Protein AF-A0A7T0LMD0-F1 (afdb_monomer_lite)

Secondary structure (DSSP, 8-state):
-----PPPPEETTEE-HHHHHHHHHHHHHHHHHHHHHHHHHHHHHHHHHHHHHHHHHHHHTTS---TTHHHHHHHHHHHHHHHHHHHHHHHHHHHHHHHHHHHHHHHHHHHHHHHHHHHHHHHHHHHHHHHHHHHHHHHHHHHHHHHHHHHHHHHHHHHHHHHHHHHHHHHHHHHHHHHHHHHHHHHHHHHHHHHHHHHHHHHHHHHHHHHHHHHHHHHHHHHHHHHHHHHHHHHHHHHHHHHHHHHHHHHHHHHHHHHHHHHHHHHHHHHHHHHHHHHHHHHHHHHHHHHHHHHHHHHHHHHHHHHHHHHHHHHHHHHHHHHHHHHHHHHHHHHHHHHHHHHHHHHHHHHHS-SHHHHHHHHHHHHHHHT-THHHHGGGSSTTGGGS--S---SSS-----------------------------------------------

Sequence (444 aa):
MSEGTEEFAISMRGYDRAQVDQRIESLTRSLAEARREVGSLDQRALTLAGELAEAQRRLREADKPTYSGLGSRIEQLLRSAEEQSASILSKATSEADALAARAAANASRVSERATSEAATLLADARREAAELRSNAEAEASTVLSNARSRADELIGSAERQAAQVAADATSQATTTTAGAEREAELLLAQARKSAAEIRVSSEREAARTREEATAEAESLRSSSTSEATGLLERARAEASTLLDNARTESETLRRQAQDMADAARAEATELRHQASLEIAAAHEAAATEDSRAHDETAARVREMNEEARSQAAEAEARLQEAVDRAESVRMQTDAAARARQEEAEQQAEELLRQARTEAEALVEDARVNAEARIVAATRQVEELERQRDSVAGYLEEMRGVLGAAGAQVQVYSDAITEVADGTEQTQEAEQTDSEAPAPAQPKK

Foldseek 3Di:
DDPDPDDFPDDDPGGDPVVVVVVVVVVVVVVVVVVVVVVVVVVVVVVVVVVVVVVVVVVVVPPDDDPPCPVVVVVVVVVVVVVVVVVVVVVVVVVVVVVVVVVVVVVVVVVVVVVVVVVVVVVVVVVVVVVVVVVVVVVVVVVVVVVVVVVVVVVVVVVVVVVVVVVVVVVVVVVVVVVVVVVVVVVVVVVVVVVVVVVVVVVVVVVVVVVVVVVVVVVVVVVVVVVVVVVVVVVVVVVVVVVVVVVVVVVVVVVVVVVVVVVVVVVVVVVVVVVVVVVVVVVVVVVVVVVVVVVVVVVVVVVVVVVVVVVVVVVVVVVVVVVVVVVVVVVVVVVVVVVVVVVVVVVVVVQVVDVPVVVVVVVVVVVVPVVDPPVVVVVPPPVVCCPPDDDDDDDPVDDDDDDDDDDDDDDDDDDDDDDDDDDDDDDDDDDDYDDDDDDDDDDD

pLDDT: mean 76.79, std 21.25, range [29.31, 98.5]

Structure (mmCIF, N/CA/C/O backbone):
data_AF-A0A7T0LMD0-F1
#
_entry.id   AF-A0A7T0LMD0-F1
#
loop_
_atom_site.group_PDB
_atom_site.id
_atom_site.type_symbol
_atom_site.label_atom_id
_atom_site.label_alt_id
_atom_site.label_comp_id
_atom_site.label_asym_id
_atom_site.label_entity_id
_atom_site.label_seq_id
_atom_site.pdbx_PDB_ins_code
_atom_site.Cartn_x
_atom_site.Cartn_y
_atom_site.Cartn_z
_atom_site.occupancy
_atom_site.B_iso_or_equiv
_atom_site.auth_seq_id
_atom_site.auth_comp_id
_atom_site.auth_asym_id
_atom_site.auth_atom_id
_atom_site.pdbx_PDB_model_num
ATOM 1 N N . MET A 1 1 ? 127.062 1.816 -160.411 1.00 36.25 1 MET A N 1
ATOM 2 C CA . MET A 1 1 ? 126.590 0.536 -160.980 1.00 36.25 1 MET A CA 1
ATOM 3 C C . MET A 1 1 ? 127.642 0.042 -161.951 1.00 36.25 1 MET A C 1
ATOM 5 O O . MET A 1 1 ? 128.197 0.868 -162.663 1.00 36.25 1 MET A O 1
ATOM 9 N N . SER A 1 2 ? 127.953 -1.250 -161.938 1.00 35.59 2 SER A N 1
ATOM 10 C CA . SER A 1 2 ? 128.887 -1.886 -162.873 1.00 35.59 2 SER A CA 1
ATOM 11 C C . SER A 1 2 ? 128.123 -2.461 -164.064 1.00 35.59 2 SER A C 1
ATOM 13 O O . SER A 1 2 ? 127.265 -3.323 -163.871 1.00 35.59 2 SER A O 1
ATOM 15 N N . GLU A 1 3 ? 128.441 -2.029 -165.282 1.00 36.75 3 GLU A N 1
ATOM 16 C CA . GLU A 1 3 ? 127.913 -2.656 -166.498 1.00 36.75 3 GLU A CA 1
ATOM 17 C C . GLU A 1 3 ? 128.759 -3.881 -166.859 1.00 36.75 3 GLU A C 1
ATOM 19 O O . GLU A 1 3 ? 129.712 -3.811 -167.630 1.00 36.75 3 GLU A O 1
ATOM 24 N N . GLY A 1 4 ? 128.415 -5.019 -166.252 1.00 44.53 4 GLY A N 1
ATOM 25 C CA . GLY A 1 4 ? 128.872 -6.326 -166.711 1.00 44.53 4 GLY A CA 1
ATOM 26 C C . GLY A 1 4 ? 128.039 -6.774 -167.909 1.00 44.53 4 GLY A C 1
ATOM 27 O O . GLY A 1 4 ? 126.852 -7.070 -167.763 1.00 44.53 4 GLY A O 1
ATOM 28 N N . THR A 1 5 ? 128.646 -6.826 -169.093 1.00 46.44 5 THR A N 1
ATOM 29 C CA . THR A 1 5 ? 128.064 -7.488 -170.268 1.00 46.44 5 THR A CA 1
ATOM 30 C C . THR A 1 5 ? 128.242 -8.997 -170.145 1.00 46.44 5 THR A C 1
ATOM 32 O O . THR A 1 5 ? 129.257 -9.544 -170.571 1.00 46.44 5 THR A O 1
ATOM 35 N N . GLU A 1 6 ? 127.261 -9.663 -169.543 1.00 56.53 6 GLU A N 1
ATOM 36 C CA . GLU A 1 6 ? 127.149 -11.125 -169.556 1.00 56.53 6 GLU A CA 1
ATOM 37 C C . GLU A 1 6 ? 126.542 -11.587 -170.894 1.00 56.53 6 GLU A C 1
ATOM 39 O O . GLU A 1 6 ? 125.594 -10.982 -171.402 1.00 56.53 6 GLU A O 1
ATOM 44 N N . GLU A 1 7 ? 127.128 -12.621 -171.500 1.00 53.91 7 GLU A N 1
ATOM 45 C CA . GLU A 1 7 ? 126.859 -13.010 -172.890 1.00 53.91 7 GLU A CA 1
ATOM 46 C C . GLU A 1 7 ? 125.640 -13.940 -173.030 1.00 53.91 7 GLU A C 1
ATOM 48 O O . GLU A 1 7 ? 125.429 -14.852 -172.230 1.00 53.91 7 GLU A O 1
ATOM 53 N N . PHE A 1 8 ? 124.850 -13.741 -174.091 1.00 62.88 8 PHE A N 1
ATOM 54 C CA . PHE A 1 8 ? 123.726 -14.618 -174.436 1.00 62.88 8 PHE A CA 1
ATOM 55 C C . PHE A 1 8 ? 124.201 -15.882 -175.165 1.00 62.88 8 PHE A C 1
ATOM 57 O O . PHE A 1 8 ? 125.000 -15.805 -176.102 1.00 62.88 8 PHE A O 1
ATOM 64 N N . ALA A 1 9 ? 123.636 -17.038 -174.813 1.00 59.34 9 ALA A N 1
ATOM 65 C CA . ALA A 1 9 ? 123.866 -18.291 -175.525 1.00 59.34 9 ALA A CA 1
ATOM 66 C C . ALA A 1 9 ? 123.376 -18.211 -176.986 1.00 59.34 9 ALA A C 1
ATOM 68 O O . ALA A 1 9 ? 122.388 -17.542 -177.295 1.00 59.34 9 ALA A O 1
ATOM 69 N N . ILE A 1 10 ? 124.063 -18.908 -177.897 1.00 56.31 10 ILE A N 1
ATOM 70 C CA . ILE A 1 10 ? 123.785 -18.868 -179.341 1.00 56.31 10 ILE A CA 1
ATOM 71 C C . ILE A 1 10 ? 123.210 -20.210 -179.805 1.00 56.31 10 ILE A C 1
ATOM 73 O O . ILE A 1 10 ? 123.807 -21.266 -179.610 1.00 56.31 10 ILE A O 1
ATOM 77 N N . SER A 1 11 ? 122.061 -20.144 -180.472 1.00 59.25 11 SER A N 1
ATOM 78 C CA . SER A 1 11 ? 121.401 -21.248 -181.165 1.00 59.25 11 SER A CA 1
ATOM 79 C C . SER A 1 11 ? 121.621 -21.159 -182.682 1.00 59.25 11 SER A C 1
ATOM 81 O O . SER A 1 11 ? 122.079 -20.148 -183.223 1.00 59.25 11 SER A O 1
ATOM 83 N N . MET A 1 12 ? 121.287 -22.229 -183.404 1.00 52.47 12 MET A N 1
ATOM 84 C CA . MET A 1 12 ? 121.466 -22.345 -184.855 1.00 52.47 12 MET A CA 1
ATOM 85 C C . MET A 1 12 ? 120.599 -21.318 -185.611 1.00 52.47 12 MET A C 1
ATOM 87 O O . MET A 1 12 ? 119.479 -21.621 -186.019 1.00 52.47 12 MET A O 1
ATOM 91 N N . ARG A 1 13 ? 121.188 -20.133 -185.862 1.00 50.78 13 ARG A N 1
ATOM 92 C CA . ARG A 1 13 ? 120.638 -18.918 -186.517 1.00 50.78 13 ARG A CA 1
ATOM 93 C C . ARG A 1 13 ? 119.993 -17.866 -185.585 1.00 50.78 13 ARG A C 1
ATOM 95 O O . ARG A 1 13 ? 119.208 -17.055 -186.070 1.00 50.78 13 ARG A O 1
ATOM 102 N N . GLY A 1 14 ? 120.360 -17.800 -184.299 1.00 64.62 14 GLY A N 1
ATOM 103 C CA . GLY A 1 14 ? 120.002 -16.664 -183.425 1.00 64.62 14 GLY A CA 1
ATOM 104 C C . GLY A 1 14 ? 120.463 -16.806 -181.969 1.00 64.62 14 GLY A C 1
ATOM 105 O O . GLY A 1 14 ? 120.890 -17.881 -181.564 1.00 64.62 14 GLY A O 1
ATOM 106 N N . TYR A 1 15 ? 120.361 -15.739 -181.170 1.00 62.78 15 TYR A N 1
ATOM 107 C CA . TYR A 1 15 ? 120.510 -15.822 -179.706 1.00 62.78 15 TYR A CA 1
ATOM 108 C C . TYR A 1 15 ? 119.408 -16.698 -179.084 1.00 62.78 15 TYR A C 1
ATOM 110 O O . TYR A 1 15 ? 118.323 -16.827 -179.661 1.00 62.78 15 TYR A O 1
ATOM 118 N N . ASP A 1 16 ? 119.653 -17.271 -177.903 1.00 68.06 16 ASP A N 1
ATOM 119 C CA . ASP A 1 16 ? 118.621 -17.980 -177.146 1.00 68.06 16 ASP A CA 1
ATOM 120 C C . ASP A 1 16 ? 117.501 -17.014 -176.738 1.00 68.06 16 ASP A C 1
ATOM 122 O O . ASP A 1 16 ? 117.644 -16.149 -175.869 1.00 68.06 16 ASP A O 1
ATOM 126 N N . ARG A 1 17 ? 116.354 -17.202 -177.387 1.00 68.94 17 ARG A N 1
ATOM 127 C CA . ARG A 1 17 ? 115.150 -16.410 -177.189 1.00 68.94 17 ARG A CA 1
ATOM 128 C C . ARG A 1 17 ? 114.646 -16.453 -175.747 1.00 68.94 17 ARG A C 1
ATOM 130 O O . ARG A 1 17 ? 114.179 -15.427 -175.274 1.00 68.94 17 ARG A O 1
ATOM 137 N N . ALA A 1 18 ? 114.764 -17.577 -175.036 1.00 73.44 18 ALA A N 1
ATOM 138 C CA . ALA A 1 18 ? 114.315 -17.652 -173.645 1.00 73.44 18 ALA A CA 1
ATOM 139 C C . ALA A 1 18 ? 115.168 -16.750 -172.737 1.00 73.44 18 ALA A C 1
ATOM 141 O O . ALA A 1 18 ? 114.639 -16.025 -171.894 1.00 73.44 18 ALA A O 1
ATOM 142 N N . GLN A 1 19 ? 116.484 -16.744 -172.961 1.00 71.06 19 GLN A N 1
ATOM 143 C CA . GLN A 1 19 ? 117.441 -15.937 -172.206 1.00 71.06 19 GLN A CA 1
ATOM 144 C C . GLN A 1 19 ? 117.311 -14.436 -172.535 1.00 71.06 19 GLN A C 1
ATOM 146 O O . GLN A 1 19 ? 117.364 -13.590 -171.639 1.00 71.06 19 GLN A O 1
ATOM 151 N N . VAL A 1 20 ? 117.072 -14.102 -173.810 1.00 70.75 20 VAL A N 1
ATOM 152 C CA . VAL A 1 20 ? 116.821 -12.724 -174.267 1.00 70.75 20 VAL A CA 1
ATOM 153 C C . VAL A 1 20 ? 115.476 -12.194 -173.761 1.00 70.75 20 VAL A C 1
ATOM 155 O O . VAL A 1 20 ? 115.453 -11.110 -173.180 1.00 70.75 20 VAL A O 1
ATOM 158 N N . ASP A 1 21 ? 114.378 -12.944 -173.906 1.00 72.94 21 ASP A N 1
ATOM 159 C CA . ASP A 1 21 ? 113.044 -12.524 -173.448 1.00 72.94 21 ASP A CA 1
ATOM 160 C C . ASP A 1 21 ? 113.049 -12.282 -171.921 1.00 72.94 21 ASP A C 1
ATOM 162 O O . ASP A 1 21 ? 112.564 -11.250 -171.450 1.00 72.94 21 ASP A O 1
ATOM 166 N N . GLN A 1 22 ? 113.703 -13.153 -171.138 1.00 76.44 22 GLN A N 1
ATOM 167 C CA . GLN A 1 22 ? 113.840 -12.992 -169.683 1.00 76.44 22 GLN A CA 1
ATOM 168 C C . GLN A 1 22 ? 114.706 -11.775 -169.289 1.00 76.44 22 GLN A C 1
ATOM 170 O O . GLN A 1 22 ? 114.410 -11.090 -168.302 1.00 76.44 22 GLN A O 1
ATOM 175 N N . ARG A 1 23 ? 115.747 -11.442 -170.069 1.00 74.44 23 ARG A N 1
ATOM 176 C CA . ARG A 1 23 ? 116.569 -10.237 -169.843 1.00 74.44 23 ARG A CA 1
ATOM 177 C C . ARG A 1 23 ? 115.854 -8.950 -170.264 1.00 74.44 23 ARG A C 1
ATOM 179 O O . ARG A 1 23 ? 115.973 -7.944 -169.563 1.00 74.44 23 ARG A O 1
ATOM 186 N N . ILE A 1 24 ? 115.073 -8.979 -171.343 1.00 77.19 24 ILE A N 1
ATOM 187 C CA . ILE A 1 24 ? 114.190 -7.872 -171.736 1.00 77.19 24 ILE A CA 1
ATOM 188 C C . ILE A 1 24 ? 113.143 -7.630 -170.646 1.00 77.19 24 ILE A C 1
ATOM 190 O O . ILE A 1 24 ? 112.909 -6.477 -170.283 1.00 77.19 24 ILE A O 1
ATOM 194 N N . GLU A 1 25 ? 112.566 -8.678 -170.053 1.00 79.06 25 GLU A N 1
ATOM 195 C CA . GLU A 1 25 ? 111.624 -8.517 -168.944 1.00 79.06 25 GLU A CA 1
ATOM 196 C C . GLU A 1 25 ? 112.301 -7.918 -167.693 1.00 79.06 25 GLU A C 1
ATOM 198 O O . GLU A 1 25 ? 111.781 -6.972 -167.101 1.00 79.06 25 GLU A O 1
ATOM 203 N N . SER A 1 26 ? 113.506 -8.385 -167.341 1.00 78.75 26 SER A N 1
ATOM 204 C CA . SER A 1 26 ? 114.354 -7.819 -166.272 1.00 78.75 26 SER A CA 1
ATOM 205 C C . SER A 1 26 ? 114.621 -6.313 -166.451 1.00 78.75 26 SER A C 1
ATOM 207 O O . SER A 1 26 ? 114.480 -5.531 -165.502 1.00 78.75 26 SER A O 1
ATOM 209 N N . LEU A 1 27 ? 114.967 -5.887 -167.669 1.00 78.50 27 LEU A N 1
ATOM 210 C CA . LEU A 1 27 ? 115.219 -4.480 -167.996 1.00 78.50 27 LEU A CA 1
ATOM 211 C C . LEU A 1 27 ? 113.921 -3.660 -168.066 1.00 78.50 27 LEU A C 1
ATOM 213 O O . LEU A 1 27 ? 113.894 -2.508 -167.644 1.00 78.50 27 LEU A O 1
ATOM 217 N N . THR A 1 28 ? 112.817 -4.256 -168.520 1.00 80.19 28 THR A N 1
ATOM 218 C CA . THR A 1 28 ? 111.507 -3.586 -168.582 1.00 80.19 28 THR A CA 1
ATOM 219 C C . THR A 1 28 ? 110.937 -3.339 -167.184 1.00 80.19 28 THR A C 1
ATOM 221 O O . THR A 1 28 ? 110.413 -2.256 -166.921 1.00 80.19 28 THR A O 1
ATOM 224 N N . ARG A 1 29 ? 111.084 -4.301 -166.260 1.00 81.75 29 ARG A N 1
ATOM 225 C CA . ARG A 1 29 ? 110.687 -4.144 -164.851 1.00 81.75 29 ARG A CA 1
ATOM 226 C C . ARG A 1 29 ? 111.494 -3.036 -164.166 1.00 81.75 29 ARG A C 1
ATOM 228 O O . ARG A 1 29 ? 110.892 -2.130 -163.599 1.00 81.75 29 ARG A O 1
ATOM 235 N N . SER A 1 30 ? 112.823 -3.044 -164.291 1.00 78.81 30 SER A N 1
ATOM 236 C CA . SER A 1 30 ? 113.678 -2.014 -163.672 1.00 78.81 30 SER A CA 1
ATOM 237 C C . SER A 1 30 ? 113.495 -0.619 -164.296 1.00 78.81 30 SER A C 1
ATOM 239 O O . SER A 1 30 ? 113.479 0.374 -163.570 1.00 78.81 30 SER A O 1
ATOM 241 N N . LEU A 1 31 ? 113.219 -0.517 -165.604 1.00 81.25 31 LEU A N 1
ATOM 242 C CA . LEU A 1 31 ? 112.811 0.743 -166.246 1.00 81.25 31 LEU A CA 1
ATOM 243 C C . LEU A 1 31 ? 111.458 1.262 -165.719 1.00 81.25 31 LEU A C 1
ATOM 245 O O . LEU A 1 31 ? 111.285 2.469 -165.540 1.00 81.25 31 LEU A O 1
ATOM 249 N N . ALA A 1 32 ? 110.487 0.376 -165.479 1.00 80.81 32 ALA A N 1
ATOM 250 C CA . ALA A 1 32 ? 109.186 0.747 -164.920 1.00 80.81 32 ALA A CA 1
ATOM 251 C C . ALA A 1 32 ? 109.282 1.174 -163.443 1.00 80.81 32 ALA A C 1
ATOM 253 O O . ALA A 1 32 ? 108.567 2.081 -163.018 1.00 80.81 32 ALA A O 1
ATOM 254 N N . GLU A 1 33 ? 110.180 0.555 -162.680 1.00 82.38 33 GLU A N 1
ATOM 255 C CA . GLU A 1 33 ? 110.457 0.877 -161.279 1.00 82.38 33 GLU A CA 1
ATOM 256 C C . GLU A 1 33 ? 111.144 2.244 -161.142 1.00 82.38 33 GLU A C 1
ATOM 258 O O . GLU A 1 33 ? 110.607 3.128 -160.474 1.00 82.38 33 GLU A O 1
ATOM 263 N N . ALA A 1 34 ? 112.215 2.495 -161.905 1.00 77.69 34 ALA A N 1
ATOM 264 C CA . ALA A 1 34 ? 112.877 3.802 -161.958 1.00 77.69 34 ALA A CA 1
ATOM 265 C C . ALA A 1 34 ? 111.926 4.936 -162.400 1.00 77.69 34 ALA A C 1
ATOM 267 O O . ALA A 1 34 ? 111.969 6.043 -161.864 1.00 77.69 34 ALA A O 1
ATOM 268 N N . ARG A 1 35 ? 111.005 4.669 -163.341 1.00 82.75 35 ARG A N 1
ATOM 269 C CA . ARG A 1 35 ? 109.975 5.643 -163.757 1.00 82.75 35 ARG A CA 1
ATOM 270 C C . ARG A 1 35 ? 108.962 5.959 -162.652 1.00 82.75 35 ARG A C 1
ATOM 272 O O . ARG A 1 35 ? 108.505 7.098 -162.573 1.00 82.75 35 ARG A O 1
ATOM 279 N N . ARG A 1 36 ? 108.614 4.989 -161.797 1.00 83.19 36 ARG A N 1
ATOM 280 C CA . ARG A 1 36 ? 107.768 5.229 -160.612 1.00 83.19 36 ARG A CA 1
ATOM 281 C C . ARG A 1 36 ? 108.503 6.050 -159.558 1.00 83.19 36 ARG A C 1
ATOM 283 O O . ARG A 1 36 ? 107.903 6.950 -158.977 1.00 83.19 36 ARG A O 1
ATOM 290 N N . GLU A 1 37 ? 109.786 5.771 -159.342 1.00 82.38 37 GLU A N 1
ATOM 291 C CA . GLU A 1 37 ? 110.611 6.510 -158.386 1.00 82.38 37 GLU A CA 1
ATOM 292 C C . GLU A 1 37 ? 110.751 7.987 -158.790 1.00 82.38 37 GLU A C 1
ATOM 294 O O . GLU A 1 37 ? 110.421 8.859 -157.985 1.00 82.38 37 GLU A O 1
ATOM 299 N N . VAL A 1 38 ? 111.090 8.277 -160.055 1.00 82.50 38 VAL A N 1
ATOM 300 C CA . VAL A 1 38 ? 111.122 9.652 -160.599 1.00 82.50 38 VAL A CA 1
ATOM 301 C C . VAL A 1 38 ? 109.777 10.363 -160.419 1.00 82.50 38 VAL A C 1
ATOM 303 O O . VAL A 1 38 ? 109.745 11.452 -159.853 1.00 82.50 38 VAL A O 1
ATOM 306 N N . GLY A 1 39 ? 108.656 9.729 -160.786 1.00 82.25 39 GLY A N 1
ATOM 307 C CA . GLY A 1 39 ? 107.327 10.325 -160.589 1.00 82.25 39 GLY A CA 1
ATOM 308 C C . GLY A 1 39 ? 106.999 10.631 -159.119 1.00 82.25 39 GLY A C 1
ATOM 309 O O . GLY A 1 39 ? 106.358 11.639 -158.822 1.00 82.25 39 GLY A O 1
ATOM 310 N N . SER A 1 40 ? 107.483 9.810 -158.180 1.00 83.62 40 SER A N 1
ATOM 311 C CA . SER A 1 40 ? 107.326 10.064 -156.740 1.00 83.62 40 SER A CA 1
ATOM 312 C C . SER A 1 40 ? 108.180 11.237 -156.233 1.00 83.62 40 SER A C 1
ATOM 314 O O . SER A 1 40 ? 107.783 11.930 -155.292 1.00 83.62 40 SER A O 1
ATOM 316 N N . LEU A 1 41 ? 109.332 11.487 -156.866 1.00 82.00 41 LEU A N 1
ATOM 317 C CA . LEU A 1 41 ? 110.216 12.610 -156.557 1.00 82.00 41 LEU A CA 1
ATOM 318 C C . LEU A 1 41 ? 109.670 13.923 -157.131 1.00 82.00 41 LEU A C 1
ATOM 320 O O . LEU A 1 41 ? 109.618 14.909 -156.397 1.00 82.00 41 LEU A O 1
ATOM 324 N N . ASP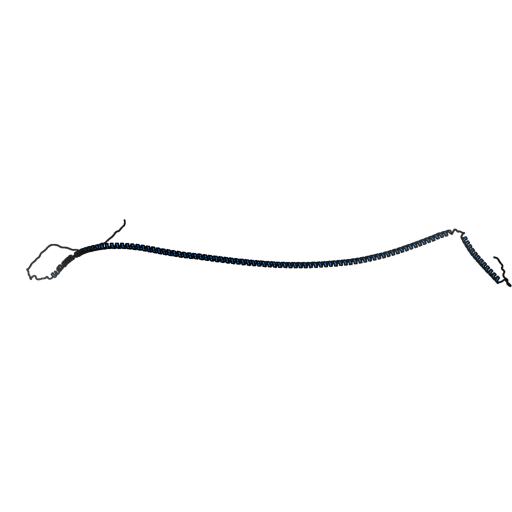 A 1 42 ? 109.166 13.924 -158.369 1.00 81.38 42 ASP A N 1
ATOM 325 C CA . ASP A 1 42 ? 108.492 15.087 -158.969 1.00 81.38 42 ASP A CA 1
ATOM 326 C C . ASP A 1 42 ? 107.260 15.508 -158.150 1.00 81.38 42 ASP A C 1
ATOM 328 O O . ASP A 1 42 ? 107.068 16.690 -157.853 1.00 81.38 42 ASP A O 1
ATOM 332 N N . GLN A 1 43 ? 106.447 14.543 -157.702 1.00 83.56 43 GLN A N 1
ATOM 333 C CA . GLN A 1 43 ? 105.277 14.839 -156.873 1.00 83.56 43 GLN A CA 1
ATOM 334 C C . GLN A 1 43 ? 105.663 15.414 -155.496 1.00 83.56 43 GLN A C 1
ATOM 336 O O . GLN A 1 43 ? 104.985 16.318 -155.006 1.00 83.56 43 GLN A O 1
ATOM 341 N N . ARG A 1 44 ? 106.780 14.964 -154.900 1.00 81.81 44 ARG A N 1
ATOM 342 C CA . ARG A 1 44 ? 107.343 15.551 -153.667 1.00 81.81 44 ARG A CA 1
ATOM 343 C C . ARG A 1 44 ? 107.905 16.958 -153.884 1.00 81.81 44 ARG A C 1
ATOM 345 O O . ARG A 1 44 ? 107.707 17.829 -153.034 1.00 81.81 44 ARG A O 1
ATOM 352 N N . ALA A 1 45 ? 108.575 17.196 -155.012 1.00 81.56 45 ALA A N 1
ATOM 353 C CA . ALA A 1 45 ? 109.094 18.511 -155.377 1.00 81.56 45 ALA A CA 1
ATOM 354 C C . ALA A 1 45 ? 107.960 19.537 -155.544 1.00 81.56 45 ALA A C 1
ATOM 356 O O . ALA A 1 45 ? 108.076 20.662 -155.058 1.00 81.56 45 ALA A O 1
ATOM 357 N N . LEU A 1 46 ? 106.832 19.133 -156.142 1.00 84.50 46 LEU A N 1
ATOM 358 C CA . LEU A 1 46 ? 105.636 19.972 -156.270 1.00 84.50 46 LEU A CA 1
ATOM 359 C C . LEU A 1 46 ? 105.017 20.348 -154.913 1.00 84.50 46 LEU A C 1
ATOM 361 O O . LEU A 1 46 ? 104.680 21.516 -154.717 1.00 84.50 46 LEU A O 1
ATOM 365 N N . THR A 1 47 ? 104.911 19.416 -153.957 1.00 82.25 47 THR A N 1
ATOM 366 C CA . THR A 1 47 ? 104.431 19.748 -152.599 1.00 82.25 47 THR A CA 1
ATOM 367 C C . THR A 1 47 ? 105.364 20.719 -151.874 1.00 82.25 47 THR A C 1
ATOM 369 O O . THR A 1 47 ? 104.896 21.731 -151.357 1.00 82.25 47 THR A O 1
ATOM 372 N N . LEU A 1 48 ? 106.682 20.486 -151.917 1.00 83.12 48 LEU A N 1
ATOM 373 C CA . LEU A 1 48 ? 107.671 21.364 -151.277 1.00 83.12 48 LEU A CA 1
ATOM 374 C C . LEU A 1 48 ? 107.699 22.768 -151.906 1.00 83.12 48 LEU A C 1
ATOM 376 O O . LEU A 1 48 ? 107.854 23.761 -151.196 1.00 83.12 48 LEU A O 1
ATOM 380 N N . ALA A 1 49 ? 107.500 22.878 -153.223 1.00 80.44 49 ALA A N 1
ATOM 381 C CA . ALA A 1 49 ? 107.366 24.168 -153.900 1.00 80.44 49 ALA A CA 1
ATOM 382 C C . ALA A 1 49 ? 106.102 24.933 -153.457 1.00 80.44 49 ALA A C 1
ATOM 384 O O . ALA A 1 49 ? 106.153 26.155 -153.293 1.00 80.44 49 ALA A O 1
ATOM 385 N N . GLY A 1 50 ? 104.990 24.227 -153.222 1.00 81.44 50 GLY A N 1
ATOM 386 C CA . GLY A 1 50 ? 103.757 24.801 -152.674 1.00 81.44 50 GLY A CA 1
ATOM 387 C C . GLY A 1 50 ? 103.937 25.334 -151.250 1.00 81.44 50 GLY A C 1
ATOM 388 O O . GLY A 1 50 ? 103.647 26.502 -150.990 1.00 81.44 50 GLY A O 1
ATOM 389 N N . GLU A 1 51 ? 104.491 24.514 -150.354 1.00 83.06 51 GLU A N 1
ATOM 390 C CA . GLU A 1 51 ? 104.794 24.897 -148.965 1.00 83.06 51 GLU A CA 1
ATOM 391 C C . GLU A 1 51 ? 105.738 26.109 -148.897 1.00 83.06 51 GLU A C 1
ATOM 393 O O . GLU A 1 51 ? 105.509 27.048 -148.130 1.00 83.06 51 GLU A O 1
ATOM 398 N N . LEU A 1 52 ? 106.772 26.139 -149.746 1.00 81.31 52 LEU A N 1
ATOM 399 C CA . LEU A 1 52 ? 107.735 27.239 -149.799 1.00 81.31 52 LEU A CA 1
ATOM 400 C C . LEU A 1 52 ? 107.114 28.539 -150.337 1.00 81.31 52 LEU A C 1
ATOM 402 O O . LEU A 1 52 ? 107.436 29.622 -149.842 1.00 81.31 52 LEU A O 1
ATOM 406 N N . ALA A 1 53 ? 106.187 28.458 -151.297 1.00 77.75 53 ALA A N 1
ATOM 407 C CA . ALA A 1 53 ? 105.422 29.615 -151.763 1.00 77.75 53 ALA A CA 1
ATOM 408 C C . ALA A 1 53 ? 104.476 30.161 -150.676 1.00 77.75 53 ALA A C 1
ATOM 410 O O . ALA A 1 53 ? 104.362 31.380 -150.511 1.00 77.75 53 ALA A O 1
ATOM 411 N N . GLU A 1 54 ? 103.837 29.284 -149.896 1.00 76.62 54 GLU A N 1
ATOM 412 C CA . GLU A 1 54 ? 102.959 29.696 -148.797 1.00 76.62 54 GLU A CA 1
ATOM 413 C C . GLU A 1 54 ? 103.750 30.322 -147.633 1.00 76.62 54 GLU A C 1
ATOM 415 O O . GLU A 1 54 ? 103.373 31.378 -147.117 1.00 76.62 54 GLU A O 1
ATOM 420 N N . ALA A 1 55 ? 104.906 29.749 -147.281 1.00 75.06 55 ALA A N 1
ATOM 421 C CA . ALA A 1 55 ? 105.829 30.322 -146.303 1.00 75.06 55 ALA A CA 1
ATOM 422 C C . ALA A 1 55 ? 106.341 31.710 -146.736 1.00 75.06 55 ALA A C 1
ATOM 424 O O . ALA A 1 55 ? 106.325 32.654 -145.942 1.00 75.06 55 ALA A O 1
ATOM 425 N N . GLN A 1 56 ? 106.720 31.876 -148.011 1.00 72.19 56 GLN A N 1
ATOM 426 C CA . GLN A 1 56 ? 107.113 33.183 -148.551 1.00 72.19 56 GLN A CA 1
ATOM 427 C C . GLN A 1 56 ? 105.983 34.216 -148.513 1.00 72.19 56 GLN A C 1
ATOM 429 O O . GLN A 1 56 ? 106.263 35.405 -148.352 1.00 72.19 56 GLN A O 1
ATOM 434 N N . ARG A 1 57 ? 104.718 33.805 -148.663 1.00 71.81 57 ARG A N 1
ATOM 435 C CA . ARG A 1 57 ? 103.579 34.720 -148.525 1.00 71.81 57 ARG A CA 1
ATOM 436 C C . ARG A 1 57 ? 103.451 35.227 -147.088 1.00 71.81 57 ARG A C 1
ATOM 438 O O . ARG A 1 57 ? 103.402 36.438 -146.891 1.00 71.81 57 ARG A O 1
ATOM 445 N N . ARG A 1 58 ? 103.478 34.321 -146.103 1.00 70.62 58 ARG A N 1
ATOM 446 C CA . ARG A 1 58 ? 103.393 34.667 -144.671 1.00 70.62 58 ARG A CA 1
ATOM 447 C C . ARG A 1 58 ? 104.516 35.622 -144.242 1.00 70.62 58 ARG A C 1
ATOM 449 O O . ARG A 1 58 ? 104.274 36.526 -143.452 1.00 70.62 58 ARG A O 1
ATOM 456 N N . LEU A 1 59 ? 105.718 35.484 -144.813 1.00 63.31 59 LEU A N 1
ATOM 457 C CA . LEU A 1 59 ? 106.840 36.390 -144.537 1.00 63.31 59 LEU A CA 1
ATOM 458 C C . LEU A 1 59 ? 106.616 37.810 -145.102 1.00 63.31 59 LEU A C 1
ATOM 460 O O . LEU A 1 59 ? 106.879 38.797 -144.421 1.00 63.31 59 LEU A O 1
ATOM 464 N N . ARG A 1 60 ? 106.056 37.939 -146.316 1.00 58.97 60 ARG A N 1
ATOM 465 C CA . ARG A 1 60 ? 105.743 39.251 -146.930 1.00 58.97 60 ARG A CA 1
ATOM 466 C C . ARG A 1 60 ? 104.628 40.014 -146.207 1.00 58.97 60 ARG A C 1
ATOM 468 O O . ARG A 1 60 ? 104.555 41.233 -146.340 1.00 58.97 60 ARG A O 1
ATOM 475 N N . GLU A 1 61 ? 103.769 39.311 -145.474 1.00 59.78 61 GLU A N 1
ATOM 476 C CA . GLU A 1 61 ? 102.702 39.898 -144.654 1.00 59.78 61 GLU A CA 1
ATOM 477 C C . GLU A 1 61 ? 103.232 40.433 -143.298 1.00 59.78 61 GLU A C 1
ATOM 479 O O . GLU A 1 61 ? 102.546 41.225 -142.656 1.00 59.78 61 GLU A O 1
ATOM 484 N N . ALA A 1 62 ? 104.464 40.084 -142.889 1.00 55.22 62 ALA A N 1
ATOM 485 C CA . ALA A 1 62 ? 105.083 40.547 -141.639 1.00 55.22 62 ALA A CA 1
ATOM 486 C C . ALA A 1 62 ? 105.861 41.878 -141.767 1.00 55.22 62 ALA A C 1
ATOM 488 O O . ALA A 1 62 ? 105.749 42.745 -140.900 1.00 55.22 62 ALA A O 1
ATOM 489 N N . ASP A 1 63 ? 106.618 42.077 -142.853 1.00 53.66 63 ASP A N 1
ATOM 490 C CA . ASP A 1 63 ? 107.638 43.142 -142.962 1.00 53.66 63 ASP A CA 1
ATOM 491 C C . ASP A 1 63 ? 107.126 44.532 -143.427 1.00 53.66 63 ASP A C 1
ATOM 493 O O . ASP A 1 63 ? 107.914 45.381 -143.855 1.00 53.66 63 ASP A O 1
ATOM 497 N N . LYS A 1 64 ? 105.813 44.816 -143.366 1.00 44.50 64 LYS A N 1
ATOM 498 C CA . LYS A 1 64 ? 105.245 46.139 -143.731 1.00 44.50 64 LYS A CA 1
ATOM 499 C C . LYS A 1 64 ? 104.149 46.642 -142.772 1.00 44.50 64 LYS A C 1
ATOM 501 O O . LYS A 1 64 ? 102.961 46.526 -143.079 1.00 44.50 64 LYS A O 1
ATOM 506 N N . PRO A 1 65 ? 104.512 47.267 -141.635 1.00 49.88 65 PRO A N 1
ATOM 507 C CA . PRO A 1 65 ? 103.544 47.838 -140.699 1.00 49.88 65 PRO A CA 1
ATOM 508 C C . PRO A 1 65 ? 102.895 49.123 -141.243 1.00 49.88 65 PRO A C 1
ATOM 510 O O . PRO A 1 65 ? 103.573 49.998 -141.775 1.00 49.88 65 PRO A O 1
ATOM 513 N N . THR A 1 66 ? 101.578 49.271 -141.056 1.00 45.22 66 THR A N 1
ATOM 514 C CA . THR A 1 66 ? 100.825 50.499 -141.384 1.00 45.22 66 THR A CA 1
ATOM 515 C C . THR A 1 66 ? 99.985 50.938 -140.181 1.00 45.22 66 THR A C 1
ATOM 517 O O . THR A 1 66 ? 99.207 50.155 -139.639 1.00 45.22 66 THR A O 1
ATOM 520 N N . TYR A 1 67 ? 100.131 52.195 -139.752 1.00 44.19 67 TYR A N 1
ATOM 521 C CA . TYR A 1 67 ? 99.664 52.690 -138.444 1.00 44.19 67 TYR A CA 1
ATOM 522 C C . TYR A 1 67 ? 98.146 52.960 -138.307 1.00 44.19 67 TYR A C 1
ATOM 524 O O . TYR A 1 67 ? 97.719 53.578 -137.335 1.00 44.19 67 TYR A O 1
ATOM 532 N N . SER A 1 68 ? 97.304 52.481 -139.227 1.00 60.72 68 SER A N 1
ATOM 533 C CA . SER A 1 68 ? 95.842 52.669 -139.176 1.00 60.72 68 SER A CA 1
ATOM 534 C C . SER A 1 68 ? 95.093 51.621 -138.334 1.00 60.72 68 SER A C 1
ATOM 536 O O . SER A 1 68 ? 94.046 51.929 -137.771 1.00 60.72 68 SER A O 1
ATOM 538 N N . GLY A 1 69 ? 95.618 50.397 -138.200 1.00 52.25 69 GLY A N 1
ATOM 539 C CA . GLY A 1 69 ? 94.924 49.283 -137.524 1.00 52.25 69 GLY A CA 1
ATOM 540 C C . GLY A 1 69 ? 94.944 49.302 -135.986 1.00 52.25 69 GLY A C 1
ATOM 541 O O . GLY A 1 69 ? 94.378 48.413 -135.354 1.00 52.25 69 GLY A O 1
ATOM 542 N N . LEU A 1 70 ? 95.616 50.275 -135.362 1.00 53.78 70 LEU A N 1
ATOM 543 C CA . LEU A 1 70 ? 95.757 50.337 -133.900 1.00 53.78 70 LEU A CA 1
ATOM 544 C C . LEU A 1 70 ? 94.485 50.841 -133.202 1.00 53.78 70 LEU A C 1
ATOM 546 O O . LEU A 1 70 ? 94.138 50.323 -132.143 1.00 53.78 70 LEU A O 1
ATOM 550 N N . GLY A 1 71 ? 93.761 51.783 -133.818 1.00 59.62 71 GLY A N 1
ATOM 551 C CA . GLY A 1 71 ? 92.480 52.274 -133.300 1.00 59.62 71 GLY A CA 1
ATOM 552 C C . GLY A 1 71 ? 91.432 51.164 -133.240 1.00 59.62 71 GLY A C 1
ATOM 553 O O . GLY A 1 71 ? 90.924 50.861 -132.165 1.00 59.62 71 GLY A O 1
ATOM 554 N N . SER A 1 72 ? 91.201 50.476 -134.364 1.00 66.19 72 SER A N 1
ATOM 555 C CA . SER A 1 72 ? 90.229 49.378 -134.441 1.00 66.19 72 SER A CA 1
ATOM 556 C C . SER A 1 72 ? 90.564 48.215 -133.508 1.00 66.19 72 SER A C 1
ATOM 558 O O . SER A 1 72 ? 89.653 47.595 -132.971 1.00 66.19 72 SER A O 1
ATOM 560 N N . ARG A 1 73 ? 91.849 47.924 -133.251 1.00 61.06 73 ARG A N 1
ATOM 561 C CA . ARG A 1 73 ? 92.237 46.852 -132.321 1.00 61.06 73 ARG A CA 1
ATOM 562 C C . ARG A 1 73 ? 92.056 47.233 -130.848 1.00 61.06 73 ARG A C 1
ATOM 564 O O . ARG A 1 73 ? 91.739 46.354 -130.053 1.00 61.06 73 ARG A O 1
ATOM 571 N N . ILE A 1 74 ? 92.225 48.505 -130.478 1.00 66.50 74 ILE A N 1
ATOM 572 C CA . ILE A 1 74 ? 91.919 48.993 -129.120 1.00 66.50 74 ILE A CA 1
ATOM 573 C C . ILE A 1 74 ? 90.403 49.085 -128.919 1.00 66.50 74 ILE A C 1
ATOM 575 O O . ILE A 1 74 ? 89.907 48.625 -127.895 1.00 66.50 74 ILE A O 1
ATOM 579 N N . GLU A 1 75 ? 89.663 49.587 -129.911 1.00 71.19 75 GLU A N 1
ATOM 580 C CA . GLU A 1 75 ? 88.196 49.588 -129.919 1.00 71.19 75 GLU A CA 1
ATOM 581 C C . GLU A 1 75 ? 87.646 48.161 -129.791 1.00 71.19 75 GLU A C 1
ATOM 583 O O . GLU A 1 75 ? 86.819 47.903 -128.927 1.00 71.19 75 GLU A O 1
ATOM 588 N N . GLN A 1 76 ? 88.169 47.202 -130.562 1.00 75.12 76 GLN A N 1
ATOM 589 C CA . GLN A 1 76 ? 87.780 45.792 -130.480 1.00 75.12 76 GLN A CA 1
ATOM 590 C C . GLN A 1 76 ? 88.127 45.152 -129.125 1.00 75.12 76 GLN A C 1
ATOM 592 O O . GLN A 1 76 ? 87.395 44.275 -128.673 1.00 75.12 76 GLN A O 1
ATOM 597 N N . LEU A 1 77 ? 89.208 45.573 -128.458 1.00 80.19 77 LEU A N 1
ATOM 598 C CA . LEU A 1 77 ? 89.592 45.049 -127.141 1.00 80.19 77 LEU A CA 1
ATOM 599 C C . LEU A 1 77 ? 88.726 45.656 -126.027 1.00 80.19 77 LEU A C 1
ATOM 601 O O . LEU A 1 77 ? 88.221 44.909 -125.196 1.00 80.19 77 LEU A O 1
ATOM 605 N N . LEU A 1 78 ? 88.472 46.969 -126.053 1.00 78.81 78 LEU A N 1
ATOM 606 C CA . LEU A 1 78 ? 87.529 47.629 -125.141 1.00 78.81 78 LEU A CA 1
ATOM 607 C C . LEU A 1 78 ? 86.109 47.093 -125.327 1.00 78.81 78 LEU A C 1
ATOM 609 O O . LEU A 1 78 ? 85.477 46.719 -124.349 1.00 78.81 78 LEU A O 1
ATOM 613 N N . ARG A 1 79 ? 85.651 46.951 -126.572 1.00 78.12 79 ARG A N 1
ATOM 614 C CA . ARG A 1 79 ? 84.361 46.348 -126.909 1.00 78.12 79 ARG A CA 1
ATOM 615 C C . ARG A 1 79 ? 84.277 44.891 -126.468 1.00 78.12 79 ARG A C 1
ATOM 617 O O . ARG A 1 79 ? 83.274 44.499 -125.894 1.00 78.12 79 ARG A O 1
ATOM 624 N N . SER A 1 80 ? 85.332 44.095 -126.662 1.00 83.56 80 SER A N 1
ATOM 625 C CA . SER A 1 80 ? 85.372 42.721 -126.147 1.00 83.56 80 SER A CA 1
ATOM 626 C C . SER A 1 80 ? 85.353 42.686 -124.616 1.00 83.56 80 SER A C 1
ATOM 628 O O . SER A 1 80 ? 84.692 41.826 -124.047 1.00 83.56 80 SER A O 1
ATOM 630 N N . ALA A 1 81 ? 86.018 43.626 -123.939 1.00 82.56 81 ALA A N 1
ATOM 631 C CA . ALA A 1 81 ? 85.986 43.750 -122.484 1.00 82.56 81 ALA A CA 1
ATOM 632 C C . ALA A 1 81 ? 84.627 44.250 -121.961 1.00 82.56 81 ALA A C 1
ATOM 634 O O . ALA A 1 81 ? 84.196 43.815 -120.897 1.00 82.56 81 ALA A O 1
ATOM 635 N N . GLU A 1 82 ? 83.927 45.110 -122.700 1.00 85.38 82 GLU A N 1
ATOM 636 C CA . GLU A 1 82 ? 82.578 45.595 -122.391 1.00 85.38 82 GLU A CA 1
ATOM 637 C C . GLU A 1 82 ? 81.525 44.507 -122.641 1.00 85.38 82 GLU A C 1
ATOM 639 O O . GLU A 1 82 ? 80.723 44.227 -121.757 1.00 85.38 82 GLU A O 1
ATOM 644 N N . GLU A 1 83 ? 81.587 43.801 -123.774 1.00 85.75 83 GLU A N 1
ATOM 645 C CA . GLU A 1 83 ? 80.749 42.634 -124.078 1.00 85.75 83 GLU A CA 1
ATOM 646 C C . GLU A 1 83 ? 81.007 41.489 -123.071 1.00 85.75 83 GLU A C 1
ATOM 648 O O . GLU A 1 83 ? 80.060 40.861 -122.594 1.00 85.75 83 GLU A O 1
ATOM 653 N N . GLN A 1 84 ? 82.261 41.265 -122.648 1.00 88.62 84 GLN A N 1
ATOM 654 C CA . GLN A 1 84 ? 82.591 40.346 -121.548 1.00 88.62 84 GLN A CA 1
ATOM 655 C C . GLN A 1 84 ? 82.077 40.846 -120.193 1.00 88.62 84 GLN A C 1
ATOM 657 O O . GLN A 1 84 ? 81.540 40.047 -119.433 1.00 88.62 84 GLN A O 1
ATOM 662 N N . SER A 1 85 ? 82.187 42.139 -119.879 1.00 86.38 85 SER A N 1
ATOM 663 C CA . SER A 1 85 ? 81.710 42.700 -118.605 1.00 86.38 85 SER A CA 1
ATOM 664 C C . SER A 1 85 ? 80.186 42.674 -118.515 1.00 86.38 85 SER A C 1
ATOM 666 O O . SER A 1 85 ? 79.645 42.276 -117.489 1.00 86.38 85 SER A O 1
ATOM 668 N N . ALA A 1 86 ? 79.481 43.005 -119.598 1.00 87.75 86 ALA A N 1
ATOM 669 C CA . ALA A 1 86 ? 78.033 42.876 -119.709 1.00 87.75 86 ALA A CA 1
ATOM 670 C C . ALA A 1 86 ? 77.588 41.406 -119.629 1.00 87.75 86 ALA A C 1
ATOM 672 O O . ALA A 1 86 ? 76.594 41.106 -118.972 1.00 87.75 86 ALA A O 1
ATOM 673 N N . SER A 1 87 ? 78.346 40.479 -120.225 1.00 89.38 87 SER A N 1
ATOM 674 C CA . SER A 1 87 ? 78.116 39.033 -120.100 1.00 89.38 87 SER A CA 1
ATOM 675 C C . SER A 1 87 ? 78.328 38.532 -118.665 1.00 89.38 87 SER A C 1
ATOM 677 O O . SER A 1 87 ? 77.478 37.822 -118.132 1.00 89.38 87 SER A O 1
ATOM 679 N N . ILE A 1 88 ? 79.405 38.958 -117.993 1.00 90.25 88 ILE A N 1
ATOM 680 C CA . ILE A 1 88 ? 79.699 38.622 -116.591 1.00 90.25 88 ILE A CA 1
ATOM 681 C C . ILE A 1 88 ? 78.644 39.217 -115.654 1.00 90.25 88 ILE A C 1
ATOM 683 O O . ILE A 1 88 ? 78.172 38.506 -114.775 1.00 90.25 88 ILE A O 1
ATOM 687 N N . LEU A 1 89 ? 78.229 40.472 -115.853 1.00 91.81 89 LEU A N 1
ATOM 688 C CA . LEU A 1 89 ? 77.167 41.107 -115.067 1.00 91.81 89 LEU A CA 1
ATOM 689 C C . LEU A 1 89 ? 75.813 40.430 -115.303 1.00 91.81 89 LEU A C 1
ATOM 691 O O . LEU A 1 89 ? 75.153 40.063 -114.341 1.00 91.81 89 LEU A O 1
ATOM 695 N N . SER A 1 90 ? 75.422 40.188 -116.557 1.00 91.62 90 SER A N 1
ATOM 696 C CA . SER A 1 90 ? 74.187 39.466 -116.900 1.00 91.62 90 SER A CA 1
ATOM 697 C C . SER A 1 90 ? 74.163 38.062 -116.287 1.00 91.62 90 SER A C 1
ATOM 699 O O . SER A 1 90 ? 73.170 37.656 -115.681 1.00 91.62 90 SER A O 1
ATOM 701 N N . LYS A 1 91 ? 75.292 37.345 -116.352 1.00 93.00 91 LYS A N 1
ATOM 702 C CA . LYS A 1 91 ? 75.462 36.041 -115.711 1.00 93.00 91 LYS A CA 1
ATOM 703 C C . LYS A 1 91 ? 75.394 36.137 -114.184 1.00 93.00 91 LYS A C 1
ATOM 705 O O . LYS A 1 91 ? 74.677 35.348 -113.585 1.00 93.00 91 LYS A O 1
ATOM 710 N N . ALA A 1 92 ? 76.088 37.087 -113.561 1.00 92.69 92 ALA A N 1
ATOM 711 C CA . ALA A 1 92 ? 76.102 37.258 -112.108 1.00 92.69 92 ALA A CA 1
ATOM 712 C C . ALA A 1 92 ? 74.728 37.670 -111.558 1.00 92.69 92 ALA A C 1
ATOM 714 O O . ALA A 1 92 ? 74.311 37.146 -110.529 1.00 92.69 92 ALA A O 1
ATOM 715 N N . THR A 1 93 ? 73.993 38.538 -112.260 1.00 92.81 93 THR A N 1
ATOM 716 C CA . THR A 1 93 ? 72.600 38.877 -111.937 1.00 92.81 93 THR A CA 1
ATOM 717 C C . THR A 1 93 ? 71.700 37.652 -112.090 1.00 92.81 93 THR A C 1
ATOM 719 O O . THR A 1 93 ? 70.981 37.322 -111.159 1.00 92.81 93 THR A O 1
ATOM 722 N N . SER A 1 94 ? 71.811 36.899 -113.190 1.00 94.12 94 SER A N 1
ATOM 723 C CA . SER A 1 94 ? 71.056 35.650 -113.394 1.00 94.12 94 SER A CA 1
ATOM 724 C C . SER A 1 94 ? 71.362 34.581 -112.329 1.00 94.12 94 SER A C 1
ATOM 726 O O . SER A 1 94 ? 70.459 33.907 -111.835 1.00 94.12 94 SER A O 1
ATOM 728 N N . GLU A 1 95 ? 72.623 34.451 -111.905 1.00 93.75 95 GLU A N 1
ATOM 729 C CA . GLU A 1 95 ? 73.036 33.558 -110.816 1.00 93.75 95 GLU A CA 1
ATOM 730 C C . GLU A 1 95 ? 72.542 34.050 -109.443 1.00 93.75 95 GLU A C 1
ATOM 732 O O . GLU A 1 95 ? 72.129 33.228 -108.622 1.00 93.75 95 GLU A O 1
ATOM 737 N N . ALA A 1 96 ? 72.508 35.366 -109.206 1.00 93.81 96 ALA A N 1
ATOM 738 C CA . ALA A 1 96 ? 71.949 35.973 -107.999 1.00 93.81 96 ALA A CA 1
ATOM 739 C C . ALA A 1 96 ? 70.419 35.832 -107.930 1.00 93.81 96 ALA A C 1
ATOM 741 O O . ALA A 1 96 ? 69.902 35.427 -106.891 1.00 93.81 96 ALA A O 1
ATOM 742 N N . ASP A 1 97 ? 69.702 36.068 -109.031 1.00 94.12 97 ASP A N 1
ATOM 743 C CA . ASP A 1 97 ? 68.254 35.869 -109.149 1.00 94.12 97 ASP A CA 1
ATOM 744 C C . ASP A 1 97 ? 67.892 34.387 -108.981 1.00 94.12 97 ASP A C 1
ATOM 746 O O . ASP A 1 97 ? 66.972 34.042 -108.237 1.00 94.12 97 ASP A O 1
ATOM 750 N N . ALA A 1 98 ? 68.662 33.478 -109.591 1.00 94.31 98 ALA A N 1
ATOM 751 C CA . ALA A 1 98 ? 68.497 32.040 -109.397 1.00 94.31 98 ALA A CA 1
ATOM 752 C C . ALA A 1 98 ? 68.778 31.612 -107.946 1.00 94.31 98 ALA A C 1
ATOM 754 O O . ALA A 1 98 ? 68.093 30.727 -107.425 1.00 94.31 98 ALA A O 1
ATOM 755 N N . LEU A 1 99 ? 69.756 32.225 -107.270 1.00 94.69 99 LEU A N 1
ATOM 756 C CA . LEU A 1 99 ? 70.029 31.986 -105.851 1.00 94.69 99 LEU A CA 1
ATOM 757 C C . LEU A 1 99 ? 68.911 32.544 -104.959 1.00 94.69 99 LEU A C 1
ATOM 759 O O . LEU A 1 99 ? 68.464 31.841 -104.054 1.00 94.69 99 LEU A O 1
ATOM 763 N N . ALA A 1 100 ? 68.411 33.749 -105.238 1.00 94.94 100 ALA A N 1
ATOM 764 C CA . ALA A 1 100 ? 67.307 34.377 -104.518 1.00 94.94 100 ALA A CA 1
ATOM 765 C C . ALA A 1 100 ? 66.003 33.579 -104.675 1.00 94.94 100 ALA A C 1
ATOM 767 O O . ALA A 1 100 ? 65.343 33.282 -103.681 1.00 94.94 100 ALA A O 1
ATOM 768 N N . ALA A 1 101 ? 65.679 33.128 -105.890 1.00 94.56 101 ALA A N 1
ATOM 769 C CA . ALA A 1 101 ? 64.538 32.254 -106.155 1.00 94.56 101 ALA A CA 1
ATOM 770 C C . ALA A 1 101 ? 64.663 30.905 -105.421 1.00 94.56 101 ALA A C 1
ATOM 772 O O . ALA A 1 101 ? 63.702 30.441 -104.807 1.00 94.56 101 ALA A O 1
ATOM 773 N N . ARG A 1 102 ? 65.859 30.293 -105.405 1.00 95.62 102 ARG A N 1
ATOM 774 C CA . ARG A 1 102 ? 66.133 29.074 -104.618 1.00 95.62 102 ARG A CA 1
ATOM 775 C C . ARG A 1 102 ? 66.030 29.321 -103.111 1.00 95.62 102 ARG A C 1
ATOM 777 O O . ARG A 1 102 ? 65.548 28.445 -102.396 1.00 95.62 102 ARG A O 1
ATOM 784 N N . ALA A 1 103 ? 66.474 30.473 -102.615 1.00 94.75 103 ALA A N 1
ATOM 785 C CA . ALA A 1 103 ? 66.373 30.839 -101.205 1.00 94.75 103 ALA A CA 1
ATOM 786 C C . ALA A 1 103 ? 64.908 31.053 -100.792 1.00 94.75 103 ALA A C 1
ATOM 788 O O . ALA A 1 103 ? 64.470 30.467 -99.805 1.00 94.75 103 ALA A O 1
ATOM 789 N N . ALA A 1 104 ? 64.130 31.791 -101.590 1.00 95.19 104 ALA A N 1
ATOM 790 C CA . ALA A 1 104 ? 62.701 32.008 -101.376 1.00 95.19 104 ALA A CA 1
ATOM 791 C C . ALA A 1 104 ? 61.899 30.696 -101.426 1.00 95.19 104 ALA A C 1
ATOM 793 O O . ALA A 1 104 ? 61.112 30.425 -100.522 1.00 95.19 104 ALA A O 1
ATOM 794 N N . ALA A 1 105 ? 62.152 29.831 -102.415 1.00 95.44 105 ALA A N 1
ATOM 795 C CA . ALA A 1 105 ? 61.507 28.519 -102.510 1.00 95.44 105 ALA A CA 1
ATOM 796 C C . ALA A 1 105 ? 61.862 27.600 -101.325 1.00 95.44 105 ALA A C 1
ATOM 798 O O . ALA A 1 105 ? 61.003 26.882 -100.814 1.00 95.44 105 ALA A O 1
ATOM 799 N N . ASN A 1 106 ? 63.110 27.638 -100.842 1.00 95.69 106 ASN A N 1
ATOM 800 C CA . ASN A 1 106 ? 63.495 26.919 -99.627 1.00 95.69 106 ASN A CA 1
ATOM 801 C C . ASN A 1 106 ? 62.834 27.501 -98.371 1.00 95.69 106 ASN A C 1
ATOM 803 O O . ASN A 1 106 ? 62.369 26.726 -97.540 1.00 95.69 106 ASN A O 1
ATOM 807 N N . ALA A 1 107 ? 62.747 28.827 -98.241 1.00 95.31 107 ALA A N 1
ATOM 808 C CA . ALA A 1 107 ? 62.080 29.483 -97.119 1.00 95.31 107 ALA A CA 1
ATOM 809 C C . ALA A 1 107 ? 60.575 29.164 -97.082 1.00 95.31 107 ALA A C 1
ATOM 811 O O . ALA A 1 107 ? 60.063 28.815 -96.020 1.00 95.31 107 ALA A O 1
ATOM 812 N N . SER A 1 108 ? 59.895 29.192 -98.235 1.00 96.25 108 SER A N 1
ATOM 813 C CA . SER A 1 108 ? 58.490 28.779 -98.362 1.00 96.25 108 SER A CA 1
ATOM 814 C C . SER A 1 108 ? 58.316 27.324 -97.925 1.00 96.25 108 SER A C 1
ATOM 816 O O . SER A 1 108 ? 57.599 27.057 -96.967 1.00 96.25 108 SER A O 1
ATOM 818 N N . ARG A 1 109 ? 59.100 26.397 -98.494 1.00 96.56 109 ARG A N 1
ATOM 819 C CA . ARG A 1 109 ? 59.061 24.966 -98.150 1.00 96.56 109 ARG A CA 1
ATOM 820 C C . ARG A 1 109 ? 59.362 24.675 -96.672 1.00 96.56 109 ARG A C 1
ATOM 822 O O . ARG A 1 109 ? 58.788 23.747 -96.108 1.00 96.56 109 ARG A O 1
ATOM 829 N N . VAL A 1 110 ? 60.256 25.436 -96.035 1.00 96.56 110 VAL A N 1
ATOM 830 C CA . VAL A 1 110 ? 60.533 25.321 -94.590 1.00 96.56 110 VAL A CA 1
ATOM 831 C C . VAL A 1 110 ? 59.372 25.878 -93.761 1.00 96.56 110 VAL A C 1
ATOM 833 O O . VAL A 1 110 ? 59.005 25.259 -92.767 1.00 96.56 110 VAL A O 1
ATOM 836 N N . SER A 1 111 ? 58.754 26.985 -94.179 1.00 96.38 111 SER A N 1
ATOM 837 C CA . SER A 1 111 ? 57.578 27.569 -93.519 1.00 96.38 111 SER A CA 1
ATOM 838 C C . SER A 1 111 ? 56.342 26.666 -93.633 1.00 96.38 111 SER A C 1
ATOM 840 O O . SER A 1 111 ? 55.691 26.371 -92.633 1.00 96.38 111 SER A O 1
ATOM 842 N N . GLU A 1 112 ? 56.057 26.142 -94.827 1.00 96.81 112 GLU A N 1
ATOM 843 C CA . GLU A 1 112 ? 55.006 25.151 -95.101 1.00 96.81 112 GLU A CA 1
ATOM 844 C C . GLU A 1 112 ? 55.209 23.878 -94.270 1.00 96.81 112 GLU A C 1
ATOM 846 O O . GLU A 1 112 ? 54.270 23.371 -93.657 1.00 96.81 112 GLU A O 1
ATOM 851 N N . ARG A 1 113 ? 56.453 23.385 -94.184 1.00 96.69 113 ARG A N 1
ATOM 852 C CA . ARG A 1 113 ? 56.788 22.240 -93.334 1.00 96.69 113 ARG A CA 1
ATOM 853 C C . ARG A 1 113 ? 56.562 22.550 -91.853 1.00 96.69 113 ARG A C 1
ATOM 855 O O . ARG A 1 113 ? 55.857 21.794 -91.198 1.00 96.69 113 ARG A O 1
ATOM 862 N N . ALA A 1 114 ? 57.110 23.651 -91.340 1.00 96.06 114 ALA A N 1
ATOM 863 C CA . ALA A 1 114 ? 57.011 24.007 -89.925 1.00 96.06 114 ALA A CA 1
ATOM 864 C C . ALA A 1 114 ? 55.566 24.316 -89.492 1.00 96.06 114 ALA A C 1
ATOM 866 O O . ALA A 1 114 ? 55.165 23.961 -88.386 1.00 96.06 114 ALA A O 1
ATOM 867 N N . THR A 1 115 ? 54.761 24.934 -90.361 1.00 97.12 115 THR A N 1
ATOM 868 C CA . THR A 1 115 ? 53.329 25.168 -90.104 1.00 97.12 115 THR A CA 1
ATOM 869 C C . THR A 1 115 ? 52.517 23.876 -90.154 1.00 97.12 115 THR A C 1
ATOM 871 O O . THR A 1 115 ? 51.635 23.703 -89.316 1.00 97.12 115 THR A O 1
ATOM 874 N N . SER A 1 116 ? 52.845 22.941 -91.052 1.00 96.88 116 SER A N 1
ATOM 875 C CA . SER A 1 116 ? 52.258 21.594 -91.066 1.00 96.88 116 SER A CA 1
ATOM 876 C C . SER A 1 116 ? 52.618 20.800 -89.801 1.00 96.88 116 SER A C 1
ATOM 878 O O . SER A 1 116 ? 51.726 20.308 -89.115 1.00 96.88 116 SER A O 1
ATOM 880 N N . GLU A 1 117 ? 53.901 20.764 -89.420 1.00 97.12 117 GLU A N 1
ATOM 881 C CA . GLU A 1 117 ? 54.391 20.083 -88.210 1.00 97.12 117 GLU A CA 1
ATOM 882 C C . GLU A 1 117 ? 53.768 20.671 -86.928 1.00 97.12 117 GLU A C 1
ATOM 884 O O . GLU A 1 117 ? 53.319 19.927 -86.051 1.00 97.12 117 GLU A O 1
ATOM 889 N N . ALA A 1 118 ? 53.650 22.002 -86.841 1.00 96.69 118 ALA A N 1
ATOM 890 C CA . ALA A 1 118 ? 52.955 22.675 -85.744 1.00 96.69 118 ALA A CA 1
ATOM 891 C C . ALA A 1 118 ? 51.443 22.389 -85.737 1.00 96.69 118 ALA A C 1
ATOM 893 O O . ALA A 1 118 ? 50.861 22.218 -84.666 1.00 96.69 118 ALA A O 1
ATOM 894 N N . ALA A 1 119 ? 50.796 22.303 -86.905 1.00 96.69 119 ALA A N 1
ATOM 895 C CA . ALA A 1 119 ? 49.382 21.951 -87.008 1.00 96.69 119 ALA A CA 1
ATOM 896 C C . ALA A 1 119 ? 49.118 20.500 -86.573 1.00 96.69 119 ALA A C 1
ATOM 898 O O . ALA A 1 119 ? 48.149 20.266 -85.850 1.00 96.69 119 ALA A O 1
ATOM 899 N N . THR A 1 120 ? 49.989 19.547 -86.935 1.00 97.25 120 THR A N 1
ATOM 900 C CA . THR A 1 120 ? 49.908 18.165 -86.435 1.00 97.25 120 THR A CA 1
ATOM 901 C C . THR A 1 120 ? 50.118 18.103 -84.926 1.00 97.25 120 THR A C 1
ATOM 903 O O . THR A 1 120 ? 49.256 17.581 -84.229 1.00 97.25 120 THR A O 1
ATOM 906 N N . LEU A 1 121 ? 51.159 18.752 -84.389 1.00 97.31 121 LEU A N 1
ATOM 907 C CA . LEU A 1 121 ? 51.432 18.766 -82.947 1.00 97.31 121 LEU A CA 1
ATOM 908 C C . LEU A 1 121 ? 50.274 19.385 -82.145 1.00 97.31 121 LEU A C 1
ATOM 910 O O . LEU A 1 121 ? 49.903 18.869 -81.092 1.00 97.31 121 LEU A O 1
ATOM 914 N N . LEU A 1 122 ? 49.651 20.455 -82.652 1.00 97.75 122 LEU A N 1
ATOM 915 C CA . LEU A 1 122 ? 48.460 21.051 -82.038 1.00 97.75 122 LEU A CA 1
ATOM 916 C C . LEU A 1 122 ? 47.210 20.167 -82.161 1.00 97.75 122 LEU A C 1
ATOM 918 O O . LEU A 1 122 ? 46.333 20.261 -81.303 1.00 97.75 122 LEU A O 1
ATOM 922 N N . ALA A 1 123 ? 47.090 19.338 -83.199 1.00 97.38 123 ALA A N 1
ATOM 923 C CA . ALA A 1 123 ? 45.994 18.380 -83.337 1.00 97.38 123 ALA A CA 1
ATOM 924 C C . ALA A 1 123 ? 46.170 17.182 -82.390 1.00 97.38 123 ALA A C 1
ATOM 926 O O . ALA A 1 123 ? 45.224 16.819 -81.689 1.00 97.38 123 ALA A O 1
ATOM 927 N N . ASP A 1 124 ? 47.381 16.626 -82.311 1.00 97.19 124 ASP A N 1
ATOM 928 C CA . ASP A 1 124 ? 47.728 15.518 -81.419 1.00 97.19 124 ASP A CA 1
ATOM 929 C C . ASP A 1 124 ? 47.590 15.927 -79.945 1.00 97.19 124 ASP A C 1
ATOM 931 O O . ASP A 1 124 ? 46.827 15.298 -79.215 1.00 97.19 124 ASP A O 1
ATOM 935 N N . ALA A 1 125 ? 48.171 17.060 -79.531 1.00 97.00 125 ALA A N 1
ATOM 936 C CA . ALA A 1 125 ? 48.036 17.565 -78.160 1.00 97.00 125 ALA A CA 1
ATOM 937 C C . ALA A 1 125 ? 46.575 17.885 -77.772 1.00 97.00 125 ALA A C 1
ATOM 939 O O . ALA A 1 125 ? 46.186 17.748 -76.611 1.00 97.00 125 ALA A O 1
ATOM 940 N N . ARG A 1 126 ? 45.728 18.292 -78.733 1.00 97.69 126 ARG A N 1
ATOM 941 C CA . ARG A 1 126 ? 44.280 18.474 -78.503 1.00 97.69 126 ARG A CA 1
ATOM 942 C C . ARG A 1 126 ? 43.534 17.149 -78.372 1.00 97.69 126 ARG A C 1
ATOM 944 O O . ARG A 1 126 ? 42.586 17.094 -77.590 1.00 97.69 126 ARG A O 1
ATOM 951 N N . ARG A 1 127 ? 43.941 16.107 -79.106 1.00 98.12 127 ARG A N 1
ATOM 952 C CA . ARG A 1 127 ? 43.401 14.749 -78.957 1.00 98.12 127 ARG A CA 1
ATOM 953 C C . ARG A 1 127 ? 43.780 14.181 -77.590 1.00 98.12 127 ARG A C 1
ATOM 955 O O . ARG A 1 127 ? 42.885 13.823 -76.835 1.00 98.12 127 ARG A O 1
ATOM 962 N N . GLU A 1 128 ? 45.059 14.221 -77.227 1.00 97.81 128 GLU A N 1
ATOM 963 C CA . GLU A 1 128 ? 45.567 13.762 -75.925 1.00 97.81 128 GLU A CA 1
ATOM 964 C C . GLU A 1 128 ? 44.878 14.479 -74.751 1.00 97.81 128 GLU A C 1
ATOM 966 O O . GLU A 1 128 ? 44.417 13.836 -73.811 1.00 97.81 128 GLU A O 1
ATOM 971 N N . ALA A 1 129 ? 44.705 15.805 -74.824 1.00 97.69 129 ALA A N 1
ATOM 972 C CA . ALA A 1 129 ? 43.984 16.568 -73.800 1.00 97.69 129 ALA A CA 1
ATOM 973 C C . ALA A 1 129 ? 42.466 16.282 -73.757 1.00 97.69 129 ALA A C 1
ATOM 975 O O . ALA A 1 129 ? 41.822 16.509 -72.729 1.00 97.69 129 ALA A O 1
ATOM 976 N N . ALA A 1 130 ? 41.866 15.806 -74.854 1.00 97.56 130 ALA A N 1
ATOM 977 C CA . ALA A 1 130 ? 40.474 15.363 -74.880 1.00 97.56 130 ALA A CA 1
ATOM 978 C C . ALA A 1 130 ? 40.314 13.943 -74.316 1.00 97.56 130 ALA A C 1
ATOM 980 O O . ALA A 1 130 ? 39.401 13.718 -73.524 1.00 97.56 130 ALA A O 1
ATOM 981 N N . GLU A 1 131 ? 41.221 13.028 -74.659 1.00 98.00 131 GLU A N 1
ATOM 982 C CA . GLU A 1 131 ? 41.280 11.662 -74.130 1.00 98.00 131 GLU A CA 1
ATOM 983 C C . GLU A 1 131 ? 41.558 11.668 -72.620 1.00 98.00 131 GLU A C 1
ATOM 985 O O . GLU A 1 131 ? 40.793 11.080 -71.858 1.00 98.00 131 GLU A O 1
ATOM 990 N N . LEU A 1 132 ? 42.563 12.422 -72.157 1.00 97.75 132 LEU A N 1
ATOM 991 C CA . LEU A 1 132 ? 42.877 12.572 -70.731 1.00 97.75 132 LEU A CA 1
ATOM 992 C C . LEU A 1 132 ? 41.684 13.116 -69.932 1.00 97.75 132 LEU A C 1
ATOM 994 O O . LEU A 1 132 ? 41.384 12.610 -68.852 1.00 97.75 132 LEU A O 1
ATOM 998 N N . ARG A 1 133 ? 40.975 14.119 -70.470 1.00 98.19 133 ARG A N 1
ATOM 999 C CA . ARG A 1 133 ? 39.769 14.655 -69.829 1.00 98.19 133 ARG A CA 1
ATOM 1000 C C . ARG A 1 133 ? 38.638 13.623 -69.808 1.00 98.19 133 ARG A C 1
ATOM 1002 O O . ARG A 1 133 ? 38.036 13.438 -68.759 1.00 98.19 133 ARG A O 1
ATOM 1009 N N . SER A 1 134 ? 38.385 12.929 -70.919 1.00 98.19 134 SER A N 1
ATOM 1010 C CA . SER A 1 134 ? 37.348 11.890 -70.995 1.00 98.19 134 SER A CA 1
ATOM 1011 C C . SER A 1 134 ? 37.614 10.735 -70.024 1.00 98.19 134 SER A C 1
ATOM 1013 O O . SER A 1 134 ? 36.677 10.214 -69.422 1.00 98.19 134 SER A O 1
ATOM 1015 N N . ASN A 1 135 ? 38.881 10.354 -69.843 1.00 97.88 135 ASN A N 1
ATOM 1016 C CA . ASN A 1 135 ? 39.288 9.333 -68.880 1.00 97.88 135 ASN A CA 1
ATOM 1017 C C . ASN A 1 135 ? 39.072 9.826 -67.441 1.00 97.88 135 ASN A C 1
ATOM 1019 O O . ASN A 1 135 ? 38.414 9.144 -66.663 1.00 97.88 135 ASN A O 1
ATOM 1023 N N . ALA A 1 136 ? 39.518 11.043 -67.110 1.00 97.38 136 ALA A N 1
ATOM 1024 C CA . ALA A 1 136 ? 39.309 11.636 -65.787 1.00 97.38 136 ALA A CA 1
ATOM 1025 C C . ALA A 1 136 ? 37.816 11.837 -65.444 1.00 97.38 136 ALA A C 1
ATOM 1027 O O . ALA A 1 136 ? 37.408 11.616 -64.305 1.00 97.38 136 ALA A O 1
ATOM 1028 N N . GLU A 1 137 ? 36.981 12.213 -66.419 1.00 98.12 137 GLU A N 1
ATOM 1029 C CA . GLU A 1 137 ? 35.522 12.319 -66.268 1.00 98.12 137 GLU A CA 1
ATOM 1030 C C . GLU A 1 137 ? 34.877 10.939 -66.019 1.00 98.12 137 GLU A C 1
ATOM 1032 O O . GLU A 1 137 ? 34.019 10.808 -65.140 1.00 98.12 137 GLU A O 1
ATOM 1037 N N . ALA A 1 138 ? 35.320 9.890 -66.723 1.00 97.75 138 ALA A N 1
ATOM 1038 C CA . ALA A 1 138 ? 34.847 8.517 -66.526 1.00 97.75 138 ALA A CA 1
ATOM 1039 C C . ALA A 1 138 ? 35.300 7.912 -65.182 1.00 97.75 138 ALA A C 1
ATOM 1041 O O . ALA A 1 138 ? 34.500 7.279 -64.484 1.00 97.75 138 ALA A O 1
ATOM 1042 N N . GLU A 1 139 ? 36.552 8.141 -64.779 1.00 98.12 139 GLU A N 1
ATOM 1043 C CA . GLU A 1 139 ? 37.092 7.745 -63.475 1.00 98.12 139 GLU A CA 1
ATOM 1044 C C . GLU A 1 139 ? 36.350 8.453 -62.336 1.00 98.12 139 GLU A C 1
ATOM 1046 O O . GLU A 1 139 ? 35.852 7.789 -61.425 1.00 98.12 139 GLU A O 1
ATOM 1051 N N . ALA A 1 140 ? 36.182 9.778 -62.411 1.00 97.94 140 ALA A N 1
ATOM 1052 C CA . ALA A 1 140 ? 35.446 10.549 -61.410 1.00 97.94 140 ALA A CA 1
ATOM 1053 C C . ALA A 1 140 ? 33.978 10.104 -61.301 1.00 97.94 140 ALA A C 1
ATOM 1055 O O . ALA A 1 140 ? 33.470 9.934 -60.192 1.00 97.94 140 ALA A O 1
ATOM 1056 N N . SER A 1 141 ? 33.309 9.849 -62.431 1.00 98.06 141 SER A N 1
ATOM 1057 C CA . SER A 1 141 ? 31.953 9.283 -62.466 1.00 98.06 141 SER A CA 1
ATOM 1058 C C . SER A 1 141 ? 31.884 7.917 -61.767 1.00 98.06 141 SER A C 1
ATOM 1060 O O . SER A 1 141 ? 31.020 7.688 -60.917 1.00 98.06 141 SER A O 1
ATOM 1062 N N . THR A 1 142 ? 32.847 7.035 -62.047 1.00 98.06 142 THR A N 1
ATOM 1063 C CA . THR A 1 142 ? 32.940 5.696 -61.443 1.00 98.06 142 THR A CA 1
ATOM 1064 C C . THR A 1 142 ? 33.192 5.770 -59.934 1.00 98.06 142 THR A C 1
ATOM 1066 O O . THR A 1 142 ? 32.506 5.103 -59.159 1.00 98.06 142 THR A O 1
ATOM 1069 N N . VAL A 1 143 ? 34.121 6.623 -59.490 1.00 98.00 143 VAL A N 1
ATOM 1070 C CA . VAL A 1 143 ? 34.417 6.849 -58.066 1.00 98.00 143 VAL A CA 1
ATOM 1071 C C . VAL A 1 143 ? 33.205 7.432 -57.335 1.00 98.00 143 VAL A C 1
ATOM 1073 O O . VAL A 1 143 ? 32.865 6.947 -56.257 1.00 98.00 143 VAL A O 1
ATOM 1076 N N . LEU A 1 144 ? 32.504 8.409 -57.921 1.00 98.19 144 LEU A N 1
ATOM 1077 C CA . LEU A 1 144 ? 31.284 8.983 -57.343 1.00 98.19 144 LEU A CA 1
ATOM 1078 C C . LEU A 1 144 ? 30.136 7.969 -57.265 1.00 98.19 144 LEU A C 1
ATOM 1080 O O . LEU A 1 144 ? 29.407 7.962 -56.274 1.00 98.19 144 LEU A O 1
ATOM 1084 N N . SER A 1 145 ? 29.983 7.103 -58.270 1.00 98.38 145 SER A N 1
ATOM 1085 C CA . SER A 1 145 ? 28.997 6.017 -58.254 1.00 98.38 145 SER A CA 1
ATOM 1086 C C . SER A 1 145 ? 29.291 5.017 -57.130 1.00 98.38 145 SER A C 1
ATOM 1088 O O . SER A 1 145 ? 28.432 4.749 -56.292 1.00 98.38 145 SER A O 1
ATOM 1090 N N . ASN A 1 146 ? 30.539 4.549 -57.033 1.00 97.88 146 ASN A N 1
ATOM 1091 C CA . ASN A 1 146 ? 30.966 3.609 -55.995 1.00 97.88 146 ASN A CA 1
ATOM 1092 C C . ASN A 1 146 ? 30.856 4.211 -54.583 1.00 97.88 146 ASN A C 1
ATOM 1094 O O . ASN A 1 146 ? 30.418 3.532 -53.656 1.00 97.88 146 ASN A O 1
ATOM 1098 N N . ALA A 1 147 ? 31.204 5.492 -54.416 1.00 97.75 147 ALA A N 1
ATOM 1099 C CA . ALA A 1 147 ? 31.076 6.200 -53.144 1.00 97.75 147 ALA A CA 1
ATOM 1100 C C . ALA A 1 147 ? 29.610 6.368 -52.706 1.00 97.75 147 ALA A C 1
ATOM 1102 O O . ALA A 1 147 ? 29.322 6.229 -51.519 1.00 97.75 147 ALA A O 1
ATOM 1103 N N . ARG A 1 148 ? 28.685 6.617 -53.647 1.00 98.31 148 ARG A N 1
ATOM 1104 C CA . ARG A 1 148 ? 27.237 6.676 -53.373 1.00 98.31 148 ARG A CA 1
ATOM 1105 C C . ARG A 1 148 ? 26.692 5.316 -52.958 1.00 98.31 148 ARG A C 1
ATOM 1107 O O . ARG A 1 148 ? 26.212 5.203 -51.839 1.00 98.31 148 ARG A O 1
ATOM 1114 N N . SER A 1 149 ? 26.899 4.277 -53.770 1.00 98.38 149 SER A N 1
ATOM 1115 C CA . SER A 1 149 ? 26.476 2.909 -53.432 1.00 98.38 149 SER A CA 1
ATOM 1116 C C . SER A 1 149 ? 27.006 2.467 -52.065 1.00 98.38 149 SER A C 1
ATOM 1118 O O . SER A 1 149 ? 26.276 1.868 -51.280 1.00 98.38 149 SER A O 1
ATOM 1120 N N . ARG A 1 150 ? 28.256 2.820 -51.725 1.00 98.06 150 ARG A N 1
ATOM 1121 C CA . ARG A 1 150 ? 28.827 2.508 -50.410 1.00 98.06 150 ARG A CA 1
ATOM 1122 C C . ARG A 1 150 ? 28.227 3.339 -49.270 1.00 98.06 150 ARG A C 1
ATOM 1124 O O . ARG A 1 150 ? 28.116 2.828 -48.158 1.00 98.06 150 ARG A O 1
ATOM 1131 N N . ALA A 1 151 ? 27.840 4.590 -49.512 1.00 98.12 151 ALA A N 1
ATOM 1132 C CA . ALA A 1 151 ? 27.099 5.388 -48.537 1.00 98.12 151 ALA A CA 1
ATOM 1133 C C . ALA A 1 151 ? 25.695 4.806 -48.299 1.00 98.12 151 ALA A C 1
ATOM 1135 O O . ALA A 1 151 ? 25.310 4.633 -47.146 1.00 98.12 151 ALA A O 1
ATOM 1136 N N . ASP A 1 152 ? 24.986 4.417 -49.360 1.00 97.94 152 ASP A N 1
ATOM 1137 C CA . ASP A 1 152 ? 23.648 3.817 -49.291 1.00 97.94 152 ASP A CA 1
ATOM 1138 C C . ASP A 1 152 ? 23.673 2.453 -48.567 1.00 97.94 152 ASP A C 1
ATOM 1140 O O . ASP A 1 152 ? 22.832 2.179 -47.708 1.00 97.94 152 ASP A O 1
ATOM 1144 N N . GLU A 1 153 ? 24.690 1.618 -48.828 1.00 98.31 153 GLU A N 1
ATOM 1145 C CA . GLU A 1 153 ? 24.961 0.388 -48.066 1.00 98.31 153 GLU A CA 1
ATOM 1146 C C . GLU A 1 153 ? 25.153 0.659 -46.568 1.00 98.31 153 GLU A C 1
ATOM 1148 O O . GLU A 1 153 ? 24.579 -0.045 -45.730 1.00 98.31 153 GLU A O 1
ATOM 1153 N N . LEU A 1 154 ? 25.976 1.660 -46.226 1.00 98.00 154 LEU A N 1
ATOM 1154 C CA . LEU A 1 154 ? 26.292 2.013 -44.843 1.00 98.00 154 LEU A CA 1
ATOM 1155 C C . LEU A 1 154 ? 25.063 2.570 -44.119 1.00 98.00 154 LEU A C 1
ATOM 1157 O O . LEU A 1 154 ? 24.754 2.084 -43.030 1.00 98.00 154 LEU A O 1
ATOM 1161 N N . ILE A 1 155 ? 24.331 3.501 -44.737 1.00 98.44 155 ILE A N 1
ATOM 1162 C CA . ILE A 1 155 ? 23.078 4.064 -44.213 1.00 98.44 155 ILE A CA 1
ATOM 1163 C C . ILE A 1 155 ? 22.069 2.941 -43.977 1.00 98.44 155 ILE A C 1
ATOM 1165 O O . ILE A 1 155 ? 21.656 2.736 -42.839 1.00 98.44 155 ILE A O 1
ATOM 1169 N N . GLY A 1 156 ? 21.772 2.123 -44.991 1.00 98.44 156 GLY A N 1
ATOM 1170 C CA . GLY A 1 156 ? 20.835 1.009 -44.841 1.00 98.44 156 GLY A CA 1
ATOM 1171 C C . GLY A 1 156 ? 21.285 -0.030 -43.804 1.00 98.44 156 GLY A C 1
ATOM 1172 O O . GLY A 1 156 ? 20.450 -0.673 -43.167 1.00 98.44 156 GLY A O 1
ATOM 1173 N N . SER A 1 157 ? 22.595 -0.214 -43.595 1.00 98.31 157 SER A N 1
ATOM 1174 C CA . SER A 1 157 ? 23.106 -1.077 -42.520 1.00 98.31 157 SER A CA 1
ATOM 1175 C C . SER A 1 157 ? 22.892 -0.473 -41.127 1.00 98.31 157 SER A C 1
ATOM 1177 O O . SER A 1 157 ? 22.459 -1.190 -40.225 1.00 98.31 157 SER A O 1
ATOM 1179 N N . ALA A 1 158 ? 23.110 0.836 -40.973 1.00 97.56 158 ALA A N 1
ATOM 1180 C CA . ALA A 1 158 ? 22.895 1.567 -39.730 1.00 97.56 158 ALA A CA 1
ATOM 1181 C C . ALA A 1 158 ? 21.401 1.675 -39.386 1.00 97.56 158 ALA A C 1
ATOM 1183 O O . ALA A 1 158 ? 21.030 1.477 -38.234 1.00 97.56 158 ALA A O 1
ATOM 1184 N N . GLU A 1 159 ? 20.531 1.892 -40.375 1.00 98.19 159 GLU A N 1
ATOM 1185 C CA . GLU A 1 159 ? 19.072 1.872 -40.212 1.00 98.19 159 GLU A CA 1
ATOM 1186 C C . GLU A 1 159 ? 18.575 0.505 -39.728 1.00 98.19 159 GLU A C 1
ATOM 1188 O O . GLU A 1 159 ? 17.804 0.433 -38.772 1.00 98.19 159 GLU A O 1
ATOM 1193 N N . ARG A 1 160 ? 19.062 -0.597 -40.322 1.00 98.19 160 ARG A N 1
ATOM 1194 C CA . ARG A 1 160 ? 18.729 -1.958 -39.861 1.00 98.19 160 ARG A CA 1
ATOM 1195 C C . ARG A 1 160 ? 19.240 -2.233 -38.445 1.00 98.19 160 ARG A C 1
ATOM 1197 O O . ARG A 1 160 ? 18.522 -2.847 -37.662 1.00 98.19 160 ARG A O 1
ATOM 1204 N N . GLN A 1 161 ? 20.439 -1.764 -38.094 1.00 98.25 161 GLN A N 1
ATOM 1205 C CA . GLN A 1 161 ? 20.967 -1.880 -36.729 1.00 98.25 161 GLN A CA 1
ATOM 1206 C C . GLN A 1 161 ? 20.159 -1.045 -35.725 1.00 98.25 161 GLN A C 1
ATOM 1208 O O . GLN A 1 161 ? 19.826 -1.547 -34.655 1.00 98.25 161 GLN A O 1
ATOM 1213 N N . ALA A 1 162 ? 19.784 0.188 -36.071 1.00 98.00 162 ALA A N 1
ATOM 1214 C CA . ALA A 1 162 ? 18.954 1.046 -35.229 1.00 98.00 162 ALA A CA 1
ATOM 1215 C C . ALA A 1 162 ? 17.548 0.458 -35.026 1.00 98.00 162 ALA A C 1
ATOM 1217 O O . ALA A 1 162 ? 17.052 0.436 -33.900 1.00 98.00 162 ALA A O 1
ATOM 1218 N N . ALA A 1 163 ? 16.934 -0.083 -36.083 1.00 97.88 163 ALA A N 1
ATOM 1219 C CA . ALA A 1 163 ? 15.650 -0.777 -36.006 1.00 97.88 163 ALA A CA 1
ATOM 1220 C C . ALA A 1 163 ? 15.723 -2.038 -35.127 1.00 97.88 163 ALA A C 1
ATOM 1222 O O . ALA A 1 163 ? 14.836 -2.250 -34.302 1.00 97.88 163 ALA A O 1
ATOM 1223 N N . GLN A 1 164 ? 16.794 -2.834 -35.245 1.00 98.38 164 GLN A N 1
ATOM 1224 C CA . GLN A 1 164 ? 17.026 -3.999 -34.386 1.00 98.38 164 GLN A CA 1
ATOM 1225 C C . GLN A 1 164 ? 17.176 -3.591 -32.912 1.00 98.38 164 GLN A C 1
ATOM 1227 O O . GLN A 1 164 ? 16.454 -4.104 -32.064 1.00 98.38 164 GLN A O 1
ATOM 1232 N N . VAL A 1 165 ? 18.034 -2.610 -32.608 1.00 98.19 165 VAL A N 1
ATOM 1233 C CA . VAL A 1 165 ? 18.231 -2.104 -31.236 1.00 98.19 165 VAL A CA 1
ATOM 1234 C C . VAL A 1 165 ? 16.936 -1.527 -30.654 1.00 98.19 165 VAL A C 1
ATOM 1236 O O . VAL A 1 165 ? 16.641 -1.756 -29.483 1.00 98.19 165 VAL A O 1
ATOM 1239 N N . ALA A 1 166 ? 16.126 -0.828 -31.455 1.00 98.00 166 ALA A N 1
ATOM 1240 C CA . ALA A 1 166 ? 14.826 -0.321 -31.019 1.00 98.00 166 ALA A CA 1
ATOM 1241 C C . ALA A 1 166 ? 13.820 -1.454 -30.734 1.00 98.00 166 ALA A C 1
ATOM 1243 O O . ALA A 1 166 ? 13.085 -1.388 -29.745 1.00 98.00 166 ALA A O 1
ATOM 1244 N N . ALA A 1 167 ? 13.803 -2.508 -31.556 1.00 98.25 167 ALA A N 1
ATOM 1245 C CA . ALA A 1 167 ? 12.952 -3.679 -31.349 1.00 98.25 167 ALA A CA 1
ATOM 1246 C C . ALA A 1 167 ? 13.365 -4.472 -30.097 1.00 98.25 167 ALA A C 1
ATOM 1248 O O . ALA A 1 167 ? 12.509 -4.809 -29.278 1.00 98.25 167 ALA A O 1
ATOM 1249 N N . ASP A 1 168 ? 14.666 -4.697 -29.903 1.00 98.19 168 ASP A N 1
ATOM 1250 C CA . ASP A 1 168 ? 15.211 -5.379 -28.726 1.00 98.19 168 ASP A CA 1
ATOM 1251 C C . ASP A 1 168 ? 14.950 -4.584 -27.441 1.00 98.19 168 ASP A C 1
ATOM 1253 O O . ASP A 1 168 ? 14.481 -5.151 -26.454 1.00 98.19 168 ASP A O 1
ATOM 1257 N N . ALA A 1 169 ? 15.163 -3.263 -27.456 1.00 97.94 169 ALA A N 1
ATOM 1258 C CA . ALA A 1 169 ? 14.847 -2.390 -26.325 1.00 97.94 169 ALA A CA 1
ATOM 1259 C C . ALA A 1 169 ? 13.344 -2.384 -25.999 1.00 97.94 169 ALA A C 1
ATOM 1261 O O . ALA A 1 169 ? 12.967 -2.439 -24.828 1.00 97.94 169 ALA A O 1
ATOM 1262 N N . THR A 1 170 ? 12.477 -2.386 -27.018 1.00 98.31 170 THR A N 1
ATOM 1263 C CA . THR A 1 170 ? 11.020 -2.484 -26.828 1.00 98.31 170 THR A CA 1
ATOM 1264 C C . THR A 1 170 ? 10.636 -3.834 -26.218 1.00 98.31 170 THR A C 1
ATOM 1266 O O . THR A 1 170 ? 9.894 -3.876 -25.241 1.00 98.31 170 THR A O 1
ATOM 1269 N N . SER A 1 171 ? 11.199 -4.934 -26.726 1.00 98.25 171 SER A N 1
ATOM 1270 C CA . SER A 1 171 ? 10.983 -6.291 -26.207 1.00 98.25 171 SER A CA 1
ATOM 1271 C C . SER A 1 171 ? 11.436 -6.436 -24.746 1.00 98.25 171 SER A C 1
ATOM 1273 O O . SER A 1 171 ? 10.697 -6.964 -23.908 1.00 98.25 171 SER A O 1
ATOM 1275 N N . GLN A 1 172 ? 12.613 -5.900 -24.402 1.00 98.19 172 GLN A N 1
ATOM 1276 C CA . GLN A 1 172 ? 13.125 -5.869 -23.029 1.00 98.19 172 GLN A CA 1
ATOM 1277 C C . GLN A 1 172 ? 12.242 -5.018 -22.109 1.00 98.19 172 GLN A C 1
ATOM 1279 O O . GLN A 1 172 ? 11.925 -5.462 -21.004 1.00 98.19 172 GLN A O 1
ATOM 1284 N N . ALA A 1 173 ? 11.785 -3.846 -22.560 1.00 98.00 173 ALA A N 1
ATOM 1285 C CA . ALA A 1 173 ? 10.871 -2.999 -21.798 1.00 98.00 173 ALA A CA 1
ATOM 1286 C C . ALA A 1 173 ? 9.531 -3.707 -21.535 1.00 98.00 173 ALA A C 1
ATOM 1288 O O . ALA A 1 173 ? 9.125 -3.823 -20.381 1.00 98.00 173 ALA A O 1
ATOM 1289 N N . THR A 1 174 ? 8.885 -4.268 -22.565 1.00 98.06 174 THR A N 1
ATOM 1290 C CA . THR A 1 174 ? 7.638 -5.039 -22.414 1.00 98.06 174 THR A CA 1
ATOM 1291 C C . THR A 1 174 ? 7.816 -6.238 -21.480 1.00 98.06 174 THR A C 1
ATOM 1293 O O . THR A 1 174 ? 6.968 -6.471 -20.621 1.00 98.06 174 THR A O 1
ATOM 1296 N N . THR A 1 175 ? 8.929 -6.970 -21.592 1.00 98.25 175 THR A N 1
ATOM 1297 C CA . THR A 1 175 ? 9.230 -8.119 -20.719 1.00 98.25 175 THR A CA 1
ATOM 1298 C C . THR A 1 175 ? 9.444 -7.690 -19.266 1.00 98.25 175 THR A C 1
ATOM 1300 O O . THR A 1 175 ? 8.955 -8.353 -18.354 1.00 98.25 175 THR A O 1
ATOM 1303 N N . THR A 1 176 ? 10.130 -6.565 -19.043 1.00 97.88 176 THR A N 1
ATOM 1304 C CA . THR A 1 176 ? 10.394 -6.019 -17.702 1.00 97.88 176 THR A CA 1
ATOM 1305 C C . THR A 1 176 ? 9.107 -5.524 -17.044 1.00 97.88 176 THR A C 1
ATOM 1307 O O . THR A 1 176 ? 8.824 -5.903 -15.909 1.00 97.88 176 THR A O 1
ATOM 1310 N N . THR A 1 177 ? 8.283 -4.754 -17.765 1.00 98.06 177 THR A N 1
ATOM 1311 C CA . THR A 1 177 ? 6.975 -4.287 -17.282 1.00 98.06 177 THR A CA 1
ATOM 1312 C C . THR A 1 177 ? 6.057 -5.462 -16.951 1.00 98.06 177 THR A C 1
ATOM 1314 O O . THR A 1 177 ? 5.583 -5.554 -15.824 1.00 98.06 177 THR A O 1
ATOM 1317 N N . ALA A 1 178 ? 5.899 -6.429 -17.863 1.00 98.06 178 ALA A N 1
ATOM 1318 C CA . ALA A 1 178 ? 5.062 -7.608 -17.626 1.00 98.06 178 ALA A CA 1
ATOM 1319 C C . ALA A 1 178 ? 5.599 -8.532 -16.511 1.00 98.06 178 ALA A C 1
ATOM 1321 O O . ALA A 1 178 ? 4.842 -9.324 -15.949 1.00 98.06 178 ALA A O 1
ATOM 1322 N N . GLY A 1 179 ? 6.896 -8.465 -16.190 1.00 98.12 179 GLY A N 1
ATOM 1323 C CA . GLY A 1 179 ? 7.479 -9.101 -15.008 1.00 98.12 179 GLY A CA 1
ATOM 1324 C C . GLY A 1 179 ? 7.079 -8.380 -13.718 1.00 98.12 179 GLY A C 1
ATOM 1325 O O . GLY A 1 179 ? 6.518 -9.003 -12.817 1.00 98.12 179 GLY A O 1
ATOM 1326 N N . ALA A 1 180 ? 7.302 -7.065 -13.667 1.00 97.62 180 ALA A N 1
ATOM 1327 C CA . ALA A 1 180 ? 6.988 -6.219 -12.516 1.00 97.62 180 ALA A CA 1
ATOM 1328 C C . ALA A 1 180 ? 5.481 -6.171 -12.198 1.00 97.62 180 ALA A C 1
ATOM 1330 O O . ALA A 1 180 ? 5.101 -6.185 -11.029 1.00 97.62 180 ALA A O 1
ATOM 1331 N N . GLU A 1 181 ? 4.615 -6.173 -13.216 1.00 98.00 181 GLU A N 1
ATOM 1332 C CA . GLU A 1 181 ? 3.157 -6.259 -13.057 1.00 98.00 181 GLU A CA 1
ATOM 1333 C C . GLU A 1 181 ? 2.750 -7.561 -12.353 1.00 98.00 181 GLU A C 1
ATOM 1335 O O . GLU A 1 181 ? 2.026 -7.521 -11.360 1.00 98.00 181 GLU A O 1
ATOM 1340 N N . ARG A 1 182 ? 3.280 -8.713 -12.790 1.00 98.25 182 ARG A N 1
ATOM 1341 C CA . ARG A 1 182 ? 3.007 -10.017 -12.156 1.00 98.25 182 ARG A CA 1
ATOM 1342 C C . ARG A 1 182 ? 3.551 -10.092 -10.733 1.00 98.25 182 ARG A C 1
ATOM 1344 O O . ARG A 1 182 ? 2.900 -10.669 -9.866 1.00 98.25 182 ARG A O 1
ATOM 1351 N N . GLU A 1 183 ? 4.729 -9.528 -10.476 1.00 98.06 183 GLU A N 1
ATOM 1352 C CA . GLU A 1 183 ? 5.292 -9.465 -9.124 1.00 98.06 183 GLU A CA 1
ATOM 1353 C C . GLU A 1 183 ? 4.421 -8.595 -8.203 1.00 98.06 183 GLU A C 1
ATOM 1355 O O . GLU A 1 183 ? 4.076 -9.020 -7.099 1.00 98.06 183 GLU A O 1
ATOM 1360 N N . ALA A 1 184 ? 3.966 -7.433 -8.680 1.00 97.69 184 ALA A N 1
ATOM 1361 C CA . ALA A 1 184 ? 3.039 -6.572 -7.952 1.00 97.69 184 ALA A CA 1
ATOM 1362 C C . ALA A 1 184 ? 1.681 -7.254 -7.695 1.00 97.69 184 ALA A C 1
ATOM 1364 O O . ALA A 1 184 ? 1.161 -7.172 -6.581 1.00 97.69 184 ALA A O 1
ATOM 1365 N N . GLU A 1 185 ? 1.118 -7.973 -8.672 1.00 98.00 185 GLU A N 1
ATOM 1366 C CA . GLU A 1 185 ? -0.105 -8.768 -8.495 1.00 98.00 185 GLU A CA 1
ATOM 1367 C C . GLU A 1 185 ? 0.069 -9.881 -7.452 1.00 98.00 185 GLU A C 1
ATOM 1369 O O . GLU A 1 185 ? -0.794 -10.054 -6.587 1.00 98.00 185 GLU A O 1
ATOM 1374 N N . LEU A 1 186 ? 1.195 -10.605 -7.481 1.00 98.31 186 LEU A N 1
ATOM 1375 C CA . LEU A 1 186 ? 1.518 -11.647 -6.503 1.00 98.31 186 LEU A CA 1
ATOM 1376 C C . LEU A 1 186 ? 1.679 -11.070 -5.090 1.00 98.31 186 LEU A C 1
ATOM 1378 O O . LEU A 1 186 ? 1.108 -11.616 -4.144 1.00 98.31 186 LEU A O 1
ATOM 1382 N N . LEU A 1 187 ? 2.389 -9.949 -4.939 1.00 98.19 187 LEU A N 1
ATOM 1383 C CA . LEU A 1 187 ? 2.544 -9.251 -3.659 1.00 98.19 187 LEU A CA 1
ATOM 1384 C C . LEU A 1 187 ? 1.199 -8.724 -3.135 1.00 98.19 187 LEU A C 1
ATOM 1386 O O . LEU A 1 187 ? 0.888 -8.898 -1.957 1.00 98.19 187 LEU A O 1
ATOM 1390 N N . LEU A 1 188 ? 0.351 -8.156 -4.000 1.00 98.38 188 LEU A N 1
ATOM 1391 C CA . LEU A 1 188 ? -1.004 -7.725 -3.638 1.00 98.38 188 LEU A CA 1
ATOM 1392 C C . LEU A 1 188 ? -1.899 -8.905 -3.237 1.00 98.38 188 LEU A C 1
ATOM 1394 O O . LEU A 1 188 ? -2.677 -8.783 -2.288 1.00 98.38 188 LEU A O 1
ATOM 1398 N N . ALA A 1 189 ? -1.793 -10.053 -3.910 1.00 98.12 189 ALA A N 1
ATOM 1399 C CA . ALA A 1 189 ? -2.524 -11.266 -3.550 1.00 98.12 189 ALA A CA 1
ATOM 1400 C C . ALA A 1 189 ? -2.066 -11.829 -2.192 1.00 98.12 189 ALA A C 1
ATOM 1402 O O . ALA A 1 189 ? -2.906 -12.157 -1.351 1.00 98.12 189 ALA A O 1
ATOM 1403 N N . GLN A 1 190 ? -0.754 -11.874 -1.937 1.00 98.12 190 GLN A N 1
ATOM 1404 C CA . GLN A 1 190 ? -0.183 -12.290 -0.651 1.00 98.12 190 GLN A CA 1
ATOM 1405 C C . GLN A 1 190 ? -0.580 -11.338 0.487 1.00 98.12 190 GLN A C 1
ATOM 1407 O O . GLN A 1 190 ? -1.021 -11.798 1.541 1.00 98.12 190 GLN A O 1
ATOM 1412 N N . ALA A 1 191 ? -0.509 -10.022 0.268 1.00 98.06 191 ALA A N 1
ATOM 1413 C CA . ALA A 1 191 ? -0.922 -9.017 1.247 1.00 98.06 191 ALA A CA 1
ATOM 1414 C C . ALA A 1 191 ? -2.425 -9.107 1.565 1.00 98.06 191 ALA A C 1
ATOM 1416 O O . ALA A 1 191 ? -2.808 -9.099 2.735 1.00 98.06 191 ALA A O 1
ATOM 1417 N N . ARG A 1 192 ? -3.283 -9.269 0.545 1.00 98.25 192 ARG A N 1
ATOM 1418 C CA . ARG A 1 192 ? -4.732 -9.489 0.723 1.00 98.25 192 ARG A CA 1
ATOM 1419 C C . ARG A 1 192 ? -5.032 -10.779 1.483 1.00 98.25 192 ARG A C 1
ATOM 1421 O O . ARG A 1 192 ? -5.914 -10.770 2.340 1.00 98.25 192 ARG A O 1
ATOM 1428 N N . LYS A 1 193 ? -4.300 -11.864 1.202 1.00 98.31 193 LYS A N 1
ATOM 1429 C CA . LYS A 1 193 ? -4.415 -13.132 1.936 1.00 98.31 193 LYS A CA 1
ATOM 1430 C C . LYS A 1 193 ? -4.043 -12.943 3.411 1.00 98.31 193 LYS A C 1
ATOM 1432 O O . LYS A 1 193 ? -4.869 -13.233 4.268 1.00 98.31 193 LYS A O 1
ATOM 1437 N N . SER A 1 194 ? -2.863 -12.392 3.694 1.00 98.12 194 SER A N 1
ATOM 1438 C CA . SER A 1 194 ? -2.382 -12.143 5.061 1.00 98.12 194 SER A CA 1
ATOM 1439 C C . SER A 1 194 ? -3.344 -11.247 5.853 1.00 98.12 194 SER A C 1
ATOM 1441 O O . SER A 1 194 ? -3.745 -11.589 6.963 1.00 98.12 194 SER A O 1
ATOM 1443 N N . ALA A 1 195 ? -3.834 -10.157 5.252 1.00 98.00 195 ALA A N 1
ATOM 1444 C CA . ALA A 1 195 ? -4.829 -9.285 5.876 1.00 98.00 195 ALA A CA 1
ATOM 1445 C C . ALA A 1 195 ? -6.169 -9.996 6.162 1.00 98.00 195 ALA A C 1
ATOM 1447 O O . ALA A 1 195 ? -6.820 -9.701 7.164 1.00 98.00 195 ALA A O 1
ATOM 1448 N N . ALA A 1 196 ? -6.590 -10.940 5.313 1.00 97.75 196 ALA A N 1
ATOM 1449 C CA . ALA A 1 196 ? -7.773 -11.760 5.566 1.00 97.75 196 ALA A CA 1
ATOM 1450 C C . ALA A 1 196 ? -7.536 -12.804 6.672 1.00 97.75 196 ALA A C 1
ATOM 1452 O O . ALA A 1 196 ? -8.418 -13.003 7.504 1.00 97.75 196 ALA A O 1
ATOM 1453 N N . GLU A 1 197 ? -6.356 -13.427 6.722 1.00 98.06 197 GLU A N 1
ATOM 1454 C CA . GLU A 1 197 ? -5.969 -14.381 7.771 1.00 98.06 197 GLU A CA 1
ATOM 1455 C C . GLU A 1 197 ? -5.888 -13.697 9.146 1.00 98.06 197 GLU A C 1
ATOM 1457 O O . GLU A 1 197 ? -6.510 -14.180 10.091 1.00 98.06 197 GLU A O 1
ATOM 1462 N N . ILE A 1 198 ? -5.240 -12.527 9.235 1.00 98.25 198 ILE A N 1
ATOM 1463 C CA . ILE A 1 198 ? -5.164 -11.694 10.452 1.00 98.25 198 ILE A CA 1
ATOM 1464 C C . ILE A 1 198 ? -6.558 -11.236 10.906 1.00 98.25 198 ILE A C 1
ATOM 1466 O O . ILE A 1 198 ? -6.857 -11.230 12.104 1.00 98.25 198 ILE A O 1
ATOM 1470 N N . ARG A 1 199 ? -7.442 -10.867 9.968 1.00 98.12 199 ARG A N 1
ATOM 1471 C CA . ARG A 1 199 ? -8.820 -10.498 10.313 1.00 98.12 199 ARG A CA 1
ATOM 1472 C C . ARG A 1 199 ? -9.590 -11.697 10.872 1.00 98.12 199 ARG A C 1
ATOM 1474 O O . ARG A 1 199 ? -10.181 -11.581 11.934 1.00 98.12 199 ARG A O 1
ATOM 1481 N N . VAL A 1 200 ? -9.524 -12.862 10.225 1.00 98.50 200 VAL A N 1
ATOM 1482 C CA . VAL A 1 200 ? -10.224 -14.071 10.697 1.00 98.50 200 VAL A CA 1
ATOM 1483 C C . VAL A 1 200 ? -9.657 -14.587 12.027 1.00 98.50 200 VAL A C 1
ATOM 1485 O O . VAL A 1 200 ? -10.420 -15.100 12.845 1.00 98.50 200 VAL A O 1
ATOM 1488 N N . SER A 1 201 ? -8.351 -14.453 12.290 1.00 98.06 201 SER A N 1
ATOM 1489 C CA . SER A 1 201 ? -7.783 -14.824 13.594 1.00 98.06 201 SER A CA 1
ATOM 1490 C C . SER A 1 201 ? -8.234 -13.873 14.704 1.00 98.06 201 SER A C 1
ATOM 1492 O O . SER A 1 201 ? -8.692 -14.345 15.740 1.00 98.06 201 SER A O 1
ATOM 1494 N N . SER A 1 202 ? -8.192 -12.557 14.472 1.00 97.75 202 SER A N 1
ATOM 1495 C CA . SER A 1 202 ? -8.624 -11.555 15.461 1.00 97.75 202 SER A CA 1
ATOM 1496 C C . SER A 1 202 ? -10.143 -11.540 15.685 1.00 97.75 202 SER A C 1
ATOM 1498 O O . SER A 1 202 ? -10.585 -11.391 16.821 1.00 97.75 202 SER A O 1
ATOM 1500 N N . GLU A 1 203 ? -10.960 -11.792 14.656 1.00 98.00 203 GLU A N 1
ATOM 1501 C CA . GLU A 1 203 ? -12.411 -12.009 14.792 1.00 98.00 203 GLU A CA 1
ATOM 1502 C C . GLU A 1 203 ? -12.721 -13.231 15.680 1.00 98.00 203 GLU A C 1
ATOM 1504 O O . GLU A 1 203 ? -13.619 -13.166 16.522 1.00 98.00 203 GLU A O 1
ATOM 1509 N N . ARG A 1 204 ? -11.961 -14.329 15.534 1.00 98.19 204 ARG A N 1
ATOM 1510 C CA . ARG A 1 204 ? -12.093 -15.542 16.365 1.00 98.19 204 ARG A CA 1
ATOM 1511 C C . ARG A 1 204 ? -11.614 -15.332 17.796 1.00 98.19 204 ARG A C 1
ATOM 1513 O O . ARG A 1 204 ? -12.282 -15.785 18.718 1.00 98.19 204 ARG A O 1
ATOM 1520 N N . GLU A 1 205 ? -10.492 -14.649 17.987 1.00 98.00 205 GLU A N 1
ATOM 1521 C CA . GLU A 1 205 ? -9.963 -14.308 19.311 1.00 98.00 205 GLU A CA 1
ATOM 1522 C C . GLU A 1 205 ? -10.943 -13.394 20.061 1.00 98.00 205 GLU A C 1
ATOM 1524 O O . GLU A 1 205 ? -11.379 -13.723 21.160 1.00 98.00 205 GLU A O 1
ATOM 1529 N N . ALA A 1 206 ? -11.431 -12.332 19.413 1.00 97.81 206 ALA A N 1
ATOM 1530 C CA . ALA A 1 206 ? -12.439 -11.443 19.982 1.00 97.81 206 ALA A CA 1
ATOM 1531 C C . ALA A 1 206 ? -13.810 -12.117 20.192 1.00 97.81 206 ALA A C 1
ATOM 1533 O O . ALA A 1 206 ? -14.575 -11.680 21.050 1.00 97.81 206 ALA A O 1
ATOM 1534 N N . ALA A 1 207 ? -14.177 -13.148 19.422 1.00 97.62 207 ALA A N 1
ATOM 1535 C CA . ALA A 1 207 ? -15.341 -13.988 19.726 1.00 97.62 207 ALA A CA 1
ATOM 1536 C C . ALA A 1 207 ? -15.099 -14.822 20.992 1.00 97.62 207 ALA A C 1
ATOM 1538 O O . ALA A 1 207 ? -15.867 -14.708 21.945 1.00 97.62 207 ALA A O 1
ATOM 1539 N N . ARG A 1 208 ? -13.981 -15.552 21.044 1.00 98.25 208 ARG A N 1
ATOM 1540 C CA . ARG A 1 208 ? -13.591 -16.398 22.174 1.00 98.25 208 ARG A CA 1
ATOM 1541 C C . ARG A 1 208 ? -13.510 -15.620 23.492 1.00 98.25 208 ARG A C 1
ATOM 1543 O O . ARG A 1 208 ? -14.138 -16.026 24.460 1.00 98.25 208 ARG A O 1
ATOM 1550 N N . THR A 1 209 ? -12.822 -14.477 23.528 1.00 97.62 209 THR A N 1
ATOM 1551 C CA . THR A 1 209 ? -12.712 -13.656 24.748 1.00 97.62 209 THR A CA 1
ATOM 1552 C C . THR A 1 209 ? -14.069 -13.111 25.207 1.00 97.62 209 THR A C 1
ATOM 1554 O O . THR A 1 209 ? -14.285 -12.940 26.403 1.00 97.62 209 THR A O 1
ATOM 1557 N N . ARG A 1 210 ? -15.018 -12.866 24.287 1.00 97.81 210 ARG A N 1
ATOM 1558 C CA . ARG A 1 210 ? -16.399 -12.513 24.660 1.00 97.81 210 ARG A CA 1
ATOM 1559 C C . ARG A 1 210 ? -17.149 -13.708 25.240 1.00 97.81 210 ARG A C 1
ATOM 1561 O O . ARG A 1 210 ? -17.806 -13.537 26.258 1.00 97.81 210 ARG A O 1
ATOM 1568 N N . GLU A 1 211 ? -17.035 -14.890 24.638 1.00 98.06 211 GLU A N 1
ATOM 1569 C CA . GLU A 1 211 ? -17.642 -16.122 25.160 1.00 98.06 211 GLU A CA 1
ATOM 1570 C C . GLU A 1 211 ? -17.114 -16.443 26.568 1.00 98.06 211 GLU A C 1
ATOM 1572 O O . GLU A 1 211 ? -17.911 -16.580 27.497 1.00 98.06 211 GLU A O 1
ATOM 1577 N N . GLU A 1 212 ? -15.790 -16.440 26.754 1.00 97.75 212 GLU A N 1
ATOM 1578 C CA . GLU A 1 212 ? -15.115 -16.636 28.046 1.00 97.75 212 GLU A CA 1
ATOM 1579 C C . GLU A 1 212 ? -15.590 -15.604 29.089 1.00 97.75 212 GLU A C 1
ATOM 1581 O O . GLU A 1 212 ? -16.091 -15.993 30.144 1.00 97.75 212 GLU A O 1
ATOM 1586 N N . ALA A 1 213 ? -15.576 -14.304 28.766 1.00 97.62 213 ALA A N 1
ATOM 1587 C CA . ALA A 1 213 ? -16.056 -13.258 29.675 1.00 97.62 213 ALA A CA 1
ATOM 1588 C C . ALA A 1 213 ? -17.562 -13.367 30.001 1.00 97.62 213 ALA A C 1
ATOM 1590 O O . ALA A 1 213 ? -17.972 -13.073 31.125 1.00 97.62 213 ALA A O 1
ATOM 1591 N N . THR A 1 214 ? -18.408 -13.804 29.057 1.00 97.75 214 THR A N 1
ATOM 1592 C CA . THR A 1 214 ? -19.835 -14.046 29.348 1.00 97.75 214 THR A CA 1
ATOM 1593 C C . THR A 1 214 ? -20.053 -15.269 30.235 1.00 97.75 214 THR A C 1
ATOM 1595 O O . THR A 1 214 ? -20.918 -15.225 31.109 1.00 97.75 214 THR A O 1
ATOM 1598 N N . ALA A 1 215 ? -19.253 -16.327 30.073 1.00 97.69 215 ALA A N 1
ATOM 1599 C CA . ALA A 1 215 ? -19.311 -17.511 30.923 1.00 97.69 215 ALA A CA 1
ATOM 1600 C C . ALA A 1 215 ? -18.848 -17.201 32.358 1.00 97.69 215 ALA A C 1
ATOM 1602 O O . ALA A 1 215 ? -19.507 -17.611 33.314 1.00 97.69 215 ALA A O 1
ATOM 1603 N N . GLU A 1 216 ? -17.777 -16.418 32.522 1.00 97.69 216 GLU A N 1
ATOM 1604 C CA . GLU A 1 216 ? -17.332 -15.915 33.829 1.00 97.69 216 GLU A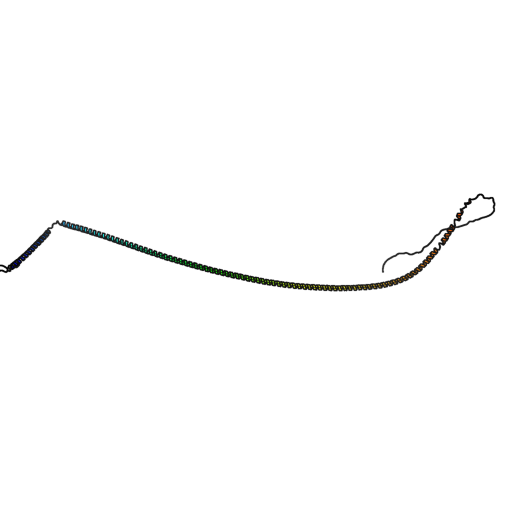 CA 1
ATOM 1605 C C . GLU A 1 216 ? -18.401 -15.033 34.494 1.00 97.69 216 GLU A C 1
ATOM 1607 O O . GLU A 1 216 ? -18.735 -15.242 35.662 1.00 97.69 216 GLU A O 1
ATOM 1612 N N . ALA A 1 217 ? -18.999 -14.097 33.748 1.00 97.25 217 ALA A N 1
ATOM 1613 C CA . ALA A 1 217 ? -20.039 -13.207 34.264 1.00 97.25 217 ALA A CA 1
ATOM 1614 C C . ALA A 1 217 ? -21.342 -13.938 34.644 1.00 97.25 217 ALA A C 1
ATOM 1616 O O . ALA A 1 217 ? -22.033 -13.514 35.573 1.00 97.25 217 ALA A O 1
ATOM 1617 N N . GLU A 1 218 ? -21.701 -15.022 33.950 1.00 97.62 218 GLU A N 1
ATOM 1618 C CA . GLU A 1 218 ? -22.845 -15.866 34.314 1.00 97.62 218 GLU A CA 1
ATOM 1619 C C . GLU A 1 218 ? -22.527 -16.758 35.523 1.00 97.62 218 GLU A C 1
ATOM 1621 O O . GLU A 1 218 ? -23.337 -16.856 36.444 1.00 97.62 218 GLU A O 1
ATOM 1626 N N . SER A 1 219 ? -21.323 -17.338 35.569 1.00 98.00 219 SER A N 1
ATOM 1627 C CA . SER A 1 219 ? -20.833 -18.129 36.705 1.00 98.00 219 SER A CA 1
ATOM 1628 C C . SER A 1 219 ? -20.834 -17.310 38.000 1.00 98.00 219 SER A C 1
ATOM 1630 O O . SER A 1 219 ? -21.431 -17.729 38.993 1.00 98.00 219 SER A O 1
ATOM 1632 N N . LEU A 1 220 ? -20.278 -16.093 37.961 1.00 97.69 220 LEU A N 1
ATOM 1633 C CA . LEU A 1 220 ? -20.264 -15.159 39.089 1.00 97.69 220 LEU A CA 1
ATOM 1634 C C . LEU A 1 220 ? -21.679 -14.737 39.512 1.00 97.69 220 LEU A C 1
ATOM 1636 O O . LEU A 1 220 ? -21.983 -14.682 40.702 1.00 97.69 220 LEU A O 1
ATOM 1640 N N . ARG A 1 221 ? -22.582 -14.469 38.557 1.00 97.69 221 ARG A N 1
ATOM 1641 C CA . ARG A 1 221 ? -23.977 -14.129 38.884 1.00 97.69 221 ARG A CA 1
ATOM 1642 C C . ARG A 1 221 ? -24.693 -15.304 39.549 1.00 97.69 221 ARG A C 1
ATOM 1644 O O . ARG A 1 221 ? -25.440 -15.094 40.503 1.00 97.69 221 ARG A O 1
ATOM 1651 N N . SER A 1 222 ? -24.449 -16.523 39.073 1.00 98.00 222 SER A N 1
ATOM 1652 C CA . SER A 1 222 ? -25.000 -17.754 39.638 1.00 98.00 222 SER A CA 1
ATOM 1653 C C . SER A 1 222 ? -24.484 -18.001 41.060 1.00 98.00 222 SER A C 1
ATOM 1655 O O . SER A 1 222 ? -25.293 -18.188 41.973 1.00 98.00 222 SER A O 1
ATOM 1657 N N . SER A 1 223 ? -23.168 -17.900 41.295 1.00 97.62 223 SER A N 1
ATOM 1658 C CA . SER A 1 223 ? -22.586 -18.083 42.631 1.00 97.62 223 SER A CA 1
ATOM 1659 C C . SER A 1 223 ? -23.074 -17.018 43.613 1.00 97.62 223 SER A C 1
ATOM 1661 O O . SER A 1 223 ? -23.604 -17.375 44.662 1.00 97.62 223 SER A O 1
ATOM 1663 N N . SER A 1 224 ? -23.036 -15.730 43.253 1.00 97.44 224 SER A N 1
ATOM 1664 C CA . SER A 1 224 ? -23.555 -14.657 44.114 1.00 97.44 224 SER A CA 1
ATOM 1665 C C . SER A 1 224 ? -25.064 -14.766 44.370 1.00 97.44 224 SER A C 1
ATOM 1667 O O . SER A 1 224 ? -25.521 -14.409 45.453 1.00 97.44 224 SER A O 1
ATOM 1669 N N . THR A 1 225 ? -25.854 -15.302 43.431 1.00 97.62 225 THR A N 1
ATOM 1670 C CA . THR A 1 225 ? -27.288 -15.571 43.657 1.00 97.62 225 THR A CA 1
ATOM 1671 C C . THR A 1 225 ? -27.494 -16.741 44.626 1.00 97.62 225 THR A C 1
ATOM 1673 O O . THR A 1 225 ? -28.351 -16.668 45.510 1.00 97.62 225 THR A O 1
ATOM 1676 N N . SER A 1 226 ? -26.686 -17.799 44.514 1.00 97.69 226 SER A N 1
ATOM 1677 C CA . SER A 1 226 ? -26.683 -18.939 45.444 1.00 97.69 226 SER A CA 1
ATOM 1678 C C . SER A 1 226 ? -26.238 -18.529 46.857 1.00 97.69 226 SER A C 1
ATOM 1680 O O . SER A 1 226 ? -26.855 -18.905 47.852 1.00 97.69 226 SER A O 1
ATOM 1682 N N . GLU A 1 227 ? -25.226 -17.667 46.965 1.00 97.25 227 GLU A N 1
ATOM 1683 C CA . GLU A 1 227 ? -24.767 -17.096 48.234 1.00 97.25 227 GLU A CA 1
ATOM 1684 C C . GLU A 1 227 ? -25.820 -16.174 48.861 1.00 97.25 227 GLU A C 1
ATOM 1686 O O . GLU A 1 227 ? -26.118 -16.307 50.048 1.00 97.25 227 GLU A O 1
ATOM 1691 N N . ALA A 1 228 ? -26.432 -15.279 48.077 1.00 96.69 228 ALA A N 1
ATOM 1692 C CA . ALA A 1 228 ? -27.471 -14.367 48.554 1.00 96.69 228 ALA A CA 1
ATOM 1693 C C . ALA A 1 228 ? -28.733 -15.111 49.021 1.00 96.69 228 ALA A C 1
ATOM 1695 O O . ALA A 1 228 ? -29.269 -14.807 50.086 1.00 96.69 228 ALA A O 1
ATOM 1696 N N . THR A 1 229 ? -29.187 -16.122 48.274 1.00 97.19 229 THR A N 1
ATOM 1697 C CA . THR A 1 229 ? -30.306 -16.980 48.703 1.00 97.19 229 THR A CA 1
ATOM 1698 C C . THR A 1 229 ? -29.934 -17.809 49.934 1.00 97.19 229 THR A C 1
ATOM 1700 O O . THR A 1 229 ? -30.685 -17.819 50.906 1.00 97.19 229 THR A O 1
ATOM 1703 N N . GLY A 1 230 ? -28.736 -18.399 49.974 1.00 97.62 230 GLY A N 1
ATOM 1704 C CA . GLY A 1 230 ? -28.225 -19.113 51.146 1.00 97.62 230 GLY A CA 1
ATOM 1705 C C . GLY A 1 230 ? -28.000 -18.232 52.385 1.00 97.62 230 GLY A C 1
ATOM 1706 O O . GLY A 1 230 ? -28.010 -18.745 53.503 1.00 97.62 230 GLY A O 1
ATOM 1707 N N . LEU A 1 231 ? -27.788 -16.922 52.229 1.00 97.31 231 LEU A N 1
ATOM 1708 C CA . LEU A 1 231 ? -27.779 -15.940 53.324 1.00 97.31 231 LEU A CA 1
ATOM 1709 C C . LEU A 1 231 ? -29.202 -15.601 53.787 1.00 97.31 231 LEU A C 1
ATOM 1711 O O . LEU A 1 231 ? -29.456 -15.589 54.990 1.00 97.31 231 LEU A O 1
ATOM 1715 N N . LEU A 1 232 ? -30.134 -15.377 52.855 1.00 97.38 232 LEU A N 1
ATOM 1716 C CA . LEU A 1 232 ? -31.537 -15.087 53.170 1.00 97.38 232 LEU A CA 1
ATOM 1717 C C . LEU A 1 232 ? -32.220 -16.245 53.908 1.00 97.38 232 LEU A C 1
ATOM 1719 O O . LEU A 1 232 ? -32.923 -15.996 54.883 1.00 97.38 232 LEU A O 1
ATOM 1723 N N . GLU A 1 233 ? -31.991 -17.497 53.503 1.00 97.31 233 GLU A N 1
ATOM 1724 C CA . GLU A 1 233 ? -32.566 -18.661 54.193 1.00 97.31 233 GLU A CA 1
ATOM 1725 C C . GLU A 1 233 ? -31.978 -18.866 55.596 1.00 97.31 233 GLU A C 1
ATOM 1727 O O . GLU A 1 233 ? -32.719 -19.183 56.525 1.00 97.31 233 GLU A O 1
ATOM 1732 N N . ARG A 1 234 ? -30.679 -18.595 55.801 1.00 97.44 234 ARG A N 1
ATOM 1733 C CA . ARG A 1 234 ? -30.081 -18.585 57.149 1.00 97.44 234 ARG A CA 1
ATOM 1734 C C . ARG A 1 234 ? -30.691 -17.495 58.026 1.00 97.44 234 ARG A C 1
ATOM 1736 O O . ARG A 1 234 ? -31.192 -17.805 59.100 1.00 97.44 234 ARG A O 1
ATOM 1743 N N . ALA A 1 235 ? -30.763 -16.259 57.532 1.00 96.56 235 ALA A N 1
ATOM 1744 C CA . ALA A 1 235 ? -31.381 -15.150 58.259 1.00 96.56 235 ALA A CA 1
ATOM 1745 C C . ALA A 1 235 ? -32.870 -15.408 58.580 1.00 96.56 235 ALA A C 1
ATOM 1747 O O . ALA A 1 235 ? -33.346 -15.029 59.648 1.00 96.56 235 ALA A O 1
ATOM 1748 N N . ARG A 1 236 ? -33.607 -16.094 57.692 1.00 96.81 236 ARG A N 1
ATOM 1749 C CA . ARG A 1 236 ? -34.991 -16.547 57.932 1.00 96.81 236 ARG A CA 1
ATOM 1750 C C . ARG A 1 236 ? -35.074 -17.614 59.024 1.00 96.81 236 ARG A C 1
ATOM 1752 O O . ARG A 1 236 ? -35.928 -17.503 59.901 1.00 96.81 236 ARG A O 1
ATOM 1759 N N . ALA 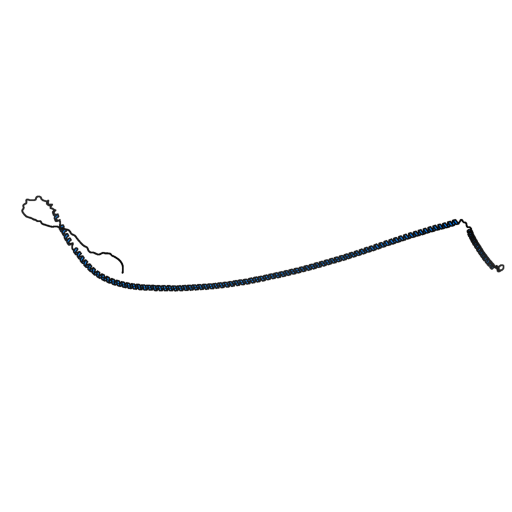A 1 237 ? -34.196 -18.617 58.999 1.00 96.69 237 ALA A N 1
ATOM 1760 C CA . ALA A 1 237 ? -34.145 -19.668 60.015 1.00 96.69 237 ALA A CA 1
ATOM 1761 C C . ALA A 1 237 ? -33.746 -19.116 61.397 1.00 96.69 237 ALA A C 1
ATOM 1763 O O . ALA A 1 237 ? -34.382 -19.442 62.401 1.00 96.69 237 ALA A O 1
ATOM 1764 N N . GLU A 1 238 ? -32.752 -18.227 61.445 1.00 96.81 238 GLU A N 1
ATOM 1765 C CA . GLU A 1 238 ? -32.330 -17.505 62.651 1.00 96.81 238 GLU A CA 1
ATOM 1766 C C . GLU A 1 238 ? -33.470 -16.632 63.202 1.00 96.81 238 GLU A C 1
ATOM 1768 O O . GLU A 1 238 ? -33.780 -16.708 64.391 1.00 96.81 238 GLU A O 1
ATOM 1773 N N . ALA A 1 239 ? -34.166 -15.877 62.342 1.00 96.25 239 ALA A N 1
ATOM 1774 C CA . ALA A 1 239 ? -35.310 -15.058 62.742 1.00 96.25 239 ALA A CA 1
ATOM 1775 C C . ALA A 1 239 ? -36.505 -15.890 63.243 1.00 96.25 239 ALA A C 1
ATOM 1777 O O . ALA A 1 239 ? -37.125 -15.508 64.234 1.00 96.25 239 ALA A O 1
ATOM 1778 N N . SER A 1 240 ? -36.819 -17.034 62.617 1.00 97.06 240 SER A N 1
ATOM 1779 C CA . SER A 1 240 ? -37.863 -17.940 63.128 1.00 97.06 240 SER A CA 1
ATOM 1780 C C . SER A 1 240 ? -37.471 -18.506 64.489 1.00 97.06 240 SER A C 1
ATOM 1782 O O . SER A 1 240 ? -38.256 -18.431 65.426 1.00 97.06 240 SER A O 1
ATOM 1784 N N . THR A 1 241 ? -36.228 -18.976 64.633 1.00 97.19 241 THR A N 1
ATOM 1785 C CA . THR A 1 241 ? -35.706 -19.506 65.904 1.00 97.19 241 THR A CA 1
ATOM 1786 C C . THR A 1 241 ? -35.776 -18.454 67.015 1.00 97.19 241 THR A C 1
ATOM 1788 O O . THR A 1 241 ? -36.198 -18.755 68.128 1.00 97.19 241 THR A O 1
ATOM 1791 N N . LEU A 1 242 ? -35.427 -17.198 66.716 1.00 96.62 242 LEU A N 1
ATOM 1792 C CA . LEU A 1 242 ? -35.542 -16.083 67.656 1.00 96.62 242 LEU A CA 1
ATOM 1793 C C . LEU A 1 242 ? -37.002 -15.790 68.040 1.00 96.62 242 LEU A C 1
ATOM 1795 O O . LEU A 1 242 ? -37.288 -15.583 69.218 1.00 96.62 242 LEU A O 1
ATOM 1799 N N . LEU A 1 243 ? -37.929 -15.806 67.076 1.00 96.75 243 LEU A N 1
ATOM 1800 C CA . LEU A 1 243 ? -39.361 -15.610 67.329 1.00 96.75 243 LEU A CA 1
ATOM 1801 C C . LEU A 1 243 ? -39.971 -16.750 68.152 1.00 96.75 243 LEU A C 1
ATOM 1803 O O . LEU A 1 243 ? -40.777 -16.484 69.039 1.00 96.75 243 LEU A O 1
ATOM 1807 N N . ASP A 1 244 ? -39.593 -17.999 67.893 1.00 96.31 244 ASP A N 1
ATOM 1808 C CA . ASP A 1 244 ? -40.111 -19.168 68.607 1.00 96.31 244 ASP A CA 1
ATOM 1809 C C . ASP A 1 244 ? -39.515 -19.291 70.021 1.00 96.31 244 ASP A C 1
ATOM 1811 O O . ASP A 1 244 ? -40.236 -19.625 70.966 1.00 96.31 244 ASP A O 1
ATOM 1815 N N . ASN A 1 245 ? -38.256 -18.883 70.213 1.00 96.75 245 ASN A N 1
ATOM 1816 C CA . ASN A 1 245 ? -37.675 -18.673 71.542 1.00 96.75 245 ASN A CA 1
ATOM 1817 C C . ASN A 1 245 ? -38.422 -17.569 72.311 1.00 96.75 245 ASN A C 1
ATOM 1819 O O . ASN A 1 245 ? -38.872 -17.809 73.429 1.00 96.75 245 ASN A O 1
ATOM 1823 N N . ALA A 1 246 ? -38.632 -16.395 71.703 1.00 95.69 246 ALA A N 1
ATOM 1824 C CA . ALA A 1 246 ? -39.336 -15.274 72.337 1.00 95.69 246 ALA A CA 1
ATOM 1825 C C . ALA A 1 246 ? -40.816 -15.586 72.640 1.00 95.69 246 ALA A C 1
ATOM 1827 O O . ALA A 1 246 ? -41.348 -15.153 73.661 1.00 95.69 246 ALA A O 1
ATOM 1828 N N . ARG A 1 247 ? -41.488 -16.381 71.792 1.00 96.31 247 ARG A N 1
ATOM 1829 C CA . ARG A 1 247 ? -42.823 -16.945 72.073 1.00 96.31 247 ARG A CA 1
ATOM 1830 C C . ARG A 1 247 ? -42.790 -17.871 73.282 1.00 96.31 247 ARG A C 1
ATOM 1832 O O . ARG A 1 247 ? -43.634 -17.737 74.160 1.00 96.31 247 ARG A O 1
ATOM 1839 N N . THR A 1 248 ? -41.816 -18.779 73.337 1.00 96.62 248 THR A N 1
ATOM 1840 C CA . THR A 1 248 ? -41.665 -19.735 74.443 1.00 96.62 248 THR A CA 1
ATOM 1841 C C . THR A 1 248 ? -41.400 -19.013 75.765 1.00 96.62 248 THR A C 1
ATOM 1843 O O . THR A 1 248 ? -42.051 -19.319 76.758 1.00 96.62 248 THR A O 1
ATOM 1846 N N . GLU A 1 249 ? -40.519 -18.010 75.768 1.00 96.19 249 GLU A N 1
ATOM 1847 C CA . GLU A 1 249 ? -40.242 -17.146 76.923 1.00 96.19 249 GLU A CA 1
ATOM 1848 C C . GLU A 1 249 ? -41.471 -16.316 77.335 1.00 96.19 249 GLU A C 1
ATOM 1850 O O . GLU A 1 249 ? -41.823 -16.253 78.511 1.00 96.19 249 GLU A O 1
ATOM 1855 N N . SER A 1 250 ? -42.194 -15.734 76.373 1.00 95.88 250 SER A N 1
ATOM 1856 C CA . SER A 1 250 ? -43.444 -15.019 76.651 1.00 95.88 250 SER A CA 1
ATOM 1857 C C . SER A 1 250 ? -44.518 -15.945 77.238 1.00 95.88 250 SER A C 1
ATOM 1859 O O . SER A 1 250 ? -45.244 -15.549 78.152 1.00 95.88 250 SER A O 1
ATOM 1861 N N . GLU A 1 251 ? -44.603 -17.195 76.777 1.00 95.62 251 GLU A N 1
ATOM 1862 C CA . GLU A 1 251 ? -45.502 -18.195 77.348 1.00 95.62 251 GLU A CA 1
ATOM 1863 C C . GLU A 1 251 ? -45.087 -18.661 78.745 1.00 95.62 251 GLU A C 1
ATOM 1865 O O . GLU A 1 251 ? -45.969 -18.813 79.591 1.00 95.62 251 GLU A O 1
ATOM 1870 N N . THR A 1 252 ? -43.798 -18.876 79.026 1.00 95.88 252 THR A N 1
ATOM 1871 C CA . THR A 1 252 ? -43.353 -19.251 80.379 1.00 95.88 252 THR A CA 1
ATOM 1872 C C . THR A 1 252 ? -43.557 -18.105 81.362 1.00 95.88 252 THR A C 1
ATOM 1874 O O . THR A 1 252 ? -44.111 -18.348 82.432 1.00 95.88 252 THR A O 1
ATOM 1877 N N . LEU A 1 253 ? -43.241 -16.863 80.982 1.00 95.38 253 LEU A N 1
ATOM 1878 C CA . LEU A 1 253 ? -43.541 -15.668 81.778 1.00 95.38 253 LEU A CA 1
ATOM 1879 C C . LEU A 1 253 ? -45.051 -15.498 82.009 1.00 95.38 253 LEU A C 1
ATOM 1881 O O . LEU A 1 253 ? -45.469 -15.190 83.123 1.00 95.38 253 LEU A O 1
ATOM 1885 N N . ARG A 1 254 ? -45.893 -15.745 80.994 1.00 95.50 254 ARG A N 1
ATOM 1886 C CA . ARG A 1 254 ? -47.359 -15.682 81.139 1.00 95.50 254 ARG A CA 1
ATOM 1887 C C . ARG A 1 254 ? -47.899 -16.770 82.067 1.00 95.50 254 ARG A C 1
ATOM 1889 O O . ARG A 1 254 ? -48.811 -16.485 82.837 1.00 95.50 254 ARG A O 1
ATOM 1896 N N . ARG A 1 255 ? -47.353 -17.992 82.005 1.00 95.56 255 ARG A N 1
ATOM 1897 C CA . ARG A 1 255 ? -47.701 -19.083 82.931 1.00 95.56 255 ARG A CA 1
ATOM 1898 C C . ARG A 1 255 ? -47.273 -18.724 84.351 1.00 95.56 255 ARG A C 1
ATOM 1900 O O . ARG A 1 255 ? -48.142 -18.630 85.198 1.00 95.56 255 ARG A O 1
ATOM 1907 N N . GLN A 1 256 ? -46.010 -18.351 84.570 1.00 95.31 256 GLN A N 1
ATOM 1908 C CA . GLN A 1 256 ? -45.503 -17.904 85.875 1.00 95.31 256 GLN A CA 1
ATOM 1909 C C . GLN A 1 256 ? -46.331 -16.757 86.474 1.00 95.31 256 GLN A C 1
ATOM 1911 O O . GLN A 1 256 ? -46.700 -16.813 87.643 1.00 95.31 256 GLN A O 1
ATOM 1916 N N . ALA A 1 257 ? -46.675 -15.737 85.682 1.00 94.25 257 ALA A N 1
ATOM 1917 C CA . ALA A 1 257 ? -47.515 -14.631 86.138 1.00 94.25 257 ALA A CA 1
ATOM 1918 C C . ALA A 1 257 ? -48.946 -15.076 86.490 1.00 94.25 257 ALA A C 1
ATOM 1920 O O . ALA A 1 257 ? -49.547 -14.521 87.410 1.00 94.25 257 ALA A O 1
ATOM 1921 N N . GLN A 1 258 ? -49.493 -16.075 85.790 1.00 94.75 258 GLN A N 1
ATOM 1922 C CA . GLN A 1 258 ? -50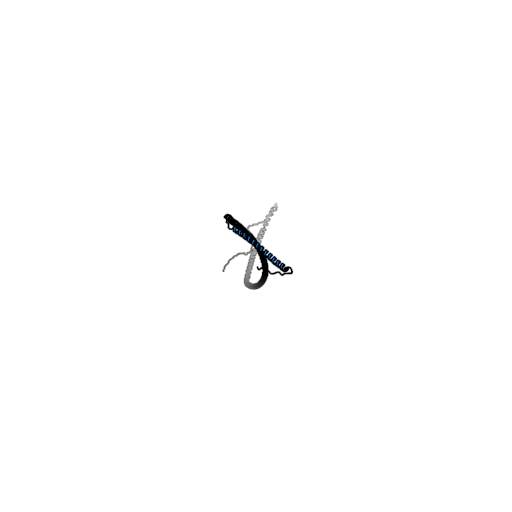.794 -16.653 86.115 1.00 94.75 258 GLN A CA 1
ATOM 1923 C C . GLN A 1 258 ? -50.722 -17.569 87.348 1.00 94.75 258 GLN A C 1
ATOM 1925 O O . GLN A 1 258 ? -51.557 -17.421 88.232 1.00 94.75 258 GLN A O 1
ATOM 1930 N N . ASP A 1 259 ? -49.702 -18.419 87.466 1.00 94.44 259 ASP A N 1
ATOM 1931 C CA . ASP A 1 259 ? -49.448 -19.270 88.634 1.00 94.44 259 ASP A CA 1
ATOM 1932 C C . ASP A 1 259 ? -49.274 -18.411 89.901 1.00 94.44 259 ASP A C 1
ATOM 1934 O O . ASP A 1 259 ? -49.861 -18.702 90.941 1.00 94.44 259 ASP A O 1
ATOM 1938 N N . MET A 1 260 ? -48.543 -17.291 89.806 1.00 93.50 260 MET A N 1
ATOM 1939 C CA . MET A 1 260 ? -48.428 -16.293 90.877 1.00 93.50 260 MET A CA 1
ATOM 1940 C C . MET A 1 260 ? -49.761 -15.602 91.187 1.00 93.50 2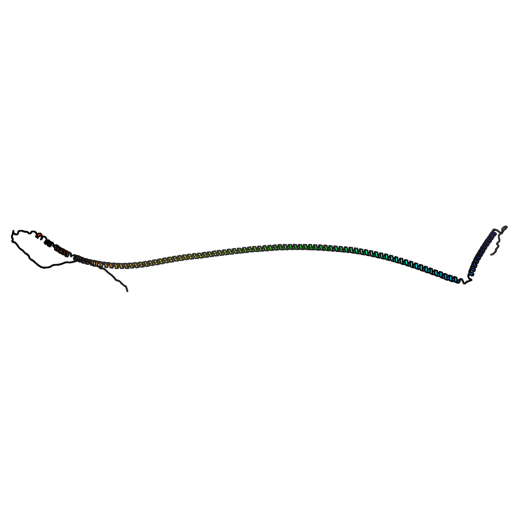60 MET A C 1
ATOM 1942 O O . MET A 1 260 ? -50.070 -15.375 92.356 1.00 93.50 260 MET A O 1
ATOM 1946 N N . ALA A 1 261 ? -50.564 -15.263 90.173 1.00 93.31 261 ALA A N 1
ATOM 1947 C CA . ALA A 1 261 ? -51.873 -14.645 90.380 1.00 93.31 261 ALA A CA 1
ATOM 1948 C C . ALA A 1 261 ? -52.879 -15.614 91.023 1.00 93.31 261 ALA A C 1
ATOM 1950 O O . ALA A 1 261 ? -53.664 -15.197 91.872 1.00 93.31 261 ALA A O 1
ATOM 1951 N N . ASP A 1 262 ? -52.850 -16.894 90.653 1.00 93.19 262 ASP A N 1
ATOM 1952 C CA . ASP A 1 262 ? -53.707 -17.936 91.218 1.00 93.19 262 ASP A CA 1
ATOM 1953 C C . ASP A 1 262 ? -53.235 -18.367 92.619 1.00 93.19 262 ASP A C 1
ATOM 1955 O O . ASP A 1 262 ? -54.073 -18.561 93.500 1.00 93.19 262 ASP A O 1
ATOM 1959 N N . ALA A 1 263 ? -51.925 -18.360 92.898 1.00 93.25 263 ALA A N 1
ATOM 1960 C CA . ALA A 1 263 ? -51.388 -18.481 94.256 1.00 93.25 263 ALA A CA 1
ATOM 1961 C C . ALA A 1 263 ? -51.807 -17.300 95.154 1.00 93.25 263 ALA A C 1
ATOM 1963 O O . ALA A 1 263 ? -52.333 -17.518 96.243 1.00 93.25 263 ALA A O 1
ATOM 1964 N N . ALA A 1 264 ? -51.674 -16.056 94.680 1.00 91.69 264 ALA A N 1
ATOM 1965 C CA . ALA A 1 264 ? -52.115 -14.869 95.419 1.00 91.69 264 ALA A CA 1
ATOM 1966 C C . ALA A 1 264 ? -53.644 -14.831 95.616 1.00 91.69 264 ALA A C 1
ATOM 1968 O O . ALA A 1 264 ? -54.132 -14.346 96.636 1.00 91.69 264 ALA A O 1
ATOM 1969 N N . ARG A 1 265 ? -54.429 -15.376 94.674 1.00 92.75 265 ARG A N 1
ATOM 1970 C CA . ARG A 1 265 ? -55.878 -15.592 94.848 1.00 92.75 265 ARG A CA 1
ATOM 1971 C C . ARG A 1 265 ? -56.172 -16.643 95.914 1.00 92.75 265 ARG A C 1
ATOM 1973 O O . ARG A 1 265 ? -57.097 -16.420 96.691 1.00 92.75 265 ARG A O 1
ATOM 1980 N N . ALA A 1 266 ? -55.412 -17.739 95.953 1.00 92.50 266 ALA A N 1
ATOM 1981 C CA . ALA A 1 266 ? -55.552 -18.800 96.948 1.00 92.50 266 ALA A CA 1
ATOM 1982 C C . ALA A 1 266 ? -55.212 -18.294 98.362 1.00 92.50 266 ALA A C 1
ATOM 1984 O O . ALA A 1 266 ? -56.010 -18.463 99.283 1.00 92.50 266 ALA A O 1
ATOM 1985 N N . GLU A 1 267 ? -54.098 -17.574 98.512 1.00 91.88 267 GLU A N 1
ATOM 1986 C CA . GLU A 1 267 ? -53.726 -16.864 99.742 1.00 91.88 267 GLU A CA 1
ATOM 1987 C C . GLU A 1 267 ? -54.811 -15.852 100.144 1.00 91.88 267 GLU A C 1
ATOM 1989 O O . GLU A 1 267 ? -55.275 -15.851 101.280 1.00 91.88 267 GLU A O 1
ATOM 1994 N N . ALA A 1 268 ? -55.327 -15.060 99.198 1.00 90.56 268 ALA A N 1
ATOM 1995 C CA . ALA A 1 268 ? -56.420 -14.130 99.465 1.00 90.56 268 ALA A CA 1
ATOM 1996 C C . ALA A 1 268 ? -57.776 -14.811 99.741 1.00 90.56 268 ALA A C 1
ATOM 1998 O O . ALA A 1 268 ? -58.658 -14.165 100.305 1.00 90.56 268 ALA A O 1
ATOM 1999 N N . THR A 1 269 ? -58.019 -16.066 99.338 1.00 91.75 269 THR A N 1
ATOM 2000 C CA . THR A 1 269 ? -59.176 -16.850 99.823 1.00 91.75 269 THR A CA 1
ATOM 2001 C C . THR A 1 269 ? -58.934 -17.402 101.219 1.00 91.75 269 THR A C 1
ATOM 2003 O O . THR A 1 269 ? -59.847 -17.330 102.034 1.00 91.75 269 THR A O 1
ATOM 2006 N N . GLU A 1 270 ? -57.725 -17.876 101.513 1.00 91.75 270 GLU A N 1
ATOM 2007 C CA . GLU A 1 270 ? -57.362 -18.432 102.816 1.00 91.75 270 GLU A CA 1
ATOM 2008 C C . GLU A 1 270 ? -57.381 -17.347 103.900 1.00 91.75 270 GLU A C 1
ATOM 2010 O O . GLU A 1 270 ? -58.087 -17.494 104.889 1.00 91.75 270 GLU A O 1
ATOM 2015 N N . LEU A 1 271 ? -56.755 -16.190 103.664 1.00 91.44 271 LEU A N 1
ATOM 2016 C CA . LEU A 1 271 ? -56.818 -15.034 104.568 1.00 91.44 271 LEU A CA 1
ATOM 2017 C C . LEU A 1 271 ? -58.255 -14.526 104.774 1.00 91.44 271 LEU A C 1
ATOM 2019 O O . LEU A 1 271 ? -58.607 -14.107 105.873 1.00 91.44 271 LEU A O 1
ATOM 2023 N N . ARG A 1 272 ? -59.120 -14.590 103.749 1.00 90.62 272 ARG A N 1
ATOM 2024 C CA . ARG A 1 272 ? -60.555 -14.280 103.911 1.00 90.62 272 ARG A CA 1
ATOM 2025 C C . ARG A 1 272 ? -61.300 -15.354 104.697 1.00 90.62 272 ARG A C 1
ATOM 2027 O O . ARG A 1 272 ? -62.227 -15.009 105.423 1.00 90.62 272 ARG A O 1
ATOM 2034 N N . HIS A 1 273 ? -60.923 -16.624 104.569 1.00 92.31 273 HIS A N 1
ATOM 2035 C CA . HIS A 1 273 ? -61.515 -17.701 105.352 1.00 92.31 273 HIS A CA 1
ATOM 2036 C C . HIS A 1 273 ? -61.091 -17.602 106.820 1.00 92.31 273 HIS A C 1
ATOM 2038 O O . HIS A 1 273 ? -61.960 -17.575 107.687 1.00 92.31 273 HIS A O 1
ATOM 2044 N N . GLN A 1 274 ? -59.799 -17.420 107.092 1.00 91.56 274 GLN A N 1
ATOM 2045 C CA . GLN A 1 274 ? -59.251 -17.156 108.422 1.00 91.56 274 GLN A CA 1
ATOM 2046 C C . GLN A 1 274 ? -59.918 -15.931 109.055 1.00 91.56 274 GLN A C 1
ATOM 2048 O O . GLN A 1 274 ? -60.522 -16.068 110.113 1.00 91.56 274 GLN A O 1
ATOM 2053 N N . ALA A 1 275 ? -59.975 -14.789 108.361 1.00 88.44 275 ALA A N 1
ATOM 2054 C CA . ALA A 1 275 ? -60.698 -13.612 108.847 1.00 88.44 275 ALA A CA 1
ATOM 2055 C C . ALA A 1 275 ? -62.201 -13.880 109.073 1.00 88.44 275 ALA A C 1
ATOM 2057 O O . ALA A 1 275 ? -62.780 -13.351 110.016 1.00 88.44 275 ALA A O 1
ATOM 2058 N N . SER A 1 276 ? -62.856 -14.721 108.259 1.00 91.50 276 SER A N 1
ATOM 2059 C CA . SER A 1 276 ? -64.258 -15.109 108.497 1.00 91.50 276 SER A CA 1
ATOM 2060 C C . SER A 1 276 ? -64.435 -16.005 109.729 1.00 91.50 276 SER A C 1
ATOM 2062 O O . SER A 1 276 ? -65.449 -15.889 110.411 1.00 91.50 276 SER A O 1
ATOM 2064 N N . LEU A 1 277 ? -63.448 -16.853 110.044 1.00 90.44 277 LEU A N 1
ATOM 2065 C CA . LEU A 1 277 ? -63.419 -17.675 111.255 1.00 90.44 277 LEU A CA 1
ATOM 2066 C C . LEU A 1 277 ? -63.094 -16.831 112.492 1.00 90.44 277 LEU A C 1
ATOM 2068 O O . LEU A 1 277 ? -63.731 -17.016 113.521 1.00 90.44 277 LEU A O 1
ATOM 2072 N N . GLU A 1 278 ? -62.177 -15.867 112.391 1.00 88.44 278 GLU A N 1
ATOM 2073 C CA . GLU A 1 278 ? -61.889 -14.890 113.448 1.00 88.44 278 GLU A CA 1
ATOM 2074 C C . GLU A 1 278 ? -63.108 -14.007 113.741 1.00 88.44 278 GLU A C 1
ATOM 2076 O O . GLU A 1 278 ? -63.462 -13.820 114.900 1.00 88.44 278 GLU A O 1
ATOM 2081 N N . ILE A 1 279 ? -63.806 -13.523 112.706 1.00 87.31 279 ILE A N 1
ATOM 2082 C CA . ILE A 1 279 ? -65.060 -12.767 112.847 1.00 87.31 279 ILE A CA 1
ATOM 2083 C C . ILE A 1 279 ? -66.164 -13.645 113.454 1.00 87.31 279 ILE A C 1
ATOM 2085 O O . ILE A 1 279 ? -66.887 -13.182 114.333 1.00 87.31 279 ILE A O 1
ATOM 2089 N N . ALA A 1 280 ? -66.290 -14.911 113.042 1.00 87.19 280 ALA A N 1
ATOM 2090 C CA . ALA A 1 280 ? -67.256 -15.840 113.630 1.00 87.19 280 ALA A CA 1
ATOM 2091 C C . ALA A 1 280 ? -66.946 -16.136 115.108 1.00 87.19 280 ALA A C 1
ATOM 2093 O O . ALA A 1 280 ? -67.845 -16.052 115.940 1.00 87.19 280 ALA A O 1
ATOM 2094 N N . ALA A 1 281 ? -65.682 -16.397 115.450 1.00 86.81 281 ALA A N 1
ATOM 2095 C CA . ALA A 1 281 ? -65.235 -16.623 116.822 1.00 86.81 281 ALA A CA 1
ATOM 2096 C C . ALA A 1 281 ? -65.367 -15.362 117.692 1.00 86.81 281 ALA A C 1
ATOM 2098 O O . ALA A 1 281 ? -65.729 -15.462 118.860 1.00 86.81 281 ALA A O 1
ATOM 2099 N N . ALA A 1 282 ? -65.142 -14.169 117.133 1.00 85.69 282 ALA A N 1
ATOM 2100 C CA . ALA A 1 282 ? -65.393 -12.901 117.814 1.00 85.69 282 ALA A CA 1
ATOM 2101 C C . ALA A 1 282 ? -66.895 -12.655 118.037 1.00 85.69 282 ALA A C 1
ATOM 2103 O O . ALA A 1 282 ? -67.275 -12.164 119.097 1.00 85.69 282 ALA A O 1
ATOM 2104 N N . HIS A 1 283 ? -67.759 -13.035 117.089 1.00 84.69 283 HIS A N 1
ATOM 2105 C CA . HIS A 1 283 ? -69.212 -13.002 117.277 1.00 84.69 283 HIS A CA 1
ATOM 2106 C C . HIS A 1 283 ? -69.700 -14.034 118.303 1.00 84.69 283 HIS A C 1
ATOM 2108 O O . HIS A 1 283 ? -70.583 -13.708 119.089 1.00 84.69 283 HIS A O 1
ATOM 2114 N N . GLU A 1 284 ? -69.133 -15.241 118.341 1.00 84.44 284 GLU A N 1
ATOM 2115 C CA . GLU A 1 284 ? -69.448 -16.258 119.356 1.00 84.44 284 GLU A CA 1
ATOM 2116 C C . GLU A 1 284 ? -68.957 -15.831 120.750 1.00 84.44 284 GLU A C 1
ATOM 2118 O O . GLU A 1 284 ? -69.703 -15.911 121.727 1.00 84.44 284 GLU A O 1
ATOM 2123 N N . ALA A 1 285 ? -67.742 -15.284 120.849 1.00 83.38 285 ALA A N 1
ATOM 2124 C CA . ALA A 1 285 ? -67.218 -14.696 122.079 1.00 83.38 285 ALA A CA 1
ATOM 2125 C C . ALA A 1 285 ? -68.100 -13.532 122.565 1.00 83.38 285 ALA A C 1
ATOM 2127 O O . ALA A 1 285 ? -68.527 -13.532 123.715 1.00 83.38 285 ALA A O 1
ATOM 2128 N N . ALA A 1 286 ? -68.460 -12.595 121.683 1.00 81.94 286 ALA A N 1
ATOM 2129 C CA . ALA A 1 286 ? -69.359 -11.495 122.024 1.00 81.94 286 ALA A CA 1
ATOM 2130 C C . ALA A 1 286 ? -70.761 -11.987 122.425 1.00 81.94 286 ALA A C 1
ATOM 2132 O O . ALA A 1 286 ? -71.328 -11.477 123.382 1.00 81.94 286 ALA A O 1
ATOM 2133 N N . ALA A 1 287 ? -71.311 -13.005 121.754 1.00 82.56 287 ALA A N 1
ATOM 2134 C CA . ALA A 1 287 ? -72.608 -13.584 122.108 1.00 82.56 287 ALA A CA 1
ATOM 2135 C C . ALA A 1 287 ? -72.576 -14.338 123.449 1.00 82.56 287 ALA A C 1
ATOM 2137 O O . ALA A 1 287 ? -73.558 -14.313 124.187 1.00 82.56 287 ALA A O 1
ATOM 2138 N N . THR A 1 288 ? -71.460 -14.986 123.799 1.00 83.75 288 THR A N 1
ATOM 2139 C CA . THR A 1 288 ? -71.290 -15.619 125.119 1.00 83.75 288 THR A CA 1
ATOM 2140 C C . THR A 1 288 ? -71.029 -14.595 126.226 1.00 83.75 288 THR A C 1
ATOM 2142 O O . THR A 1 288 ? -71.526 -14.783 127.336 1.00 83.75 288 THR A O 1
ATOM 2145 N N . GLU A 1 289 ? -70.337 -13.489 125.941 1.00 82.81 289 GLU A N 1
ATOM 2146 C CA . GLU A 1 289 ? -70.181 -12.360 126.867 1.00 82.81 289 GLU A CA 1
ATOM 2147 C C . GLU A 1 289 ? -71.513 -11.630 127.103 1.00 82.81 289 GLU A C 1
ATOM 2149 O O . GLU A 1 289 ? -71.874 -11.391 128.253 1.00 82.81 289 GLU A O 1
ATOM 2154 N N . ASP A 1 290 ? -72.290 -11.367 126.050 1.00 80.19 290 ASP A N 1
ATOM 2155 C CA . ASP A 1 290 ? -73.614 -10.733 126.120 1.00 80.19 290 ASP A CA 1
ATOM 2156 C C . ASP A 1 290 ? -74.649 -11.649 126.800 1.00 80.19 290 ASP A C 1
ATOM 2158 O O . ASP A 1 290 ? -75.352 -11.223 127.715 1.00 80.19 290 ASP A O 1
ATOM 2162 N N . SER A 1 291 ? -74.665 -12.951 126.477 1.00 80.31 291 SER A N 1
ATOM 2163 C CA . SER A 1 291 ? -75.475 -13.945 127.202 1.00 80.31 291 SER A CA 1
ATOM 2164 C C . SER A 1 291 ? -75.095 -14.010 128.681 1.00 80.31 291 SER A C 1
ATOM 2166 O O . SER A 1 291 ? -75.976 -14.060 129.536 1.00 80.31 291 SER A O 1
ATOM 2168 N N . ARG A 1 292 ? -73.797 -13.965 129.013 1.00 83.69 292 ARG A N 1
ATOM 2169 C CA . ARG A 1 292 ? -73.338 -13.932 130.406 1.00 83.69 292 ARG A CA 1
ATOM 2170 C C . ARG A 1 292 ? -73.733 -12.625 131.099 1.00 83.69 292 ARG A C 1
ATOM 2172 O O . ARG A 1 292 ? -74.147 -12.662 132.255 1.00 83.69 292 ARG A O 1
ATOM 2179 N N . ALA A 1 293 ? -73.625 -11.480 130.429 1.00 79.19 293 ALA A N 1
ATOM 2180 C CA . ALA A 1 293 ? -74.057 -10.191 130.963 1.00 79.19 293 ALA A CA 1
ATOM 2181 C C . ALA A 1 293 ? -75.577 -10.172 131.201 1.00 79.19 293 ALA A C 1
ATOM 2183 O O . ALA A 1 293 ? -76.037 -9.654 132.224 1.00 79.19 293 ALA A O 1
ATOM 2184 N N . HIS A 1 294 ? -76.353 -10.803 130.318 1.00 77.06 294 HIS A N 1
ATOM 2185 C CA . HIS A 1 294 ? -77.777 -11.053 130.504 1.00 77.06 294 HIS A CA 1
ATOM 2186 C C . HIS A 1 294 ? -78.060 -11.991 131.685 1.00 77.06 294 HIS A C 1
ATOM 2188 O O . HIS A 1 294 ? -78.920 -11.653 132.495 1.00 77.06 294 HIS A O 1
ATOM 2194 N N . ASP A 1 295 ? -77.329 -13.095 131.856 1.00 80.38 295 ASP A N 1
ATOM 2195 C CA . ASP A 1 295 ? -77.483 -14.007 133.001 1.00 80.38 295 ASP A CA 1
ATOM 2196 C C . ASP A 1 295 ? -77.111 -13.342 134.337 1.00 80.38 295 ASP A C 1
ATOM 2198 O O . ASP A 1 295 ? -77.854 -13.461 135.316 1.00 80.38 295 ASP A O 1
ATOM 2202 N N . GLU A 1 296 ? -76.011 -12.583 134.388 1.00 80.62 296 GLU A N 1
ATOM 2203 C CA . GLU A 1 296 ? -75.625 -11.787 135.560 1.00 80.62 296 GLU A CA 1
ATOM 2204 C C . GLU A 1 296 ? -76.661 -10.698 135.874 1.00 80.62 296 GLU A C 1
ATOM 2206 O O . GLU A 1 296 ? -76.979 -10.458 137.040 1.00 80.62 296 GLU A O 1
ATOM 2211 N N . THR A 1 297 ? -77.233 -10.058 134.851 1.00 73.12 297 THR A N 1
ATOM 2212 C CA . THR A 1 297 ? -78.309 -9.070 135.025 1.00 73.12 297 THR A CA 1
ATOM 2213 C C . THR A 1 297 ? -79.598 -9.743 135.499 1.00 73.12 297 THR A C 1
ATOM 2215 O O . THR A 1 297 ? -80.236 -9.260 136.431 1.00 73.12 297 THR A O 1
ATOM 2218 N N . ALA A 1 298 ? -79.961 -10.897 134.938 1.00 80.50 298 ALA A N 1
ATOM 2219 C CA . ALA A 1 298 ? -81.120 -11.686 135.343 1.00 80.50 298 ALA A CA 1
ATOM 2220 C C . ALA A 1 298 ? -80.953 -12.312 136.738 1.00 80.50 298 ALA A C 1
ATOM 2222 O O . ALA A 1 298 ? -81.950 -12.604 137.397 1.00 80.50 298 ALA A O 1
ATOM 2223 N N . ALA A 1 299 ? -79.722 -12.526 137.212 1.00 80.25 299 ALA A N 1
ATOM 2224 C CA . ALA A 1 299 ? -79.435 -12.866 138.604 1.00 80.25 299 ALA A CA 1
ATOM 2225 C C . ALA A 1 299 ? -79.712 -11.668 139.527 1.00 80.25 299 ALA A C 1
ATOM 2227 O O . ALA A 1 299 ? -80.551 -11.789 140.416 1.00 80.25 299 ALA A O 1
ATOM 2228 N N . ARG A 1 300 ? -79.131 -10.490 139.249 1.00 77.62 300 ARG A N 1
ATOM 2229 C CA . ARG A 1 300 ? -79.363 -9.256 140.033 1.00 77.62 300 ARG A CA 1
ATOM 2230 C C . ARG A 1 300 ? -80.841 -8.837 140.052 1.00 77.62 300 ARG A C 1
ATOM 2232 O O . ARG A 1 300 ? -81.351 -8.398 141.075 1.00 77.62 300 ARG A O 1
ATOM 2239 N N . VAL A 1 301 ? -81.563 -9.010 138.942 1.00 78.31 301 VAL A N 1
ATOM 2240 C CA . VAL A 1 301 ? -83.011 -8.737 138.864 1.00 78.31 301 VAL A CA 1
ATOM 2241 C C . VAL A 1 301 ? -83.832 -9.748 139.676 1.00 78.31 301 VAL A C 1
ATOM 2243 O O . VAL A 1 301 ? -84.855 -9.360 140.238 1.00 78.31 301 VAL A O 1
ATOM 2246 N N . ARG A 1 302 ? -83.404 -11.016 139.784 1.00 80.94 302 ARG A N 1
ATOM 2247 C CA . ARG A 1 302 ? -84.036 -12.005 140.680 1.00 80.94 302 ARG A CA 1
ATOM 2248 C C . ARG A 1 302 ? -83.783 -11.674 142.147 1.00 80.94 302 ARG A C 1
ATOM 2250 O O . ARG A 1 302 ? -84.746 -11.601 142.897 1.00 80.94 302 ARG A O 1
ATOM 2257 N N . GLU A 1 303 ? -82.537 -11.392 142.510 1.00 79.19 303 GLU A N 1
ATOM 2258 C CA . GLU A 1 303 ? -82.118 -10.964 143.852 1.00 79.19 303 GLU A CA 1
ATOM 2259 C C . GLU A 1 303 ? -82.934 -9.744 144.320 1.00 79.19 303 GLU A C 1
ATOM 2261 O O . GLU A 1 303 ? -83.646 -9.818 145.319 1.00 79.19 303 GLU A O 1
ATOM 2266 N N . MET A 1 304 ? -82.994 -8.685 143.503 1.00 72.88 304 MET A N 1
ATOM 2267 C CA . MET A 1 304 ? -83.821 -7.496 143.758 1.00 72.88 304 MET A CA 1
ATOM 2268 C C . MET A 1 304 ? -85.332 -7.805 143.856 1.00 72.88 304 MET A C 1
ATOM 2270 O O . MET A 1 304 ? -86.055 -7.137 144.593 1.00 72.88 304 MET A O 1
ATOM 2274 N N . ASN A 1 305 ? -85.841 -8.813 143.134 1.00 75.31 305 ASN A N 1
ATOM 2275 C CA . ASN A 1 305 ? -87.239 -9.253 143.258 1.00 75.31 305 ASN A CA 1
ATOM 2276 C C . ASN A 1 305 ? -87.495 -10.050 144.546 1.00 75.31 305 ASN A C 1
ATOM 2278 O O . ASN A 1 305 ? -88.591 -9.971 145.097 1.00 75.31 305 ASN A O 1
ATOM 2282 N N . GLU A 1 306 ? -86.523 -10.822 145.026 1.00 79.88 306 GLU A N 1
ATOM 2283 C CA . GLU A 1 306 ? -86.619 -11.564 146.287 1.00 79.88 306 GLU A CA 1
ATOM 2284 C C . GLU A 1 306 ? -86.523 -10.612 147.490 1.00 79.88 306 GLU A C 1
ATOM 2286 O O . GLU A 1 306 ? -87.347 -10.707 148.403 1.00 79.88 306 GLU A O 1
ATOM 2291 N N . GLU A 1 307 ? -85.645 -9.605 147.435 1.00 76.69 307 GLU A N 1
ATOM 2292 C CA . GLU A 1 307 ? -85.624 -8.490 148.393 1.00 76.69 307 GLU A CA 1
ATOM 2293 C C . GLU A 1 307 ? -86.956 -7.721 148.410 1.00 76.69 307 GLU A C 1
ATOM 2295 O O . GLU A 1 307 ? -87.546 -7.529 149.476 1.00 76.69 307 GLU A O 1
ATOM 2300 N N . ALA A 1 308 ? -87.478 -7.332 147.240 1.00 70.62 308 ALA A N 1
ATOM 2301 C CA . ALA A 1 308 ? -88.749 -6.612 147.136 1.00 70.62 308 ALA A CA 1
ATOM 2302 C C . ALA A 1 308 ? -89.943 -7.436 147.654 1.00 70.62 308 ALA A C 1
ATOM 2304 O O . ALA A 1 308 ? -90.838 -6.886 148.295 1.00 70.62 308 ALA A O 1
ATOM 2305 N N . ARG A 1 309 ? -89.953 -8.759 147.435 1.00 74.69 309 ARG A N 1
ATOM 2306 C CA . ARG A 1 309 ? -90.969 -9.671 147.995 1.00 74.69 309 ARG A CA 1
ATOM 2307 C C . ARG A 1 309 ? -90.870 -9.793 149.513 1.00 74.69 309 ARG A C 1
ATOM 2309 O O . ARG A 1 309 ? -91.902 -9.820 150.175 1.00 74.69 309 ARG A O 1
ATOM 2316 N N . SER A 1 310 ? -89.655 -9.829 150.061 1.00 76.00 310 SER A N 1
ATOM 2317 C CA . SER A 1 310 ? -89.431 -9.824 151.512 1.00 76.00 310 SER A CA 1
ATOM 2318 C C . SER A 1 310 ? -89.972 -8.538 152.153 1.00 76.00 310 SER A C 1
ATOM 2320 O O . SER A 1 310 ? -90.744 -8.588 153.111 1.00 76.00 310 SER A O 1
ATOM 2322 N N . GLN A 1 311 ? -89.668 -7.380 151.554 1.00 72.75 311 GLN A N 1
ATOM 2323 C CA . GLN A 1 311 ? -90.171 -6.076 152.003 1.00 72.75 311 GLN A CA 1
ATOM 2324 C C . GLN A 1 311 ? -91.700 -5.953 151.868 1.00 72.75 311 GLN A C 1
ATOM 2326 O O . GLN A 1 311 ? -92.347 -5.387 152.749 1.00 72.75 311 GLN A O 1
ATOM 2331 N N . ALA A 1 312 ? -92.294 -6.513 150.807 1.00 68.62 312 ALA A N 1
ATOM 2332 C CA . ALA A 1 312 ? -93.747 -6.562 150.640 1.00 68.62 312 ALA A CA 1
ATOM 2333 C C . ALA A 1 312 ? -94.426 -7.413 151.729 1.00 68.62 312 ALA A C 1
ATOM 2335 O O . ALA A 1 312 ? -95.386 -6.952 152.342 1.00 68.62 312 ALA A O 1
ATOM 2336 N N . ALA A 1 313 ? -93.891 -8.598 152.039 1.00 70.69 313 ALA A N 1
ATOM 2337 C CA . ALA A 1 313 ? -94.424 -9.460 153.097 1.00 70.69 313 ALA A CA 1
ATOM 2338 C C . ALA A 1 313 ? -94.322 -8.815 154.497 1.00 70.69 313 ALA A C 1
ATOM 2340 O O . ALA A 1 313 ? -95.249 -8.928 155.301 1.00 70.69 313 ALA A O 1
ATOM 2341 N N . GLU A 1 314 ? -93.239 -8.080 154.787 1.00 70.00 314 GLU A N 1
ATOM 2342 C CA . GLU A 1 314 ? -93.145 -7.261 156.006 1.00 70.00 314 GLU A CA 1
ATOM 2343 C C . GLU A 1 314 ? -94.197 -6.140 156.049 1.00 70.00 314 GLU A C 1
ATOM 2345 O O . GLU A 1 314 ? -94.740 -5.846 157.117 1.00 70.00 314 GLU A O 1
ATOM 2350 N N . ALA A 1 315 ? -94.494 -5.504 154.913 1.00 66.12 315 ALA A N 1
ATOM 2351 C CA . ALA A 1 315 ? -95.507 -4.455 154.834 1.00 66.12 315 ALA A CA 1
ATOM 2352 C C . ALA A 1 315 ? -96.931 -5.011 155.020 1.00 66.12 315 ALA A C 1
ATOM 2354 O O . ALA A 1 315 ? -97.714 -4.428 155.769 1.00 66.12 315 ALA A O 1
ATOM 2355 N N . GLU A 1 316 ? -97.251 -6.156 154.410 1.00 66.75 316 GLU A N 1
ATOM 2356 C CA . GLU A 1 316 ? -98.543 -6.841 154.562 1.00 66.75 316 GLU A CA 1
ATOM 2357 C C . GLU A 1 316 ? -98.791 -7.283 156.014 1.00 66.75 316 GLU A C 1
ATOM 2359 O O . GLU A 1 316 ? -99.871 -7.039 156.555 1.00 66.75 316 GLU A O 1
ATOM 2364 N N . ALA A 1 317 ? -97.777 -7.832 156.694 1.00 71.56 317 ALA A N 1
ATOM 2365 C CA . ALA A 1 317 ? -97.876 -8.200 158.109 1.00 71.56 317 ALA A CA 1
ATOM 2366 C C . ALA A 1 317 ? -98.186 -6.990 159.014 1.00 71.56 317 ALA A C 1
ATOM 2368 O O . ALA A 1 317 ? -99.034 -7.071 159.906 1.00 71.56 317 ALA A O 1
ATOM 2369 N N . ARG A 1 318 ? -97.544 -5.841 158.755 1.00 68.06 318 ARG A N 1
ATOM 2370 C CA . ARG A 1 318 ? -97.802 -4.579 159.476 1.00 68.06 318 ARG A CA 1
ATOM 2371 C C . ARG A 1 318 ? -99.175 -3.981 159.141 1.00 68.06 318 ARG A C 1
ATOM 2373 O O . ARG A 1 318 ? -99.757 -3.304 159.987 1.00 68.06 318 ARG A O 1
ATOM 2380 N N . LEU A 1 319 ? -99.703 -4.234 157.940 1.00 65.25 319 LEU A N 1
ATOM 2381 C CA . LEU A 1 319 ? -101.038 -3.796 157.530 1.00 65.25 319 LEU A CA 1
ATOM 2382 C C . LEU A 1 319 ? -102.136 -4.597 158.249 1.00 65.25 319 LEU A C 1
ATOM 2384 O O . LEU A 1 319 ? -103.072 -3.997 158.775 1.00 65.25 319 LEU A O 1
ATOM 2388 N N . GLN A 1 320 ? -101.999 -5.924 158.341 1.00 72.38 320 GLN A N 1
ATOM 2389 C CA . GLN A 1 320 ? -102.971 -6.777 159.038 1.00 72.38 320 GLN A CA 1
ATOM 2390 C C . GLN A 1 320 ? -103.098 -6.394 160.522 1.00 72.38 320 GLN A C 1
ATOM 2392 O O . GLN A 1 320 ? -104.204 -6.173 161.011 1.00 72.38 320 GLN A O 1
ATOM 2397 N N . GLU A 1 321 ? -101.970 -6.188 161.214 1.00 68.81 321 GLU A N 1
ATOM 2398 C CA . GLU A 1 321 ? -101.964 -5.751 162.619 1.00 68.81 321 GLU A CA 1
ATOM 2399 C C . GLU A 1 321 ? -102.629 -4.366 162.810 1.00 68.81 321 GLU A C 1
ATOM 2401 O O . GLU A 1 321 ? -103.017 -4.001 163.922 1.00 68.81 321 GLU A O 1
ATOM 2406 N N . ALA A 1 322 ? -102.752 -3.543 161.762 1.00 66.38 322 ALA A N 1
ATOM 2407 C CA . ALA A 1 322 ? -103.485 -2.275 161.809 1.00 66.38 322 ALA A CA 1
ATOM 2408 C C . ALA A 1 322 ? -105.001 -2.457 161.583 1.00 66.38 322 ALA A C 1
ATOM 2410 O O . ALA A 1 322 ? -105.794 -1.789 162.250 1.00 66.38 322 ALA A O 1
ATOM 2411 N N . VAL A 1 323 ? -105.408 -3.384 160.707 1.00 68.56 323 VAL A N 1
ATOM 2412 C CA . VAL A 1 323 ? -106.823 -3.712 160.442 1.00 68.56 323 VAL A CA 1
ATOM 2413 C C . VAL A 1 323 ? -107.496 -4.306 161.681 1.00 68.56 323 VAL A C 1
ATOM 2415 O O . VAL A 1 323 ? -108.553 -3.822 162.088 1.00 68.56 323 VAL A O 1
ATOM 2418 N N . ASP A 1 324 ? -106.848 -5.263 162.350 1.00 72.44 324 ASP A N 1
ATOM 2419 C CA . ASP A 1 324 ? -107.386 -5.914 163.555 1.00 72.44 324 ASP A CA 1
ATOM 2420 C C . ASP A 1 324 ? -107.636 -4.898 164.697 1.00 72.44 324 ASP A C 1
ATOM 2422 O O . ASP A 1 324 ? -108.594 -5.011 165.469 1.00 72.44 324 ASP A O 1
ATOM 2426 N N . ARG A 1 325 ? -106.810 -3.841 164.777 1.00 63.75 325 ARG A N 1
ATOM 2427 C CA . ARG A 1 325 ? -107.004 -2.713 165.707 1.00 63.75 325 ARG A CA 1
ATOM 2428 C C . ARG A 1 325 ? -108.164 -1.797 165.302 1.00 63.75 325 ARG A C 1
ATOM 2430 O O . ARG A 1 325 ? -108.849 -1.286 166.187 1.00 63.75 325 ARG A O 1
ATOM 2437 N N . ALA A 1 326 ? -108.408 -1.599 164.007 1.00 62.16 326 ALA A N 1
ATOM 2438 C CA . ALA A 1 326 ? -109.500 -0.758 163.515 1.00 62.16 326 ALA A CA 1
ATOM 2439 C C . ALA A 1 326 ? -110.886 -1.388 163.754 1.00 62.16 326 ALA A C 1
ATOM 2441 O O . ALA A 1 326 ? -111.824 -0.687 164.140 1.00 62.16 326 ALA A O 1
ATOM 2442 N N . GLU A 1 327 ? -111.023 -2.709 163.593 1.00 67.62 327 GLU A N 1
ATOM 2443 C CA . GLU A 1 327 ? -112.296 -3.409 163.834 1.00 67.62 327 GLU A CA 1
ATOM 2444 C C . GLU A 1 327 ? -112.730 -3.344 165.309 1.00 67.62 327 GLU A C 1
ATOM 2446 O O . GLU A 1 327 ? -113.906 -3.114 165.600 1.00 67.62 327 GLU A O 1
ATOM 2451 N N . SER A 1 328 ? -111.773 -3.453 166.239 1.00 69.19 328 SER A N 1
ATOM 2452 C CA . SER A 1 328 ? -112.007 -3.320 167.686 1.00 69.19 328 SER A CA 1
ATOM 2453 C C . SER A 1 328 ? -112.605 -1.959 168.071 1.00 69.19 328 SER A C 1
ATOM 2455 O O . SER A 1 328 ? -113.524 -1.890 168.889 1.00 69.19 328 SER A O 1
ATOM 2457 N N . VAL A 1 329 ? -112.136 -0.873 167.442 1.00 70.19 329 VAL A N 1
ATOM 2458 C CA . VAL A 1 329 ? -112.687 0.478 167.646 1.00 70.19 329 VAL A CA 1
ATOM 2459 C C . VAL A 1 329 ? -114.098 0.588 167.060 1.00 70.19 329 VAL A C 1
ATOM 2461 O O . VAL A 1 329 ? -114.987 1.125 167.721 1.00 70.19 329 VAL A O 1
ATOM 2464 N N . ARG A 1 330 ? -114.338 0.025 165.866 1.00 68.00 330 ARG A N 1
ATOM 2465 C CA . ARG A 1 330 ? -115.638 0.114 165.175 1.00 68.00 330 ARG A CA 1
ATOM 2466 C C . ARG A 1 330 ? -116.777 -0.536 165.975 1.00 68.00 330 ARG A C 1
ATOM 2468 O O . ARG A 1 330 ? -117.844 0.060 166.114 1.00 68.00 330 ARG A O 1
ATOM 2475 N N . MET A 1 331 ? -116.531 -1.703 166.582 1.00 68.75 331 MET A N 1
ATOM 2476 C CA . MET A 1 331 ? -117.525 -2.376 167.438 1.00 68.75 331 MET A CA 1
ATOM 2477 C C . MET A 1 331 ? -117.888 -1.566 168.696 1.00 68.75 331 MET A C 1
ATOM 2479 O O . MET A 1 331 ? -119.023 -1.639 169.165 1.00 68.75 331 MET A O 1
ATOM 2483 N N . GLN A 1 332 ? -116.950 -0.783 169.241 1.00 66.06 332 GLN A N 1
ATOM 2484 C CA . GLN A 1 332 ? -117.204 0.064 170.413 1.00 66.06 332 GLN A CA 1
ATOM 2485 C C . GLN A 1 332 ? -118.051 1.296 170.057 1.00 66.06 332 GLN A C 1
ATOM 2487 O O . GLN A 1 332 ? -118.893 1.707 170.855 1.00 66.06 332 GLN A O 1
ATOM 2492 N N . THR A 1 333 ? -117.890 1.853 168.851 1.00 63.12 333 THR A N 1
ATOM 2493 C CA . THR A 1 333 ? -118.727 2.963 168.365 1.00 63.12 333 THR A CA 1
ATOM 2494 C C . THR A 1 333 ? -120.142 2.529 167.977 1.00 63.12 333 THR A C 1
ATOM 2496 O O . THR A 1 333 ? -121.092 3.219 168.346 1.00 63.12 333 THR A O 1
ATOM 2499 N N . ASP A 1 334 ? -120.317 1.370 167.328 1.00 65.38 334 ASP A N 1
ATOM 2500 C CA . ASP A 1 334 ? -121.649 0.863 166.940 1.00 65.38 334 ASP A CA 1
ATOM 2501 C C . ASP A 1 334 ? -122.558 0.613 168.160 1.00 65.38 334 ASP A C 1
ATOM 2503 O O . ASP A 1 334 ? -123.770 0.834 168.103 1.00 65.38 334 ASP A O 1
ATOM 2507 N N . ALA A 1 335 ? -121.978 0.187 169.289 1.00 65.50 335 ALA A N 1
ATOM 2508 C CA . ALA A 1 335 ? -122.700 0.003 170.547 1.00 65.50 335 ALA A CA 1
ATOM 2509 C C . ALA A 1 335 ? -123.156 1.336 171.175 1.00 65.50 335 ALA A C 1
ATOM 2511 O O . ALA A 1 335 ? -124.248 1.411 171.737 1.00 65.50 335 ALA A O 1
ATOM 2512 N N . ALA A 1 336 ? -122.346 2.394 171.058 1.00 60.69 336 ALA A N 1
ATOM 2513 C CA . ALA A 1 336 ? -122.660 3.719 171.597 1.00 60.69 336 ALA A CA 1
ATOM 2514 C C . ALA A 1 336 ? -123.684 4.496 170.747 1.00 60.69 336 ALA A C 1
ATOM 2516 O O . ALA A 1 336 ? -124.406 5.336 171.282 1.00 60.69 336 ALA A O 1
ATOM 2517 N N . ALA A 1 337 ? -123.765 4.219 169.441 1.00 59.59 337 ALA A N 1
ATOM 2518 C CA . ALA A 1 337 ? -124.735 4.847 168.544 1.00 59.59 337 ALA A CA 1
ATOM 2519 C C . ALA A 1 337 ? -126.179 4.407 168.848 1.00 59.59 337 ALA A C 1
ATOM 2521 O O . ALA A 1 337 ? -127.063 5.248 168.999 1.00 59.59 337 ALA A O 1
ATOM 2522 N N . ARG A 1 338 ? -126.412 3.096 169.012 1.00 66.62 338 ARG A N 1
ATOM 2523 C CA . ARG A 1 338 ? -127.759 2.530 169.234 1.00 66.62 338 ARG A CA 1
ATOM 2524 C C . ARG A 1 338 ? -128.432 3.064 170.498 1.00 66.62 338 ARG A C 1
ATOM 2526 O O . ARG A 1 338 ? -129.604 3.418 170.456 1.00 66.62 338 ARG A O 1
ATOM 2533 N N . ALA A 1 339 ? -127.668 3.207 171.583 1.00 65.56 339 ALA A N 1
ATOM 2534 C CA . ALA A 1 339 ? -128.171 3.727 172.854 1.00 65.56 339 ALA A CA 1
ATOM 2535 C C . ALA A 1 339 ? -128.747 5.155 172.753 1.00 65.56 339 ALA A C 1
ATOM 2537 O O . ALA A 1 339 ? -129.630 5.503 173.528 1.00 65.56 339 ALA A O 1
ATOM 2538 N N . ARG A 1 340 ? -128.293 5.977 171.791 1.00 64.81 340 ARG A N 1
ATOM 2539 C CA . ARG A 1 340 ? -128.854 7.321 171.557 1.00 64.81 340 ARG A CA 1
ATOM 2540 C C . ARG A 1 340 ? -130.146 7.309 170.744 1.00 64.81 340 ARG A C 1
ATOM 2542 O O . ARG A 1 340 ? -130.985 8.180 170.942 1.00 64.81 340 ARG A O 1
ATOM 2549 N N . GLN A 1 341 ? -130.323 6.334 169.852 1.00 62.81 341 GLN A N 1
ATOM 2550 C CA . GLN A 1 341 ? -131.550 6.224 169.056 1.00 62.81 341 GLN A CA 1
ATOM 2551 C C . GLN A 1 341 ? -132.740 5.803 169.935 1.00 62.81 341 GLN A C 1
ATOM 2553 O O . GLN A 1 341 ? -133.818 6.377 169.812 1.00 62.81 341 GLN A O 1
ATOM 2558 N N . GLU A 1 342 ? -132.521 4.897 170.895 1.00 67.38 342 GLU A N 1
ATOM 2559 C CA . GLU A 1 342 ? -133.552 4.463 171.856 1.00 67.38 342 GLU A CA 1
ATOM 2560 C C . GLU A 1 342 ? -134.016 5.593 172.806 1.00 67.38 342 GLU A C 1
ATOM 2562 O O . GLU A 1 342 ? -135.177 5.607 173.223 1.00 67.38 342 GLU A O 1
ATOM 2567 N N . GLU A 1 343 ? -133.154 6.570 173.127 1.00 61.25 343 GLU A N 1
ATOM 2568 C CA . GLU A 1 343 ? -133.543 7.789 173.865 1.00 61.25 343 GLU A CA 1
ATOM 2569 C C . GLU A 1 343 ? -134.334 8.782 172.991 1.00 61.25 343 GLU A C 1
ATOM 2571 O O . GLU A 1 343 ? -135.207 9.491 173.498 1.00 61.25 343 GLU A O 1
ATOM 2576 N N . ALA A 1 344 ? -134.060 8.835 171.682 1.00 58.62 344 ALA A N 1
ATOM 2577 C CA . ALA A 1 344 ? -134.722 9.747 170.749 1.00 58.62 344 ALA A CA 1
ATOM 2578 C C . ALA A 1 344 ? -136.150 9.298 170.379 1.00 58.62 344 ALA A C 1
ATOM 2580 O O . ALA A 1 344 ? -137.049 10.136 170.288 1.00 58.62 344 ALA A O 1
ATOM 2581 N N . GLU A 1 345 ? -136.396 7.993 170.215 1.00 62.22 345 GLU A N 1
ATOM 2582 C CA . GLU A 1 345 ? -137.741 7.471 169.912 1.00 62.22 345 GLU A CA 1
ATOM 2583 C C . GLU A 1 345 ? -138.734 7.720 171.064 1.00 62.22 345 GLU A C 1
ATOM 2585 O O . GLU A 1 345 ? -139.875 8.118 170.822 1.00 62.22 345 GLU A O 1
ATOM 2590 N N . GLN A 1 346 ? -138.288 7.614 172.322 1.00 64.06 346 GLN A N 1
ATOM 2591 C CA . GLN A 1 346 ? -139.123 7.910 173.498 1.00 64.06 346 GLN A CA 1
ATOM 2592 C C . GLN A 1 346 ? -139.590 9.377 173.538 1.00 64.06 346 GLN A C 1
ATOM 2594 O O . GLN A 1 346 ? -140.716 9.660 173.951 1.00 64.06 346 GLN A O 1
ATOM 2599 N N . GLN A 1 347 ? -138.767 10.317 173.056 1.00 54.53 347 GLN A N 1
ATOM 2600 C CA . GLN A 1 347 ? -139.147 11.732 172.951 1.00 54.53 347 GLN A CA 1
ATOM 2601 C C . GLN A 1 347 ? -140.179 11.988 171.840 1.00 54.53 347 GLN A C 1
ATOM 2603 O O . GLN A 1 347 ? -140.959 12.937 171.939 1.00 54.53 347 GLN A O 1
ATOM 2608 N N . ALA A 1 348 ? -140.224 11.146 170.802 1.00 56.19 348 ALA A N 1
ATOM 2609 C CA . ALA A 1 348 ? -141.208 11.253 169.727 1.00 56.19 348 ALA A CA 1
ATOM 2610 C C . ALA A 1 348 ? -142.591 10.724 170.150 1.00 56.19 348 ALA A C 1
ATOM 2612 O O . ALA A 1 348 ? -143.603 11.372 169.865 1.00 56.19 348 ALA A O 1
ATOM 2613 N N . GLU A 1 349 ? -142.649 9.589 170.859 1.00 64.38 349 GLU A N 1
ATOM 2614 C CA . GLU A 1 349 ? -143.921 9.026 171.330 1.00 64.38 349 GLU A CA 1
ATOM 2615 C C . GLU A 1 349 ? -144.601 9.917 172.377 1.00 64.38 349 GLU A C 1
ATOM 2617 O O . GLU A 1 349 ? -145.797 10.169 172.254 1.00 64.38 349 GLU A O 1
ATOM 2622 N N . GLU A 1 350 ? -143.864 10.461 173.354 1.00 66.38 350 GLU A N 1
ATOM 2623 C CA . GLU A 1 350 ? -144.414 11.352 174.392 1.00 66.38 350 GLU A CA 1
ATOM 2624 C C . GLU A 1 350 ? -145.033 12.633 173.794 1.00 66.38 350 GLU A C 1
ATOM 2626 O O . GLU A 1 350 ? -146.075 13.095 174.260 1.00 66.38 350 GLU A O 1
ATOM 2631 N N . LEU A 1 351 ? -144.447 13.181 172.719 1.00 65.38 351 LEU A N 1
ATOM 2632 C CA . LEU A 1 351 ? -144.963 14.378 172.041 1.00 65.38 351 LEU A CA 1
ATOM 2633 C C . LEU A 1 351 ? -146.185 14.071 171.156 1.00 65.38 351 LEU A C 1
ATOM 2635 O O . LEU A 1 351 ? -147.141 14.846 171.113 1.00 65.38 351 LEU A O 1
ATOM 2639 N N . LEU A 1 352 ? -146.192 12.910 170.489 1.00 60.50 352 LEU A N 1
ATOM 2640 C CA . LEU A 1 352 ? -147.379 12.381 169.806 1.00 60.50 352 LEU A CA 1
ATOM 2641 C C . LEU A 1 352 ? -148.472 11.943 170.798 1.00 60.50 352 LEU A C 1
ATOM 2643 O O . LEU A 1 352 ? -149.640 11.830 170.405 1.00 60.50 352 LEU A O 1
ATOM 2647 N N . ARG A 1 353 ? -148.139 11.775 172.089 1.00 62.09 353 ARG A N 1
ATOM 2648 C CA . ARG A 1 353 ? -149.058 11.473 173.201 1.00 62.09 353 ARG A CA 1
ATOM 2649 C C . ARG A 1 353 ? -149.894 12.680 173.669 1.00 62.09 353 ARG A C 1
ATOM 2651 O O . ARG A 1 353 ? -150.238 12.815 174.843 1.00 62.09 353 ARG A O 1
ATOM 2658 N N . GLN A 1 354 ? -150.387 13.412 172.672 1.00 46.38 354 GLN A N 1
ATOM 2659 C CA . GLN A 1 354 ? -151.753 13.929 172.598 1.00 46.38 354 GLN A CA 1
ATOM 2660 C C . GLN A 1 354 ? -152.001 15.268 173.331 1.00 46.38 354 GLN A C 1
ATOM 2662 O O . GLN A 1 354 ? -152.330 15.259 174.513 1.00 46.38 354 GLN A O 1
ATOM 2667 N N . ALA A 1 355 ? -151.980 16.436 172.673 1.00 56.84 355 ALA A N 1
ATOM 2668 C CA . ALA A 1 355 ? -152.303 16.745 171.267 1.00 56.84 355 ALA A CA 1
ATOM 2669 C C . ALA A 1 355 ? -153.731 16.300 170.869 1.00 56.84 355 ALA A C 1
ATOM 2671 O O . ALA A 1 355 ? -154.651 17.113 170.884 1.00 56.84 355 ALA A O 1
ATOM 2672 N N . ARG A 1 356 ? -153.988 14.998 170.636 1.00 58.81 356 ARG A N 1
ATOM 2673 C CA . ARG A 1 356 ? -155.366 14.466 170.518 1.00 58.81 356 ARG A CA 1
ATOM 2674 C C . ARG A 1 356 ? -156.245 14.782 171.742 1.00 58.81 356 ARG A C 1
ATOM 2676 O O . ARG A 1 356 ? -157.436 14.959 171.561 1.00 58.81 356 ARG A O 1
ATOM 2683 N N . THR A 1 357 ? -155.686 14.881 172.953 1.00 66.88 357 THR A N 1
ATOM 2684 C CA . THR A 1 357 ? -156.453 15.170 174.182 1.00 66.88 357 THR A CA 1
ATOM 2685 C C . THR A 1 357 ? -157.047 16.579 174.152 1.00 66.88 357 THR A C 1
ATOM 2687 O O . THR A 1 357 ? -158.192 16.786 174.541 1.00 66.88 357 THR A O 1
ATOM 2690 N N . GLU A 1 358 ? -156.282 17.544 173.640 1.00 57.16 358 GLU A N 1
ATOM 2691 C CA . GLU A 1 358 ? -156.730 18.927 173.454 1.00 57.16 358 GLU A CA 1
ATOM 2692 C C . GLU A 1 358 ? -157.679 19.027 172.249 1.00 57.16 358 GLU A C 1
ATOM 2694 O O . GLU A 1 358 ? -158.713 19.689 172.330 1.00 57.16 358 GLU A O 1
ATOM 2699 N N . ALA A 1 359 ? -157.403 18.280 171.172 1.00 57.47 359 ALA A N 1
ATOM 2700 C CA . ALA A 1 359 ? -158.291 18.191 170.012 1.00 57.47 359 ALA A CA 1
ATOM 2701 C C . ALA A 1 359 ? -159.668 17.570 170.339 1.00 57.47 359 ALA A C 1
ATOM 2703 O O . ALA A 1 359 ? -160.678 18.022 169.805 1.00 57.47 359 ALA A O 1
ATOM 2704 N N . GLU A 1 360 ? -159.739 16.566 171.220 1.00 59.59 360 GLU A N 1
ATOM 2705 C CA . GLU A 1 360 ? -161.003 15.947 171.647 1.00 59.59 360 GLU A CA 1
ATOM 2706 C C . GLU A 1 360 ? -161.853 16.897 172.507 1.00 59.59 360 GLU A C 1
ATOM 2708 O O . GLU A 1 360 ? -163.071 16.944 172.336 1.00 59.59 360 GLU A O 1
ATOM 2713 N N . ALA A 1 361 ? -161.233 17.712 173.370 1.00 57.44 361 ALA A N 1
ATOM 2714 C CA . ALA A 1 361 ? -161.948 18.715 174.163 1.00 57.44 361 ALA A CA 1
ATOM 2715 C C . ALA A 1 361 ? -162.551 19.835 173.289 1.00 57.44 361 ALA A C 1
ATOM 2717 O O . ALA A 1 361 ? -163.713 20.208 173.462 1.00 57.44 361 ALA A O 1
ATOM 2718 N N . LEU A 1 362 ? -161.785 20.332 172.312 1.00 62.00 362 LEU A N 1
ATOM 2719 C CA . LEU A 1 362 ? -162.184 21.447 171.441 1.00 62.00 362 LEU A CA 1
ATOM 2720 C C . LEU A 1 362 ? -163.346 21.069 170.491 1.00 62.00 362 LEU A C 1
ATOM 2722 O O . LEU A 1 362 ? -164.125 21.925 170.073 1.00 62.00 362 LEU A O 1
ATOM 2726 N N . VAL A 1 363 ? -163.532 19.774 170.203 1.00 64.56 363 VAL A N 1
ATOM 2727 C CA . VAL A 1 363 ? -164.666 19.268 169.405 1.00 64.56 363 VAL A CA 1
ATOM 2728 C C . VAL A 1 363 ? -166.006 19.322 170.157 1.00 64.56 363 VAL A C 1
ATOM 2730 O O . VAL A 1 363 ? -167.033 19.574 169.524 1.00 64.56 363 VAL A O 1
ATOM 2733 N N . GLU A 1 364 ? -166.039 19.138 171.482 1.00 57.72 364 GLU A N 1
ATOM 2734 C CA . GLU A 1 364 ? -167.296 19.243 172.251 1.00 57.72 364 GLU A CA 1
ATOM 2735 C C . GLU A 1 364 ? -167.673 20.698 172.599 1.00 57.72 364 GLU A C 1
ATOM 2737 O O . GLU A 1 364 ? -168.865 21.015 172.639 1.00 57.72 364 GLU A O 1
ATOM 2742 N N . ASP A 1 365 ? -166.706 21.621 172.712 1.00 51.62 365 ASP A N 1
ATOM 2743 C CA . ASP A 1 365 ? -167.006 23.063 172.824 1.00 51.62 365 ASP A CA 1
ATOM 2744 C C . ASP A 1 365 ? -167.797 23.579 171.604 1.00 51.62 365 ASP A C 1
ATOM 2746 O O . ASP A 1 365 ? -168.812 24.280 171.727 1.00 51.62 365 ASP A O 1
ATOM 2750 N N . ALA A 1 366 ? -167.424 23.117 170.406 1.00 58.28 366 ALA A N 1
ATOM 2751 C CA . ALA A 1 366 ? -168.171 23.388 169.182 1.00 58.28 366 ALA A CA 1
ATOM 2752 C C . ALA A 1 366 ? -169.578 22.754 169.178 1.00 58.28 366 ALA A C 1
ATOM 2754 O O . ALA A 1 366 ? -170.505 23.309 168.578 1.00 58.28 366 ALA A O 1
ATOM 2755 N N . ARG A 1 367 ? -169.766 21.602 169.836 1.00 58.56 367 ARG A N 1
ATOM 2756 C CA . ARG A 1 367 ? -170.998 20.808 169.743 1.00 58.56 367 ARG A CA 1
ATOM 2757 C C . ARG A 1 367 ? -172.142 21.371 170.576 1.00 58.56 367 ARG A C 1
ATOM 2759 O O . ARG A 1 367 ? -173.243 21.500 170.048 1.00 58.56 367 ARG A O 1
ATOM 2766 N N . VAL A 1 368 ? -171.902 21.760 171.829 1.00 59.72 368 VAL A N 1
ATOM 2767 C CA . VAL A 1 368 ? -172.958 22.344 172.684 1.00 59.72 368 VAL A CA 1
ATOM 2768 C C . VAL A 1 368 ? -173.386 23.718 172.153 1.00 59.72 368 VAL A C 1
ATOM 2770 O O . VAL A 1 368 ? -174.576 24.027 172.102 1.00 59.72 368 VAL A O 1
ATOM 2773 N N . ASN A 1 369 ? -172.446 24.509 171.624 1.00 58.66 369 ASN A N 1
ATOM 2774 C CA . ASN A 1 369 ? -172.757 25.745 170.899 1.00 58.66 369 ASN A CA 1
ATOM 2775 C C . ASN A 1 369 ? -173.566 25.497 169.602 1.00 58.66 369 ASN A C 1
ATOM 2777 O O . ASN A 1 369 ? -174.389 26.334 169.209 1.00 58.66 369 ASN A O 1
ATOM 2781 N N . ALA A 1 370 ? -173.379 24.339 168.959 1.00 52.84 370 ALA A N 1
ATOM 2782 C CA . ALA A 1 370 ? -174.169 23.870 167.818 1.00 52.84 370 ALA A CA 1
ATOM 2783 C C . ALA A 1 370 ? -175.491 23.166 168.202 1.00 52.84 370 ALA A C 1
ATOM 2785 O O . ALA A 1 370 ? -176.329 22.975 167.323 1.00 52.84 370 ALA A O 1
ATOM 2786 N N . GLU A 1 371 ? -175.739 22.875 169.487 1.00 51.50 371 GLU A N 1
ATOM 2787 C CA . GLU A 1 371 ? -177.067 22.499 170.013 1.00 51.50 371 GLU A CA 1
ATOM 2788 C C . GLU A 1 371 ? -177.957 23.725 170.325 1.00 51.50 371 GLU A C 1
ATOM 2790 O O . GLU A 1 371 ? -179.105 23.594 170.732 1.00 51.50 371 GLU A O 1
ATOM 2795 N N . ALA A 1 372 ? -177.486 24.913 169.925 1.00 53.91 372 ALA A N 1
ATOM 2796 C CA . ALA A 1 372 ? -178.264 25.860 169.123 1.00 53.91 372 ALA A CA 1
ATOM 2797 C C . ALA A 1 372 ? -179.502 26.532 169.777 1.00 53.91 372 ALA A C 1
ATOM 2799 O O . ALA A 1 372 ? -180.431 25.944 170.320 1.00 53.91 372 ALA A O 1
ATOM 2800 N N . ARG A 1 373 ? -179.722 27.829 169.553 1.00 51.25 373 ARG A N 1
ATOM 2801 C CA . ARG A 1 373 ? -180.095 28.426 168.245 1.00 51.25 373 ARG A CA 1
ATOM 2802 C C . ARG A 1 373 ? -181.305 27.759 167.534 1.00 51.25 373 ARG A C 1
ATOM 2804 O O . ARG A 1 373 ? -182.010 28.467 166.827 1.00 51.25 373 ARG A O 1
ATOM 2811 N N . ILE A 1 374 ? -181.634 26.487 167.804 1.00 55.78 374 ILE A N 1
ATOM 2812 C CA . ILE A 1 374 ? -182.904 25.830 167.451 1.00 55.78 374 ILE A CA 1
ATOM 2813 C C . ILE A 1 374 ? -184.014 26.351 168.373 1.00 55.78 374 ILE A C 1
ATOM 2815 O O . ILE A 1 374 ? -185.025 26.853 167.892 1.00 55.78 374 ILE A O 1
ATOM 2819 N N . VAL A 1 375 ? -183.800 26.340 169.697 1.00 56.06 375 VAL A N 1
ATOM 2820 C CA . VAL A 1 375 ? -184.808 26.812 170.675 1.00 56.06 375 VAL A CA 1
ATOM 2821 C C . VAL A 1 375 ? -185.106 28.310 170.516 1.00 56.06 375 VAL A C 1
ATOM 2823 O O . VAL A 1 375 ? -186.231 28.755 170.735 1.00 56.06 375 VAL A O 1
ATOM 2826 N N . ALA A 1 376 ? -184.122 29.096 170.069 1.00 46.06 376 ALA A N 1
ATOM 2827 C CA . ALA A 1 376 ? -184.312 30.515 169.770 1.00 46.06 376 ALA A CA 1
ATOM 2828 C C . ALA A 1 376 ? -185.225 30.761 168.550 1.00 46.06 376 ALA A C 1
ATOM 2830 O O . ALA A 1 376 ? -185.910 31.781 168.509 1.00 46.06 376 ALA A O 1
ATOM 2831 N N . ALA A 1 377 ? -185.253 29.841 167.577 1.00 41.59 377 ALA A N 1
ATOM 2832 C CA . ALA A 1 377 ? -185.948 30.022 166.302 1.00 41.59 377 ALA A CA 1
ATOM 2833 C C . ALA A 1 377 ? -187.465 29.762 166.383 1.00 41.59 377 ALA A C 1
ATOM 2835 O O . ALA A 1 377 ? -188.238 30.431 165.699 1.00 41.59 377 ALA A O 1
ATOM 2836 N N . THR A 1 378 ? -187.928 28.862 167.257 1.00 52.06 378 THR A N 1
ATOM 2837 C CA . THR A 1 378 ? -189.370 28.556 167.394 1.00 52.06 378 THR A CA 1
ATOM 2838 C C . THR A 1 378 ? -190.148 29.611 168.195 1.00 52.06 378 THR A C 1
ATOM 2840 O O . THR A 1 378 ? -191.374 29.565 168.260 1.00 52.06 378 THR A O 1
ATOM 2843 N N . ARG A 1 379 ? -189.463 30.616 168.760 1.00 48.03 379 ARG A N 1
ATOM 2844 C CA . ARG A 1 379 ? -190.071 31.767 169.457 1.00 48.03 379 ARG A CA 1
ATOM 2845 C C . ARG A 1 379 ? -190.954 32.636 168.548 1.00 48.03 379 ARG A C 1
ATOM 2847 O O . ARG A 1 379 ? -191.741 33.425 169.056 1.00 48.03 379 ARG A O 1
ATOM 2854 N N . GLN A 1 380 ? -190.793 32.532 167.227 1.00 38.06 380 GLN A N 1
ATOM 2855 C CA . GLN A 1 380 ? -191.396 33.436 166.236 1.00 38.06 380 GLN A CA 1
ATOM 2856 C C . GLN A 1 380 ? -192.255 32.704 165.189 1.00 38.06 380 GLN A C 1
ATOM 2858 O O . GLN A 1 380 ? -192.465 33.213 164.091 1.00 38.06 380 GLN A O 1
ATOM 2863 N N . VAL A 1 381 ? -192.755 31.518 165.552 1.00 52.38 381 VAL A N 1
ATOM 2864 C CA . VAL A 1 381 ? -193.838 30.812 164.844 1.00 52.38 381 VAL A CA 1
ATOM 2865 C C . VAL A 1 381 ? -195.182 31.377 165.367 1.00 52.38 381 VAL A C 1
ATOM 2867 O O . VAL A 1 381 ? -195.268 32.590 165.563 1.00 52.38 381 VAL A O 1
ATOM 2870 N N . GLU A 1 382 ? -196.250 30.602 165.584 1.00 52.22 382 GLU A N 1
ATOM 2871 C CA . GLU A 1 382 ? -197.635 31.120 165.630 1.00 52.22 382 GLU A CA 1
ATOM 2872 C C . GLU A 1 382 ? -198.105 31.908 166.892 1.00 52.22 382 GLU A C 1
ATOM 2874 O O . GLU A 1 382 ? -199.279 31.908 167.259 1.00 52.22 382 GLU A O 1
ATOM 2879 N N . GLU A 1 383 ? -197.265 32.821 167.393 1.00 39.72 383 GLU A N 1
ATOM 2880 C CA . GLU A 1 383 ? -197.714 34.143 167.884 1.00 39.72 383 GLU A CA 1
ATOM 2881 C C . GLU A 1 383 ? -198.503 34.944 166.790 1.00 39.72 383 GLU A C 1
ATOM 2883 O O . GLU A 1 383 ? -199.040 36.032 167.031 1.00 39.72 383 GLU A O 1
ATOM 2888 N N . LEU A 1 384 ? -198.629 34.383 165.581 1.00 40.34 384 LEU A N 1
ATOM 2889 C CA . LEU A 1 384 ? -199.412 34.879 164.450 1.00 40.34 384 LEU A CA 1
ATOM 2890 C C . LEU A 1 384 ? -200.805 34.238 164.263 1.00 40.34 384 LEU A C 1
ATOM 2892 O O . LEU A 1 384 ? -201.637 34.888 163.639 1.00 40.34 384 LEU A O 1
ATOM 2896 N N . GLU A 1 385 ? -201.142 33.093 164.882 1.00 50.97 385 GLU A N 1
ATOM 2897 C CA . GLU A 1 385 ? -202.559 32.656 164.999 1.00 50.97 385 GLU A CA 1
ATOM 2898 C C . GLU A 1 385 ? -203.237 33.109 166.309 1.00 50.97 385 GLU A C 1
ATOM 2900 O O . GLU A 1 385 ? -204.442 32.947 166.488 1.00 50.97 385 GLU A O 1
ATOM 2905 N N . ARG A 1 386 ? -202.514 33.913 167.109 1.00 52.12 386 ARG A N 1
ATOM 2906 C CA . ARG A 1 386 ? -203.040 35.031 167.934 1.00 52.12 386 ARG A CA 1
ATOM 2907 C C . ARG A 1 386 ? -204.313 35.680 167.377 1.00 52.12 386 ARG A C 1
ATOM 2909 O O . ARG A 1 386 ? -205.139 36.167 168.143 1.00 52.12 386 ARG A O 1
ATOM 2916 N N . GLN A 1 387 ? -204.384 35.824 166.054 1.00 43.00 387 GLN A N 1
ATOM 2917 C CA . GLN A 1 387 ? -205.387 36.627 165.363 1.00 43.00 387 GLN A CA 1
ATOM 2918 C C . GLN A 1 387 ? -206.808 36.068 165.450 1.00 43.00 387 GLN A C 1
ATOM 2920 O O . GLN A 1 387 ? -207.738 36.828 165.189 1.00 43.00 387 GLN A O 1
ATOM 2925 N N . ARG A 1 388 ? -206.988 34.776 165.757 1.00 45.44 388 ARG A N 1
ATOM 2926 C CA . ARG A 1 388 ? -208.238 34.075 165.457 1.00 45.44 388 ARG A CA 1
ATOM 2927 C C . ARG A 1 388 ? -208.672 33.066 166.519 1.00 45.44 388 ARG A C 1
ATOM 2929 O O . ARG A 1 388 ? -207.912 32.198 166.915 1.00 45.44 388 ARG A O 1
ATOM 2936 N N . ASP A 1 389 ? -209.932 33.060 166.929 1.00 49.25 389 ASP A N 1
ATOM 2937 C CA . ASP A 1 389 ? -210.717 34.255 167.249 1.00 49.25 389 ASP A CA 1
ATOM 2938 C C . ASP A 1 389 ? -210.997 34.161 168.760 1.00 49.25 389 ASP A C 1
ATOM 2940 O O . ASP A 1 389 ? -211.184 33.064 169.281 1.00 49.25 389 ASP A O 1
ATOM 2944 N N . SER A 1 390 ? -210.887 35.226 169.559 1.00 48.69 390 SER A N 1
ATOM 2945 C CA . SER A 1 390 ? -211.509 36.547 169.361 1.00 48.69 390 SER A CA 1
ATOM 2946 C C . SER A 1 390 ? -213.046 36.437 169.287 1.00 48.69 390 SER A C 1
ATOM 2948 O O . SER A 1 390 ? -213.582 35.338 169.276 1.00 48.69 390 SER A O 1
ATOM 2950 N N . VAL A 1 391 ? -213.760 37.567 169.319 1.00 51.91 391 VAL A N 1
ATOM 2951 C CA . VAL A 1 391 ? -215.234 37.638 169.219 1.00 51.91 391 VAL A CA 1
ATOM 2952 C C . VAL A 1 391 ? -215.994 36.718 170.198 1.00 51.91 391 VAL A C 1
ATOM 2954 O O . VAL A 1 391 ? -216.323 35.579 169.892 1.00 51.91 391 VAL A O 1
ATOM 2957 N N . ALA A 1 392 ? -216.359 37.291 171.353 1.00 52.22 392 ALA A N 1
ATOM 2958 C CA . ALA A 1 392 ? -217.649 37.072 172.030 1.00 52.22 392 ALA A CA 1
ATOM 2959 C C . ALA A 1 392 ? -218.300 35.676 171.809 1.00 52.22 392 ALA A C 1
ATOM 2961 O O . ALA A 1 392 ? -219.157 35.516 170.945 1.00 52.22 392 ALA A O 1
ATOM 2962 N N . GLY A 1 393 ? -217.940 34.623 172.546 1.00 51.81 393 GLY A N 1
ATOM 2963 C CA . GLY A 1 393 ? -217.447 34.641 173.923 1.00 51.81 393 GLY A CA 1
ATOM 2964 C C . GLY A 1 393 ? -218.590 34.901 174.914 1.00 51.81 393 GLY A C 1
ATOM 2965 O O . GLY A 1 393 ? -219.511 35.651 174.613 1.00 51.81 393 GLY A O 1
ATOM 2966 N N . TYR A 1 394 ? -218.511 34.300 176.099 1.00 51.06 394 TYR A N 1
ATOM 2967 C CA . TYR A 1 394 ? -219.393 34.562 177.244 1.00 51.06 394 TYR A CA 1
ATOM 2968 C C . TYR A 1 394 ? -218.497 34.376 178.491 1.00 51.06 394 TYR A C 1
ATOM 2970 O O . TYR A 1 394 ? -218.143 33.257 178.841 1.00 51.06 394 TYR A O 1
ATOM 2978 N N . LEU A 1 395 ? -217.890 35.399 179.105 1.00 44.28 395 LEU A N 1
ATOM 2979 C CA . LEU A 1 395 ? -218.550 36.474 179.856 1.00 44.28 395 LEU A CA 1
ATOM 2980 C C . LEU A 1 395 ? -220.028 36.199 180.144 1.00 44.28 395 LEU A C 1
ATOM 2982 O O . LEU A 1 395 ? -220.846 36.186 179.245 1.00 44.28 395 LEU A O 1
ATOM 2986 N N . GLU A 1 396 ? -220.346 36.060 181.429 1.00 54.12 396 GLU A N 1
ATOM 2987 C CA . GLU A 1 396 ? -221.709 35.933 181.969 1.00 54.12 396 GLU A CA 1
ATOM 2988 C C . GLU A 1 396 ? -222.303 34.509 182.110 1.00 54.12 396 GLU A C 1
ATOM 2990 O O . GLU A 1 396 ? -223.425 34.373 182.584 1.00 54.12 396 GLU A O 1
ATOM 2995 N N . GLU A 1 397 ? -221.482 33.458 181.963 1.00 46.03 397 GLU A N 1
ATOM 2996 C CA . GLU A 1 397 ? -221.602 32.196 182.742 1.00 46.03 397 GLU A CA 1
ATOM 2997 C C . GLU A 1 397 ? -220.265 31.830 183.452 1.00 46.03 397 GLU A C 1
ATOM 2999 O O . GLU A 1 397 ? -219.708 30.751 183.301 1.00 46.03 397 GLU A O 1
ATOM 3004 N N . MET A 1 398 ? -219.557 32.773 184.083 1.00 37.88 398 MET A N 1
ATOM 3005 C CA . MET A 1 398 ? -219.795 33.325 185.438 1.00 37.88 398 MET A CA 1
ATOM 3006 C C . MET A 1 398 ? -218.915 32.716 186.554 1.00 37.88 398 MET A C 1
ATOM 3008 O O . MET A 1 398 ? -219.208 31.679 187.135 1.00 37.88 398 MET A O 1
ATOM 3012 N N . ARG A 1 399 ? -217.974 33.552 187.020 1.00 48.75 399 ARG A N 1
ATOM 3013 C CA . ARG A 1 399 ? -217.865 33.937 188.446 1.00 48.75 399 ARG A CA 1
ATOM 3014 C C . ARG A 1 399 ? -217.291 32.930 189.475 1.00 48.75 399 ARG A C 1
ATOM 3016 O O . ARG A 1 399 ? -217.865 32.760 190.546 1.00 48.75 399 ARG A O 1
ATOM 3023 N N . GLY A 1 400 ? -216.044 32.510 189.248 1.00 40.38 400 GLY A N 1
ATOM 3024 C CA . GLY A 1 400 ? -214.902 33.051 190.025 1.00 40.38 400 GLY A CA 1
ATOM 3025 C C . GLY A 1 400 ? -214.370 32.320 191.280 1.00 40.38 400 GLY A C 1
ATOM 3026 O O . GLY A 1 400 ? -214.909 31.316 191.721 1.00 40.38 400 GLY A O 1
ATOM 3027 N N . VAL A 1 401 ? -213.315 32.931 191.864 1.00 43.38 401 VAL A N 1
ATOM 3028 C CA . VAL A 1 401 ? -212.590 32.603 193.127 1.00 43.38 401 VAL A CA 1
ATOM 3029 C C . VAL A 1 401 ? -211.656 31.365 193.096 1.00 43.38 401 VAL A C 1
ATOM 3031 O O . VAL A 1 401 ? -212.163 30.269 193.280 1.00 43.38 401 VAL A O 1
ATOM 3034 N N . LEU A 1 402 ? -210.310 31.548 192.953 1.00 44.00 402 LEU A N 1
ATOM 3035 C CA . LEU A 1 402 ? -209.182 30.659 193.414 1.00 44.00 402 LEU A CA 1
ATOM 3036 C C . LEU A 1 402 ? -207.738 31.082 192.914 1.00 44.00 402 LEU A C 1
ATOM 3038 O O . LEU A 1 402 ? -207.512 31.074 191.713 1.00 44.00 402 LEU A O 1
ATOM 3042 N N . GLY A 1 403 ? -206.747 31.348 193.809 1.00 40.38 403 GLY A N 1
ATOM 3043 C CA . GLY A 1 403 ? -205.311 30.877 193.739 1.00 40.38 403 GLY A CA 1
ATOM 3044 C C . GLY A 1 403 ? -204.066 31.602 193.079 1.00 40.38 403 GLY A C 1
ATOM 3045 O O . GLY A 1 403 ? -203.792 31.351 191.917 1.00 40.38 403 GLY A O 1
ATOM 3046 N N . ALA A 1 404 ? -203.190 32.255 193.896 1.00 43.53 404 ALA A N 1
ATOM 3047 C CA . ALA A 1 404 ? -201.679 32.154 194.052 1.00 43.53 404 ALA A CA 1
ATOM 3048 C C . ALA A 1 404 ? -200.516 32.614 193.056 1.00 43.53 404 ALA A C 1
ATOM 3050 O O . ALA A 1 404 ? -200.657 32.569 191.843 1.00 43.53 404 ALA A O 1
ATOM 3051 N N . ALA A 1 405 ? -199.306 32.888 193.650 1.00 44.19 405 ALA A N 1
ATOM 3052 C CA . ALA A 1 405 ? -197.872 32.996 193.145 1.00 44.19 405 ALA A CA 1
ATOM 3053 C C . ALA A 1 405 ? -197.336 34.296 192.428 1.00 44.19 405 ALA A C 1
ATOM 3055 O O . ALA A 1 405 ? -198.157 35.083 191.977 1.00 44.19 405 ALA A O 1
ATOM 3056 N N . GLY A 1 406 ? -196.013 34.637 192.282 1.00 51.59 406 GLY A N 1
ATOM 3057 C CA . GLY A 1 406 ? -194.692 34.145 192.819 1.00 51.59 406 GLY A CA 1
ATOM 3058 C C . GLY A 1 406 ? -193.371 34.774 192.190 1.00 51.59 406 GLY A C 1
ATOM 3059 O O . GLY A 1 406 ? -193.483 35.512 191.219 1.00 51.59 406 GLY A O 1
ATOM 3060 N N . ALA A 1 407 ? -192.147 34.425 192.691 1.00 49.69 407 ALA A N 1
ATOM 3061 C CA . ALA A 1 407 ? -190.737 34.572 192.132 1.00 49.69 407 ALA A CA 1
ATOM 3062 C C . ALA A 1 407 ? -189.819 35.854 192.330 1.00 49.69 407 ALA A C 1
ATOM 3064 O O . ALA A 1 407 ? -190.314 36.914 192.700 1.00 49.69 407 ALA A O 1
ATOM 3065 N N . GLN A 1 408 ? -188.462 35.726 192.150 1.00 47.84 408 GLN A N 1
ATOM 3066 C CA . GLN A 1 408 ? -187.344 36.717 192.416 1.00 47.84 408 GLN A CA 1
ATOM 3067 C C . GLN A 1 408 ? -185.935 36.323 191.784 1.00 47.84 408 GLN A C 1
ATOM 3069 O O . GLN A 1 408 ? -185.828 35.196 191.313 1.00 47.84 408 GLN A O 1
ATOM 3074 N N . VAL A 1 409 ? -184.865 37.182 191.884 1.00 44.47 409 VAL A N 1
ATOM 3075 C CA . VAL A 1 409 ? -183.352 36.995 191.709 1.00 44.47 409 VAL A CA 1
ATOM 3076 C C . VAL A 1 409 ? -182.731 37.368 190.316 1.00 44.47 409 VAL A C 1
ATOM 3078 O O . VAL A 1 409 ? -183.425 37.143 189.335 1.00 44.47 409 VAL A O 1
ATOM 3081 N N . GLN A 1 410 ? -181.524 37.963 190.037 1.00 45.16 410 GLN A N 1
ATOM 3082 C CA . GLN A 1 410 ? -180.308 38.596 190.696 1.00 45.16 410 GLN A CA 1
ATOM 3083 C C . GLN A 1 410 ? -178.898 37.886 190.527 1.00 45.16 410 GLN A C 1
ATOM 3085 O O . GLN A 1 410 ? -178.910 36.681 190.324 1.00 45.16 410 GLN A O 1
ATOM 3090 N N . VAL A 1 411 ? -177.725 38.600 190.682 1.00 43.88 411 VAL A N 1
ATOM 3091 C CA . VAL A 1 411 ? -176.274 38.143 190.922 1.00 43.88 411 VAL A CA 1
ATOM 3092 C C . VAL A 1 411 ? -175.130 38.510 189.875 1.00 43.88 411 VAL A C 1
ATOM 3094 O O . VAL A 1 411 ? -175.387 39.266 188.946 1.00 43.88 411 VAL A O 1
ATOM 3097 N N . TYR A 1 412 ? -173.855 38.127 190.161 1.00 33.75 412 TYR A N 1
ATOM 3098 C CA . TYR A 1 412 ? -172.461 38.512 189.736 1.00 33.75 412 TYR A CA 1
ATOM 3099 C C . TYR A 1 412 ? -171.850 37.938 188.397 1.00 33.75 412 TYR A C 1
ATOM 3101 O O . TYR A 1 412 ? -172.320 36.921 187.907 1.00 33.75 412 TYR A O 1
ATOM 3109 N N . SER A 1 413 ? -170.661 38.473 188.007 1.00 38.78 413 SER A N 1
ATOM 3110 C CA . SER A 1 413 ? -169.423 37.813 187.446 1.00 38.78 413 SER A CA 1
ATOM 3111 C C . SER A 1 413 ? -169.136 37.574 185.931 1.00 38.78 413 SER A C 1
ATOM 3113 O O . SER A 1 413 ? -170.039 37.347 185.139 1.00 38.78 413 SER A O 1
ATOM 3115 N N . ASP A 1 414 ? -167.815 37.535 185.632 1.00 29.33 414 ASP A N 1
ATOM 3116 C CA . ASP A 1 414 ? -167.043 36.785 184.593 1.00 29.33 414 ASP A CA 1
ATOM 3117 C C . ASP A 1 414 ? -167.121 37.054 183.056 1.00 29.33 414 ASP A C 1
ATOM 3119 O O . ASP A 1 414 ? -167.973 37.790 182.569 1.00 29.33 414 ASP A O 1
ATOM 3123 N N . ALA A 1 415 ? -166.182 36.388 182.331 1.00 37.09 415 ALA A N 1
ATOM 3124 C CA . ALA A 1 415 ? -166.165 35.946 180.906 1.00 37.09 415 ALA A CA 1
ATOM 3125 C C . ALA A 1 415 ? -165.481 36.804 179.781 1.00 37.09 415 ALA A C 1
ATOM 3127 O O . ALA A 1 415 ? -165.671 38.015 179.752 1.00 37.09 415 ALA A O 1
ATOM 3128 N N . ILE A 1 416 ? -164.775 36.260 178.747 1.00 33.12 416 ILE A N 1
ATOM 3129 C CA . ILE A 1 416 ? -163.962 35.007 178.563 1.00 33.12 416 ILE A CA 1
ATOM 3130 C C . ILE A 1 416 ? -163.197 34.971 177.184 1.00 33.12 416 ILE A C 1
ATOM 3132 O O . ILE A 1 416 ? -163.688 35.576 176.239 1.00 33.12 416 ILE A O 1
ATOM 3136 N N . THR A 1 417 ? -162.027 34.286 177.135 1.00 34.78 417 THR A N 1
ATOM 3137 C CA . THR A 1 417 ? -161.200 33.643 176.035 1.00 34.78 417 THR A CA 1
ATOM 3138 C C . THR A 1 417 ? -161.149 34.160 174.557 1.00 34.78 417 THR A C 1
ATOM 3140 O O . THR A 1 417 ? -161.641 35.250 174.284 1.00 34.78 417 THR A O 1
ATOM 3143 N N . GLU A 1 418 ? -160.477 33.575 173.526 1.00 35.72 418 GLU A N 1
ATOM 3144 C CA . GLU A 1 418 ? -159.590 32.378 173.263 1.00 35.72 418 GLU A CA 1
ATOM 3145 C C . GLU A 1 418 ? -158.419 32.813 172.290 1.00 35.72 418 GLU A C 1
ATOM 3147 O O . GLU A 1 418 ? -158.193 34.020 172.212 1.00 35.72 418 GLU A O 1
ATOM 3152 N N . VAL A 1 419 ? -157.554 32.076 171.543 1.00 34.28 419 VAL A N 1
ATOM 3153 C CA . VAL A 1 419 ? -157.428 30.739 170.871 1.00 34.28 419 VAL A CA 1
ATOM 3154 C C . VA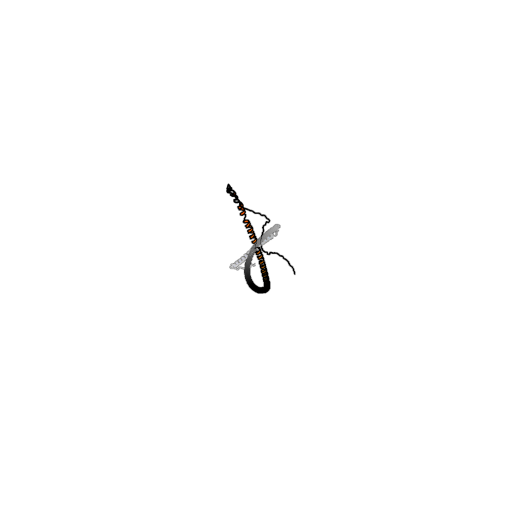L A 1 419 ? -155.923 30.311 170.861 1.00 34.28 419 VAL A C 1
ATOM 3156 O O . VAL A 1 419 ? -155.077 31.116 171.251 1.00 34.28 419 VAL A O 1
ATOM 3159 N N . ALA A 1 420 ? -155.557 29.095 170.407 1.00 30.48 420 ALA A N 1
ATOM 3160 C CA . ALA A 1 420 ? -154.205 28.504 170.531 1.00 30.48 420 ALA A CA 1
ATOM 3161 C C . ALA A 1 420 ? -153.655 27.750 169.277 1.00 30.48 420 ALA A C 1
ATOM 3163 O O . ALA A 1 420 ? -154.415 27.417 168.372 1.00 30.48 420 ALA A O 1
ATOM 3164 N N . ASP A 1 421 ? -152.342 27.456 169.297 1.00 33.88 421 ASP A N 1
ATOM 3165 C CA . ASP A 1 421 ? -151.454 26.726 168.347 1.00 33.88 421 ASP A CA 1
ATOM 3166 C C . ASP A 1 421 ? -150.352 26.024 169.205 1.00 33.88 421 ASP A C 1
ATOM 3168 O O . ASP A 1 421 ? -150.179 26.410 170.364 1.00 33.88 421 ASP A O 1
ATOM 3172 N N . GLY A 1 422 ? -149.536 25.033 168.797 1.00 31.14 422 GLY A N 1
ATOM 3173 C CA . GLY A 1 422 ? -149.330 24.352 167.499 1.00 31.14 422 GLY A CA 1
ATOM 3174 C C . GLY A 1 422 ? -147.864 24.440 166.986 1.00 31.14 422 GLY A C 1
ATOM 3175 O O . GLY A 1 422 ? -147.305 25.531 167.025 1.00 31.14 422 GLY A O 1
ATOM 3176 N N . THR A 1 423 ? -147.158 23.434 166.419 1.00 29.31 423 THR A N 1
ATOM 3177 C CA . THR A 1 423 ? -146.930 21.980 166.700 1.00 29.31 423 THR A CA 1
ATOM 3178 C C . THR A 1 423 ? -145.770 21.429 165.805 1.00 29.31 423 THR A C 1
ATOM 3180 O O . THR A 1 423 ? -145.599 21.915 164.694 1.00 29.31 423 THR A O 1
ATOM 3183 N N . GLU A 1 424 ? -145.059 20.375 166.263 1.00 29.94 424 GLU A N 1
ATOM 3184 C CA . GLU A 1 424 ? -144.242 19.361 165.513 1.00 29.94 424 GLU A CA 1
ATOM 3185 C C . GLU A 1 424 ? -142.803 19.621 164.939 1.00 29.94 424 GLU A C 1
ATOM 3187 O O . GLU A 1 424 ? -142.561 20.540 164.171 1.00 29.94 424 GLU A O 1
ATOM 3192 N N . GLN A 1 425 ? -141.876 18.708 165.329 1.00 31.19 425 GLN A N 1
ATOM 3193 C CA . GLN A 1 425 ? -140.818 17.926 164.604 1.00 31.19 425 GLN A CA 1
ATOM 3194 C C . GLN A 1 425 ? -139.934 18.591 163.497 1.00 31.19 425 GLN A C 1
ATOM 3196 O O . GLN A 1 425 ? -140.396 19.375 162.683 1.00 31.19 425 GLN A O 1
ATOM 3201 N N . THR A 1 426 ? -138.631 18.282 163.313 1.00 29.92 426 THR A N 1
ATOM 3202 C CA . THR A 1 426 ? -138.002 16.945 163.088 1.00 29.92 426 THR A CA 1
ATOM 3203 C C . THR A 1 426 ? -136.458 16.942 163.345 1.00 29.92 426 THR A C 1
ATOM 3205 O O . THR A 1 426 ? -135.890 17.961 163.720 1.00 29.92 426 THR A O 1
ATOM 3208 N N . GLN A 1 427 ? -135.812 15.778 163.166 1.00 31.09 427 GLN A N 1
ATOM 3209 C CA . GLN A 1 427 ? -134.480 15.287 163.601 1.00 31.09 427 GLN A CA 1
ATOM 3210 C C . GLN A 1 427 ? -133.167 15.957 163.094 1.00 31.09 427 GLN A C 1
ATOM 3212 O O . GLN A 1 427 ? -133.147 16.803 162.206 1.00 31.09 427 GLN A O 1
ATOM 3217 N N . GLU A 1 428 ? -132.074 15.469 163.711 1.00 32.22 428 GLU A N 1
ATOM 3218 C CA . GLU A 1 428 ? -130.635 15.396 163.349 1.00 32.22 428 GLU A CA 1
ATOM 3219 C C . GLU A 1 428 ? -130.271 15.564 161.847 1.00 32.22 428 GLU A C 1
ATOM 3221 O O . GLU A 1 428 ? -131.013 15.121 160.979 1.00 32.22 428 GLU A O 1
ATOM 3226 N N . ALA A 1 429 ? -129.181 16.213 161.399 1.00 37.66 429 ALA A N 1
ATOM 3227 C CA . ALA A 1 429 ? -127.790 16.411 161.868 1.00 37.66 429 ALA A CA 1
ATOM 3228 C C . ALA A 1 429 ? -126.740 15.440 161.266 1.00 37.66 429 ALA A C 1
ATOM 3230 O O . ALA A 1 429 ? -126.513 14.371 161.811 1.00 37.66 429 ALA A O 1
ATOM 3231 N N . GLU A 1 430 ? -126.011 15.892 160.231 1.00 33.59 430 GLU A N 1
ATOM 3232 C CA . GLU A 1 430 ? -124.617 15.510 159.901 1.00 33.59 430 GLU A CA 1
ATOM 3233 C C . GLU A 1 430 ? -123.940 16.650 159.095 1.00 33.59 430 GLU A C 1
ATOM 3235 O O . GLU A 1 430 ? -124.604 17.375 158.358 1.00 33.59 430 GLU A O 1
ATOM 3240 N N . GLN A 1 431 ? -122.717 17.058 159.459 1.00 35.47 431 GLN A N 1
ATOM 3241 C CA . GLN A 1 431 ? -121.433 16.775 158.779 1.00 35.47 431 GLN A CA 1
ATOM 3242 C C . GLN A 1 431 ? -121.322 17.129 157.280 1.00 35.47 431 GLN A C 1
ATOM 3244 O O . GLN A 1 431 ? -121.782 16.370 156.436 1.00 35.47 431 GLN A O 1
ATOM 3249 N N . THR A 1 432 ? -120.525 18.163 156.966 1.00 30.03 432 THR A N 1
ATOM 3250 C CA . THR A 1 432 ? -119.691 18.259 155.744 1.00 30.03 432 THR A CA 1
ATOM 3251 C C . THR A 1 432 ? -118.485 19.189 155.988 1.00 30.03 432 THR A C 1
ATOM 3253 O O . THR A 1 432 ? -118.710 20.310 156.438 1.00 30.03 432 THR A O 1
ATOM 3256 N N . ASP A 1 433 ? -117.274 18.767 155.585 1.00 35.28 433 ASP A N 1
ATOM 3257 C CA . ASP A 1 433 ? -116.281 19.575 154.827 1.00 35.28 433 ASP A CA 1
ATOM 3258 C C . ASP A 1 433 ? -115.646 20.870 155.424 1.00 35.28 433 ASP A C 1
ATOM 3260 O O . ASP A 1 433 ? -116.135 21.446 156.388 1.00 35.28 433 ASP A O 1
ATOM 3264 N N . SER A 1 434 ? -114.508 21.407 154.933 1.00 33.75 434 SER A N 1
ATOM 3265 C CA . SER A 1 434 ? -113.535 20.996 153.885 1.00 33.75 434 SER A CA 1
ATOM 3266 C C . SER A 1 434 ? -112.143 21.645 154.147 1.00 33.75 434 SER A C 1
ATOM 3268 O O . SER A 1 434 ? -111.987 22.482 155.033 1.00 33.75 434 SER A O 1
ATOM 3270 N N . GLU A 1 435 ? -111.163 21.285 153.308 1.00 32.12 435 GLU A N 1
ATOM 3271 C CA . GLU A 1 435 ? -110.041 22.118 152.825 1.00 32.12 435 GLU A CA 1
ATOM 3272 C C . GLU A 1 435 ? -108.775 22.375 153.675 1.00 32.12 435 GLU A C 1
ATOM 3274 O O . GLU A 1 435 ? -108.681 23.322 154.451 1.00 32.12 435 GLU A O 1
ATOM 3279 N N . ALA A 1 436 ? -107.701 21.695 153.228 1.00 43.19 436 ALA A N 1
ATOM 3280 C CA . ALA A 1 436 ? -106.373 22.287 152.966 1.00 43.19 436 ALA A CA 1
ATOM 3281 C C . ALA A 1 436 ? -105.515 22.680 154.211 1.00 43.19 436 ALA A C 1
ATOM 3283 O O . ALA A 1 436 ? -105.980 22.556 155.342 1.00 43.19 436 ALA A O 1
ATOM 3284 N N . PRO A 1 437 ? -104.237 23.125 154.064 1.00 51.03 437 PRO A N 1
ATOM 3285 C CA . PRO A 1 437 ? -103.448 23.326 152.843 1.00 51.03 437 PRO A CA 1
ATOM 3286 C C . PRO A 1 437 ? -102.033 22.684 152.848 1.00 51.03 437 PRO A C 1
ATOM 3288 O O . PRO A 1 437 ? -101.669 21.874 153.693 1.00 51.03 437 PRO A O 1
ATOM 3291 N N . ALA A 1 438 ? -101.238 23.065 151.842 1.00 38.12 438 ALA A N 1
ATOM 3292 C CA . ALA A 1 438 ? -99.796 22.816 151.677 1.00 38.12 438 ALA A CA 1
ATOM 3293 C C . ALA A 1 438 ? -98.941 23.686 152.660 1.00 38.12 438 ALA A C 1
ATOM 3295 O O . ALA A 1 438 ? -99.539 24.313 153.535 1.00 38.12 438 ALA A O 1
ATOM 3296 N N . PRO A 1 439 ? -97.598 23.871 152.520 1.00 59.81 439 PRO A N 1
ATOM 3297 C CA . PRO A 1 439 ? -96.608 23.268 151.607 1.00 59.81 439 PRO A CA 1
ATOM 3298 C C . PRO A 1 439 ? -95.253 22.899 152.299 1.00 59.81 439 PRO A C 1
ATOM 3300 O O . PRO A 1 439 ? -95.144 22.861 153.517 1.00 59.81 439 PRO A O 1
ATOM 3303 N N . ALA A 1 440 ? -94.197 22.770 151.478 1.00 37.06 440 ALA A N 1
ATOM 3304 C CA . ALA A 1 440 ? -92.801 23.176 151.745 1.00 37.06 440 ALA A CA 1
ATOM 3305 C C . ALA A 1 440 ? -91.745 22.154 152.239 1.00 37.06 440 ALA A C 1
ATOM 3307 O O . ALA A 1 440 ? -91.956 21.297 153.087 1.00 37.06 440 ALA A O 1
ATOM 3308 N N . GLN A 1 441 ? -90.543 22.341 151.677 1.00 43.47 441 GLN A N 1
ATOM 3309 C CA . GLN A 1 441 ? -89.227 21.904 152.173 1.00 43.47 441 GLN A CA 1
ATOM 3310 C C . GLN A 1 441 ? -88.708 22.949 153.218 1.00 43.47 441 GLN A C 1
ATOM 3312 O O . GLN A 1 441 ? -89.425 23.927 153.440 1.00 43.47 441 GLN A O 1
ATOM 3317 N N . PRO A 1 442 ? -87.461 22.909 153.767 1.00 58.19 442 PRO A N 1
ATOM 3318 C CA . PRO A 1 442 ? -86.367 21.945 153.556 1.00 58.19 442 PRO A CA 1
ATOM 3319 C C . PRO A 1 442 ? -85.543 21.553 154.814 1.00 58.19 442 PRO A C 1
ATOM 3321 O O . PRO A 1 442 ? -85.619 22.200 155.854 1.00 58.19 442 PRO A O 1
ATOM 3324 N N . LYS A 1 443 ? -84.579 20.635 154.602 1.00 44.31 443 LYS A N 1
ATOM 3325 C CA . LYS A 1 443 ? -83.429 20.312 155.485 1.00 44.31 443 LYS A CA 1
ATOM 3326 C C . LYS A 1 443 ? -83.820 19.570 156.788 1.00 44.31 443 LYS A C 1
ATOM 3328 O O . LYS A 1 443 ? -84.936 19.689 157.269 1.00 44.31 443 LYS A O 1
ATOM 3333 N N . LYS A 1 444 ? -82.931 18.761 157.369 1.00 42.44 444 LYS A N 1
ATOM 3334 C CA . LYS A 1 444 ? -81.462 18.765 157.249 1.00 42.44 444 LYS A CA 1
ATOM 3335 C C . LYS A 1 444 ? -80.865 17.361 157.278 1.00 42.44 444 LYS A C 1
ATOM 3337 O O . LYS A 1 444 ? -81.456 16.515 157.974 1.00 42.44 444 LYS A O 1
#

Organism: NCBI:txid2744574

Radius of gyration: 162.42 Å; chains: 1; bounding box: 351×75×381 Å

InterPro domains:
  IPR007793 DivIVA [PTHR35794] (7-127)